Protein AF-A0A956Z3T8-F1 (afdb_monomer)

Secondary structure (DSSP, 8-state):
-HHHHHHHHHHHHHHHHTT-----SS--TT---TTS-EEEEETHHHHHHHHHHHHHHHHT-SS---EEEEES--GGG--TT-PPPSS-EEEEEEEE----SSTT-TTTTHHHHHHHHT-TT--S-EEEEEEEEEESSTTS---GGG----GGGTT---GGGSTT-TTPPPTTHHHHHHHHHHHHHHHHHTT-PPPSS--S-STTSPPPSEETTEEEEEEEE--GGGEEEEE---SGGGGTB-TTS-BEEEESSEEEEEEPTT--BGGGB--TT---EEEEEESSSEEEEEE--TTTT--TT--EEEEEEEE-TT-GGGSS-SS-SEEEEEEETT--EEEE--TT--GGGS-----TTSTTS------EEEEEEGGG-TTS-TTSEEEEEEEE-TT--EEEEEEEEEEE-SS--EEEEEEEE-S----TT-EEEEEEEE--STTSPPEEEEEEEEE-TTPPSSEEEEEE--GGG--TTS-EEEEEEEE-TT--EEEEE-S-EEESSTT--SEEEEEEEE----EEEEEEE--SS--BPPTT-EEEEEEEE-SSTTS-EEEEEEEEE-TTSBS-EEEEEEE-GGG--TT--EEEEEEEEETTEEEE-

pLDDT: mean 82.87, std 12.59, range [42.34, 98.12]

Foldseek 3Di:
DLLVVVVVVVVLLVCQCCVHDHPDPDRNPVVDDLLQAEDEAAACNLLSSQVNQLVCVVVVDDGHHQEYEYELYYLPNLDLPSQGPLHEYEQEFEPQSAHDPFAQCGSVSVLRVLSPVVDLQRQYKYKYKYFYLEFRPLLDDDDPVVVDDRPCVPDPFFPCNDPPHPLHDDSVGNVVQCVVLVCQSSCCRRVVDDDPWPSPAQLQDFQDCDGPRTGIFMDMDHGSLFKDFLAAAADFCSCQAGPQRFGWDKFDFKDKGWQHAPDAPDQRHAAHSRGTWIKIWDQAWMKIWRFHDPPRQQLVQFFKKKWWKWFDLPDPLQPDDPADQKWKWWAFPVGFIATHGDPPDHNVVHHRPDDPPDPRRDTHTGTGMGMDTPVSRVRHDSGGIGTIIMTGHNVGITIMIIRTIMTGHRDQQWQKAWEDEPPDDDDQQKKKKKFKWWLQFFLDDTHTFWIDIGRDPPDDPRDIDITGGRCVPDHQNIKIWMKMFIAHPQGHTQWIAQWTHIDDHPPHHSYGHGYIYGFPFPDKDKDKDDDPDKAQADPQKKKKKWKWFCQVRSIIGTFWIGIDTPPPSIDIDMDIITGHCVSDDPSIDMHIDMFIAHVSGTDGD

Nearest PDB structures (foldseek):
  5wec-assembly1_A  TM=9.037E-01  e=2.730E-08  Vibrio cholerae O395
  7yl6-assembly1_A  TM=1.812E-01  e=1.830E-04  Lactococcus lactis subsp. lactis
  7yl4-assembly2_B  TM=1.974E-01  e=2.232E-03  Lactococcus lactis subsp. lactis
  7nsn-assembly2_B  TM=2.650E-01  e=7.572E-02  Neobacillus novalis
  8v8h-assembly2_C  TM=3.204E-01  e=6.751E+00  Homo sapiens

Structure (mmCIF, N/CA/C/O backbone):
data_AF-A0A956Z3T8-F1
#
_entry.id   AF-A0A956Z3T8-F1
#
loop_
_atom_site.group_PDB
_atom_site.id
_atom_site.type_symbol
_atom_site.label_atom_id
_atom_site.label_alt_id
_atom_site.label_comp_id
_atom_site.label_asym_id
_atom_site.label_entity_id
_atom_site.label_seq_id
_atom_site.pdbx_PDB_ins_code
_atom_site.Cartn_x
_atom_site.Cartn_y
_atom_site.Cartn_z
_atom_site.occupancy
_atom_site.B_iso_or_equiv
_atom_site.auth_seq_id
_atom_site.auth_comp_id
_atom_site.auth_asym_id
_atom_site.auth_atom_id
_atom_site.pdbx_PDB_model_num
ATOM 1 N N . ASN A 1 1 ? -14.329 20.324 -22.216 1.00 66.06 1 ASN A N 1
ATOM 2 C CA . ASN A 1 1 ? -15.209 19.500 -23.071 1.00 66.06 1 ASN A CA 1
ATOM 3 C C . ASN A 1 1 ? -15.246 18.057 -22.575 1.00 66.06 1 ASN A C 1
ATOM 5 O O . ASN A 1 1 ? -16.313 17.605 -22.212 1.00 66.06 1 ASN A O 1
ATOM 9 N N . ALA A 1 2 ? -14.113 17.351 -22.462 1.00 65.50 2 ALA A N 1
ATOM 10 C CA . ALA A 1 2 ? -14.104 15.945 -22.031 1.00 65.50 2 ALA A CA 1
ATOM 11 C C . ALA A 1 2 ? -14.632 15.695 -20.594 1.00 65.50 2 ALA A C 1
ATOM 13 O O . ALA A 1 2 ? -15.440 14.791 -20.411 1.00 65.50 2 ALA A O 1
ATOM 14 N N . LEU A 1 3 ? -14.297 16.549 -19.614 1.00 69.94 3 LEU A N 1
ATOM 15 C CA . LEU A 1 3 ? -14.905 16.509 -18.269 1.00 69.94 3 LEU A CA 1
ATOM 16 C C . LEU A 1 3 ? -16.438 16.663 -18.308 1.00 69.94 3 LEU A C 1
ATOM 18 O O . LEU A 1 3 ? -17.161 15.837 -17.769 1.00 69.94 3 LEU A O 1
ATOM 22 N N . GLU A 1 4 ? -16.934 17.673 -19.026 1.00 78.94 4 GLU A N 1
ATOM 23 C CA . GLU A 1 4 ? -18.376 17.910 -19.196 1.00 78.94 4 GLU A CA 1
ATOM 24 C C . GLU A 1 4 ? -19.081 16.716 -19.868 1.00 78.94 4 GLU A C 1
ATOM 26 O O . GLU A 1 4 ? -20.227 16.402 -19.557 1.00 78.94 4 GLU A O 1
ATOM 31 N N . ILE A 1 5 ? -18.402 16.026 -20.789 1.00 78.38 5 ILE A N 1
ATOM 32 C CA . ILE A 1 5 ? -18.917 14.804 -21.418 1.00 78.38 5 ILE A CA 1
ATOM 33 C C . ILE A 1 5 ? -19.018 13.669 -20.392 1.00 78.38 5 ILE A C 1
ATOM 35 O O . ILE A 1 5 ? -20.044 12.990 -20.366 1.00 78.38 5 ILE A O 1
ATOM 39 N N . ALA A 1 6 ? -17.998 13.475 -19.551 1.00 75.44 6 ALA A N 1
ATOM 40 C CA . ALA A 1 6 ? -18.009 12.456 -18.501 1.00 75.44 6 ALA A CA 1
ATOM 41 C C . ALA A 1 6 ? -19.148 12.701 -17.492 1.00 75.44 6 ALA A C 1
ATOM 43 O O . ALA A 1 6 ? -19.949 11.801 -17.239 1.00 75.44 6 ALA A O 1
ATOM 44 N N . GLU A 1 7 ? -19.305 13.942 -17.024 1.00 77.62 7 GLU A N 1
ATOM 45 C CA . GLU A 1 7 ? -20.398 14.342 -16.126 1.00 77.62 7 GLU A CA 1
ATOM 46 C C . GLU A 1 7 ? -21.777 14.137 -16.766 1.00 77.62 7 GLU A C 1
ATOM 48 O O . GLU A 1 7 ? -22.682 13.575 -16.149 1.00 77.62 7 GLU A O 1
ATOM 53 N N . ARG A 1 8 ? -21.947 14.530 -18.037 1.00 83.00 8 ARG A N 1
ATOM 54 C CA . ARG A 1 8 ? -23.201 14.307 -18.777 1.00 83.00 8 ARG A CA 1
ATOM 55 C C . ARG A 1 8 ? -23.514 12.823 -18.940 1.00 83.00 8 ARG A C 1
ATOM 57 O O . ARG A 1 8 ? -24.685 12.456 -18.869 1.00 83.00 8 ARG A O 1
ATOM 64 N N . HIS A 1 9 ? -22.505 11.984 -19.174 1.00 82.12 9 HIS A N 1
ATOM 65 C CA . HIS A 1 9 ? -22.689 10.541 -19.306 1.00 82.12 9 HIS A CA 1
ATOM 66 C C . HIS A 1 9 ? -23.174 9.930 -17.990 1.00 82.12 9 HIS A C 1
ATOM 68 O O . HIS A 1 9 ? -24.134 9.159 -17.979 1.00 82.12 9 HIS A O 1
ATOM 74 N N . LEU A 1 10 ? -22.565 10.329 -16.875 1.00 81.94 10 LEU A N 1
ATOM 75 C CA . LEU A 1 10 ? -22.954 9.845 -15.561 1.00 81.94 10 LEU A CA 1
ATOM 76 C C . LEU A 1 10 ? -24.348 10.332 -15.151 1.00 81.94 10 LEU A C 1
ATOM 78 O O . LEU A 1 10 ? -25.169 9.539 -14.696 1.00 81.94 10 LEU A O 1
ATOM 82 N N . ALA A 1 11 ? -24.658 11.609 -15.389 1.00 83.62 11 ALA A N 1
ATOM 83 C CA . ALA A 1 11 ? -25.988 12.162 -15.144 1.00 83.62 11 ALA A CA 1
ATOM 84 C C . ALA A 1 11 ? -27.066 11.456 -15.985 1.00 83.62 11 ALA A C 1
ATOM 86 O O . ALA A 1 11 ? -28.166 11.190 -15.500 1.00 83.62 11 ALA A O 1
ATOM 87 N N . ALA A 1 12 ? -26.748 11.112 -17.238 1.00 86.75 12 ALA A N 1
ATOM 88 C CA . ALA A 1 12 ? -27.625 10.334 -18.106 1.00 86.75 12 ALA A CA 1
ATOM 89 C C . ALA A 1 12 ? -27.859 8.915 -17.560 1.00 86.75 12 ALA A C 1
ATOM 91 O O . ALA A 1 12 ? -29.002 8.453 -17.558 1.00 86.75 12 ALA A O 1
ATOM 92 N N . LEU A 1 13 ? -26.811 8.243 -17.072 1.00 86.38 13 LEU A N 1
ATOM 93 C CA . LEU A 1 13 ? -26.915 6.926 -16.441 1.00 86.38 13 LEU A CA 1
ATOM 94 C C . LEU A 1 13 ? -27.774 6.983 -15.168 1.00 86.38 13 LEU A C 1
ATOM 96 O O . LEU A 1 13 ? -28.700 6.186 -15.017 1.00 86.38 13 LEU A O 1
ATOM 100 N N . LEU A 1 14 ? -27.541 7.971 -14.299 1.00 85.94 14 LEU A N 1
ATOM 101 C CA . LEU A 1 14 ? -28.335 8.197 -13.089 1.00 85.94 14 LEU A CA 1
ATOM 102 C C . LEU A 1 14 ? -29.815 8.382 -13.421 1.00 85.94 14 LEU A C 1
ATOM 104 O O . LEU A 1 14 ? -30.663 7.643 -12.922 1.00 85.94 14 LEU A O 1
ATOM 108 N N . ALA A 1 15 ? -30.121 9.288 -14.346 1.00 86.44 15 ALA A N 1
ATOM 109 C CA . ALA A 1 15 ? -31.479 9.521 -14.817 1.00 86.44 15 ALA A CA 1
ATOM 110 C C . ALA A 1 15 ? -32.130 8.244 -15.386 1.00 86.44 15 ALA A C 1
ATOM 112 O O . ALA A 1 15 ? -33.277 7.937 -15.053 1.00 86.44 15 ALA A O 1
ATOM 113 N N . ALA A 1 16 ? -31.404 7.460 -16.191 1.00 88.06 16 ALA A N 1
ATOM 114 C CA . ALA A 1 16 ? -31.906 6.205 -16.751 1.00 88.06 16 ALA A CA 1
ATOM 115 C C . ALA A 1 16 ? -32.232 5.162 -15.666 1.00 88.06 16 ALA A C 1
ATOM 117 O O . ALA A 1 16 ? -33.267 4.496 -15.734 1.00 88.06 16 ALA A O 1
ATOM 118 N N . THR A 1 17 ? -31.388 5.047 -14.636 1.00 87.56 17 THR A N 1
ATOM 119 C CA . THR A 1 17 ? -31.607 4.110 -13.517 1.00 87.56 17 THR A CA 1
ATOM 120 C C . THR A 1 17 ? -32.738 4.532 -12.583 1.00 87.56 17 THR A C 1
ATOM 122 O O . THR A 1 17 ? -33.347 3.680 -11.939 1.00 87.56 17 THR A O 1
ATOM 125 N N . GLN A 1 18 ? -33.085 5.821 -12.581 1.00 87.44 18 GLN A N 1
ATOM 126 C CA . GLN A 1 18 ? -34.261 6.382 -11.911 1.00 87.44 18 GLN A CA 1
ATOM 127 C C . GLN A 1 18 ? -35.537 6.314 -12.776 1.00 87.44 18 GLN A C 1
ATOM 129 O O . GLN A 1 18 ? -36.568 6.885 -12.415 1.00 87.44 18 GLN A O 1
ATOM 134 N N . GLY A 1 19 ? -35.481 5.654 -13.938 1.00 82.75 19 GLY A N 1
ATOM 135 C CA . GLY A 1 19 ? -36.631 5.468 -14.822 1.00 82.75 19 GLY A CA 1
ATOM 136 C C . GLY A 1 19 ? -36.984 6.691 -15.671 1.00 82.75 19 GLY A C 1
ATOM 137 O O . GLY A 1 19 ? -38.072 6.742 -16.251 1.00 82.75 19 GLY A O 1
ATOM 138 N N . GLN A 1 20 ? -36.089 7.679 -15.771 1.00 85.50 20 GLN A N 1
ATOM 139 C CA . GLN A 1 20 ? -36.253 8.789 -16.705 1.00 85.50 20 GLN A CA 1
ATOM 140 C C . GLN A 1 20 ? -35.983 8.318 -18.142 1.00 85.50 20 GLN A C 1
ATOM 142 O O . GLN A 1 20 ? -35.170 7.428 -18.390 1.00 85.50 20 GLN A O 1
ATOM 147 N N . ASN A 1 21 ? -36.672 8.923 -19.114 1.00 76.00 21 ASN A N 1
ATOM 148 C CA . ASN A 1 21 ? -36.541 8.549 -20.521 1.00 76.00 21 ASN A CA 1
ATOM 149 C C . ASN A 1 21 ? -35.253 9.132 -21.125 1.00 76.00 21 ASN A C 1
ATOM 151 O O . ASN A 1 21 ? -35.250 10.234 -21.676 1.00 76.00 21 ASN A O 1
ATOM 155 N N . VAL A 1 22 ? -34.166 8.379 -20.994 1.00 78.56 22 VAL A N 1
ATOM 156 C CA . VAL A 1 22 ? -32.843 8.668 -21.555 1.00 78.56 22 VAL A CA 1
ATOM 157 C C . VAL A 1 22 ? -32.545 7.631 -22.642 1.00 78.56 22 VAL A C 1
ATOM 159 O O . VAL A 1 22 ? -32.986 6.491 -22.542 1.00 78.56 22 VAL A O 1
ATOM 162 N N . SER A 1 23 ? -31.835 8.012 -23.708 1.00 75.31 23 SER A N 1
ATOM 163 C CA . SER A 1 23 ? -31.598 7.165 -24.893 1.00 75.31 23 SER A CA 1
ATOM 164 C C . SER A 1 23 ? -30.587 6.026 -24.666 1.00 75.31 23 SER A C 1
ATOM 166 O O . SER A 1 23 ? -29.585 5.945 -25.371 1.00 75.31 23 SER A O 1
ATOM 168 N N . PHE A 1 24 ? -30.848 5.134 -23.711 1.00 80.44 24 PHE A N 1
ATOM 169 C CA . PHE A 1 24 ? -30.178 3.836 -23.631 1.00 80.44 24 PHE A CA 1
ATOM 170 C C . PHE A 1 24 ? -30.986 2.777 -24.402 1.00 80.44 24 PHE A C 1
ATOM 172 O O . PHE A 1 24 ? -32.217 2.841 -24.400 1.00 80.44 24 PHE A O 1
ATOM 179 N N . PRO A 1 25 ? -30.331 1.811 -25.077 1.00 81.12 25 PRO A N 1
ATOM 180 C CA . PRO A 1 25 ? -31.032 0.750 -25.806 1.00 81.12 25 PRO A CA 1
ATOM 181 C C . PRO A 1 25 ? -31.864 -0.164 -24.897 1.00 81.12 25 PRO A C 1
ATOM 183 O O . PRO A 1 25 ? -32.896 -0.673 -25.324 1.00 81.12 25 PRO A O 1
ATOM 186 N N . GLU A 1 26 ? -31.418 -0.341 -23.651 1.00 81.75 26 GLU A N 1
ATOM 187 C CA . GLU A 1 26 ? -32.028 -1.213 -22.647 1.00 81.75 26 GLU A CA 1
ATOM 188 C C . GLU A 1 26 ? -32.601 -0.391 -21.476 1.00 81.75 26 GLU A C 1
ATOM 190 O O . GLU A 1 26 ? -32.028 0.641 -21.110 1.00 81.75 26 GLU A O 1
ATOM 195 N N . PRO A 1 27 ? -33.717 -0.819 -20.856 1.00 82.38 27 PRO A N 1
ATOM 196 C CA . PRO A 1 27 ? -34.269 -0.156 -19.679 1.00 82.38 27 PRO A CA 1
ATOM 197 C C . PRO A 1 27 ? -33.384 -0.408 -18.450 1.00 82.38 27 PRO A C 1
ATOM 199 O O . PRO A 1 27 ? -33.219 -1.548 -18.032 1.00 82.38 27 PRO A O 1
ATOM 202 N N . LEU A 1 28 ? -32.865 0.659 -17.834 1.00 86.62 28 LEU A N 1
ATOM 203 C CA . LEU A 1 28 ? -31.922 0.571 -16.704 1.00 86.62 28 LEU A CA 1
ATOM 204 C C . LEU A 1 28 ? -32.564 0.784 -15.320 1.00 86.62 28 LEU A C 1
ATOM 206 O O . LEU A 1 28 ? -31.860 0.811 -14.312 1.00 86.62 28 LEU A O 1
ATOM 210 N N . ASN A 1 29 ? -33.889 0.952 -15.253 1.00 88.75 29 ASN A N 1
ATOM 211 C CA . ASN A 1 29 ? -34.596 1.316 -14.023 1.00 88.75 29 ASN A CA 1
ATOM 212 C C . ASN A 1 29 ? -34.362 0.300 -12.889 1.00 88.75 29 ASN A C 1
ATOM 214 O O . ASN A 1 29 ? -34.798 -0.847 -12.990 1.00 88.75 29 ASN A O 1
ATOM 218 N N . GLY A 1 30 ? -33.718 0.745 -11.807 1.00 84.06 30 GLY A N 1
ATOM 219 C CA . GLY A 1 30 ? -33.383 -0.086 -10.646 1.00 84.06 30 GLY A CA 1
ATOM 220 C C . GLY A 1 30 ? -32.339 -1.181 -10.901 1.00 84.06 30 GLY A C 1
ATOM 221 O O . GLY A 1 30 ? -32.259 -2.111 -10.105 1.00 84.06 30 GLY A O 1
ATOM 222 N N . LEU A 1 31 ? -31.578 -1.109 -12.001 1.00 85.88 31 LEU A N 1
ATOM 223 C CA . LEU A 1 31 ? -30.586 -2.130 -12.370 1.00 85.88 31 LEU A CA 1
ATOM 224 C C . LEU A 1 31 ? -29.139 -1.787 -11.977 1.00 85.88 31 LEU A C 1
ATOM 226 O O . LEU A 1 31 ? -28.265 -2.626 -12.167 1.00 85.88 31 LEU A O 1
ATOM 230 N N . ALA A 1 32 ? -28.873 -0.585 -11.461 1.00 84.12 32 ALA A N 1
ATOM 231 C CA . ALA A 1 32 ? -27.533 -0.165 -11.048 1.00 84.12 32 ALA A CA 1
ATOM 232 C C . ALA A 1 32 ? -27.368 -0.222 -9.525 1.00 84.12 32 ALA A C 1
ATOM 234 O O . ALA A 1 32 ? -28.239 0.253 -8.793 1.00 84.12 32 ALA A O 1
ATOM 235 N N . ASP A 1 33 ? -26.230 -0.752 -9.076 1.00 83.00 33 ASP A N 1
ATOM 236 C CA . ASP A 1 33 ? -25.727 -0.550 -7.718 1.00 83.00 33 ASP A CA 1
ATOM 237 C C . ASP A 1 33 ? -24.772 0.647 -7.729 1.00 83.00 33 ASP A C 1
ATOM 239 O O . ASP A 1 33 ? -23.725 0.618 -8.373 1.00 83.00 33 ASP A O 1
ATOM 243 N N . TRP A 1 34 ? -25.170 1.723 -7.055 1.00 81.50 34 TRP A N 1
ATOM 244 C CA . TRP A 1 34 ? -24.415 2.974 -7.010 1.00 81.50 34 TRP A CA 1
ATOM 245 C C . TRP A 1 34 ? -23.293 2.970 -5.964 1.00 81.50 34 TRP A C 1
ATOM 247 O O . TRP A 1 34 ? -22.542 3.932 -5.929 1.00 81.50 34 TRP A O 1
ATOM 257 N N . ASN A 1 35 ? -23.160 1.900 -5.167 1.00 79.00 35 ASN A N 1
ATOM 258 C CA . ASN A 1 35 ? -22.022 1.684 -4.260 1.00 79.00 35 ASN A CA 1
ATOM 259 C C . ASN A 1 35 ? -20.903 0.842 -4.909 1.00 79.00 35 ASN A C 1
ATOM 261 O O . ASN A 1 35 ? -20.054 0.286 -4.215 1.00 79.00 35 ASN A O 1
ATOM 265 N N . GLN A 1 36 ? -20.990 0.625 -6.226 1.00 85.75 36 GLN A N 1
ATOM 266 C CA . GLN A 1 36 ? -20.020 -0.135 -7.017 1.00 85.75 36 GLN A CA 1
ATOM 267 C C . GLN A 1 36 ? -19.749 0.569 -8.356 1.00 85.75 36 GLN A C 1
ATOM 269 O O . GLN A 1 36 ? -19.707 -0.049 -9.425 1.00 85.75 36 GLN A O 1
ATOM 274 N N . LEU A 1 37 ? -19.626 1.895 -8.324 1.00 88.44 37 LEU A N 1
ATOM 275 C CA . LEU A 1 37 ? -19.441 2.718 -9.508 1.00 88.44 37 LEU A CA 1
ATOM 276 C C . LEU A 1 37 ? -17.961 2.774 -9.907 1.00 88.44 37 LEU A C 1
ATOM 278 O O . LEU A 1 37 ? -17.166 3.500 -9.319 1.00 88.44 37 LEU A O 1
ATOM 282 N N . ALA A 1 38 ? -17.595 2.081 -10.984 1.00 91.69 38 ALA A N 1
ATOM 283 C CA . ALA A 1 38 ? -16.284 2.229 -11.611 1.00 91.69 38 ALA A CA 1
ATOM 284 C C . ALA A 1 38 ? -16.318 3.211 -12.789 1.00 91.69 38 ALA A C 1
ATOM 286 O O . ALA A 1 38 ? -17.261 3.214 -13.584 1.00 91.69 38 ALA A O 1
ATOM 287 N N . VAL A 1 39 ? -15.243 3.983 -12.966 1.00 91.75 39 VAL A N 1
ATOM 288 C CA . VAL A 1 39 ? -15.039 4.810 -14.164 1.00 91.75 39 VAL A CA 1
ATOM 289 C C . VAL A 1 39 ? -13.817 4.318 -14.928 1.00 91.75 39 VAL A C 1
ATOM 291 O O . VAL A 1 39 ? -12.725 4.185 -14.378 1.00 91.75 39 VAL A O 1
ATOM 294 N N . ILE A 1 40 ? -14.004 4.072 -16.223 1.00 92.81 40 ILE A N 1
ATOM 295 C CA . ILE A 1 40 ? -12.950 3.642 -17.141 1.00 92.81 40 ILE A CA 1
ATOM 296 C C . ILE A 1 40 ? -12.786 4.713 -18.211 1.00 92.81 40 ILE A C 1
ATOM 298 O O . ILE A 1 40 ? -13.769 5.159 -18.805 1.00 92.81 40 ILE A O 1
ATOM 302 N N . GLY A 1 41 ? -11.549 5.108 -18.485 1.00 90.38 41 GLY A N 1
ATOM 303 C CA . GLY A 1 41 ? -11.249 6.020 -19.578 1.00 90.38 41 GLY A CA 1
ATOM 304 C C . GLY A 1 41 ? -10.001 5.614 -20.345 1.00 90.38 41 GLY A C 1
ATOM 305 O O . GLY A 1 41 ? -9.147 4.882 -19.845 1.00 90.38 41 GLY A O 1
ATOM 306 N N . HIS A 1 42 ? -9.895 6.133 -21.566 1.00 89.62 42 HIS A N 1
ATOM 307 C CA . HIS A 1 42 ? -8.717 6.021 -22.422 1.00 89.62 42 HIS A CA 1
ATOM 308 C C . HIS A 1 42 ? -8.222 7.418 -22.814 1.00 89.62 42 HIS A C 1
ATOM 310 O O . HIS A 1 42 ? -9.050 8.300 -23.053 1.00 89.62 42 HIS A O 1
ATOM 316 N N . ASP A 1 43 ? -6.905 7.631 -22.837 1.00 85.69 43 ASP A N 1
ATOM 317 C CA . ASP A 1 43 ? -6.262 8.871 -23.302 1.00 85.69 43 ASP A CA 1
ATOM 318 C C . ASP A 1 43 ? -6.812 10.132 -22.597 1.00 85.69 43 ASP A C 1
ATOM 320 O O . ASP A 1 43 ? -6.865 10.164 -21.360 1.00 85.69 43 ASP A O 1
ATOM 324 N N . THR A 1 44 ? -7.275 11.160 -23.321 1.00 82.75 44 THR A N 1
ATOM 325 C CA . THR A 1 44 ? -7.925 12.338 -22.709 1.00 82.75 44 THR A CA 1
ATOM 326 C C . THR A 1 44 ? -9.165 11.968 -21.883 1.00 82.75 44 THR A C 1
ATOM 328 O O . THR A 1 44 ? -9.500 12.644 -20.905 1.00 82.75 44 THR A O 1
ATOM 331 N N . GLY A 1 45 ? -9.861 10.888 -22.248 1.00 85.06 45 GLY A N 1
ATOM 332 C CA . GLY A 1 45 ? -10.996 10.356 -21.495 1.00 85.06 45 GLY A CA 1
ATOM 333 C C . GLY A 1 45 ? -10.583 9.789 -20.136 1.00 85.06 45 GLY A C 1
ATOM 334 O O . GLY A 1 45 ? -11.279 10.018 -19.152 1.00 85.06 45 GLY A O 1
ATOM 335 N N . ALA A 1 46 ? -9.426 9.128 -20.052 1.00 88.62 46 ALA A N 1
ATOM 336 C CA . ALA A 1 46 ? -8.859 8.668 -18.782 1.00 88.62 46 ALA A CA 1
ATOM 337 C C . ALA A 1 46 ? -8.460 9.853 -17.895 1.00 88.62 46 ALA A C 1
ATOM 339 O O . ALA A 1 46 ? -8.822 9.914 -16.722 1.00 88.62 46 ALA A O 1
ATOM 340 N N . ALA A 1 47 ? -7.786 10.845 -18.475 1.00 84.94 47 ALA A N 1
ATOM 341 C CA . ALA A 1 47 ? -7.391 12.049 -17.757 1.00 84.94 47 ALA A CA 1
ATOM 342 C C . ALA A 1 47 ? -8.612 12.823 -17.213 1.00 84.94 47 ALA A C 1
ATOM 344 O O . ALA A 1 47 ? -8.610 13.317 -16.084 1.00 84.94 47 ALA A O 1
ATOM 345 N N . SER A 1 48 ? -9.696 12.857 -17.994 1.00 84.56 48 SER A N 1
ATOM 346 C CA . SER A 1 48 ? -10.976 13.449 -17.589 1.00 84.56 48 SER A CA 1
ATOM 347 C C . SER A 1 48 ? -11.686 12.636 -16.511 1.00 84.56 48 SER A C 1
ATOM 349 O O . SER A 1 48 ? -12.268 13.235 -15.612 1.00 84.56 48 SER A O 1
ATOM 351 N N . ALA A 1 49 ? -11.623 11.302 -16.569 1.00 87.44 49 ALA A N 1
ATOM 352 C CA . ALA A 1 49 ? -12.158 10.429 -15.527 1.00 87.44 49 ALA A CA 1
ATOM 353 C C . ALA A 1 49 ? -11.474 10.698 -14.182 1.00 87.44 49 ALA A C 1
ATOM 355 O O . ALA A 1 49 ? -12.155 10.932 -13.190 1.00 87.44 49 ALA A O 1
ATOM 356 N N . ALA A 1 50 ? -10.140 10.762 -14.163 1.00 86.62 50 ALA A N 1
ATOM 357 C CA . ALA A 1 50 ? -9.384 11.079 -12.953 1.00 86.62 50 ALA A CA 1
ATOM 358 C C . ALA A 1 50 ? -9.766 12.457 -12.377 1.00 86.62 50 ALA A C 1
ATOM 360 O O . ALA A 1 50 ? -10.037 12.581 -11.182 1.00 86.62 50 ALA A O 1
ATOM 361 N N . LEU A 1 51 ? -9.844 13.485 -13.232 1.00 82.38 51 LEU A N 1
ATOM 362 C CA . LEU A 1 51 ? -10.207 14.844 -12.821 1.00 82.38 51 LEU A CA 1
ATOM 363 C C . LEU A 1 51 ? -11.648 14.942 -12.297 1.00 82.38 51 LEU A C 1
ATOM 365 O O . LEU A 1 51 ? -11.890 15.608 -11.287 1.00 82.38 51 LEU A O 1
ATOM 369 N N . MET A 1 52 ? -12.595 14.288 -12.977 1.00 83.94 52 MET A N 1
ATOM 370 C CA . MET A 1 52 ? -13.997 14.212 -12.562 1.00 83.94 52 MET A CA 1
ATOM 371 C C . MET A 1 52 ? -14.097 13.586 -11.175 1.00 83.94 52 MET A C 1
ATOM 373 O O . MET A 1 52 ? -14.681 14.176 -10.273 1.00 83.94 52 MET A O 1
ATOM 377 N N . THR A 1 53 ? -13.478 12.423 -10.987 1.00 83.81 53 THR A N 1
ATOM 378 C CA . THR A 1 53 ? -13.498 11.691 -9.721 1.00 83.81 53 THR A CA 1
ATOM 379 C C . THR A 1 53 ? -12.890 12.515 -8.582 1.00 83.81 53 THR A C 1
ATOM 381 O O . THR A 1 53 ? -13.486 12.614 -7.512 1.00 83.81 53 THR A O 1
ATOM 384 N N . TRP A 1 54 ? -11.771 13.206 -8.823 1.00 80.94 54 TRP A N 1
ATOM 385 C CA . TRP A 1 54 ? -11.198 14.138 -7.846 1.00 80.94 54 TRP A CA 1
ATOM 386 C C . TRP A 1 54 ? -12.134 15.313 -7.510 1.00 80.94 54 TRP A C 1
ATOM 388 O O . TRP A 1 54 ? -12.328 15.655 -6.341 1.00 80.94 54 TRP A O 1
ATOM 398 N N . THR A 1 55 ? -12.755 15.925 -8.521 1.00 77.94 55 THR A N 1
ATOM 399 C CA . THR A 1 55 ? -13.672 17.062 -8.325 1.00 77.94 55 THR A CA 1
ATOM 400 C C . THR A 1 55 ? -14.905 16.646 -7.520 1.00 77.94 55 THR A C 1
ATOM 402 O O . THR A 1 55 ? -15.333 17.364 -6.624 1.00 77.94 55 THR A O 1
ATOM 405 N N . ARG A 1 56 ? -15.447 15.453 -7.763 1.00 76.19 56 ARG A N 1
ATOM 406 C CA . ARG A 1 56 ? -16.633 14.963 -7.047 1.00 76.19 56 ARG A CA 1
ATOM 407 C C . ARG A 1 56 ? -16.324 14.597 -5.598 1.00 76.19 56 ARG A C 1
ATOM 409 O O . ARG A 1 56 ? -17.061 15.021 -4.712 1.00 76.19 56 ARG A O 1
ATOM 416 N N . GLY A 1 57 ? -15.179 13.957 -5.344 1.00 71.00 57 GLY A N 1
ATOM 417 C CA . GLY A 1 57 ? -14.716 13.685 -3.978 1.00 71.00 57 GLY A CA 1
ATOM 418 C C . GLY A 1 57 ? -14.426 14.956 -3.165 1.00 71.00 57 GLY A C 1
ATOM 419 O O . GLY A 1 57 ? -14.605 14.972 -1.952 1.00 71.00 57 GLY A O 1
ATOM 420 N N . THR A 1 58 ? -14.027 16.055 -3.817 1.00 69.44 58 THR A N 1
ATOM 421 C CA . THR A 1 58 ? -13.818 17.348 -3.134 1.00 69.44 58 THR A CA 1
ATOM 422 C C . THR A 1 58 ? -15.107 18.141 -2.904 1.00 69.44 58 THR A C 1
ATOM 424 O O . THR A 1 58 ? -15.158 18.948 -1.974 1.00 69.44 58 THR A O 1
ATOM 427 N N . LEU A 1 59 ? -16.144 17.929 -3.720 1.00 66.19 59 LEU A N 1
ATOM 428 C CA . LEU A 1 59 ? -17.422 18.646 -3.635 1.00 66.19 59 LEU A CA 1
ATOM 429 C C . LEU A 1 59 ? -18.524 17.885 -2.874 1.00 66.19 59 LEU A C 1
ATOM 431 O O . LEU A 1 59 ? -19.525 18.508 -2.522 1.00 66.19 59 LEU A O 1
ATOM 435 N N . GLY A 1 60 ? -18.342 16.591 -2.581 1.00 58.69 60 GLY A N 1
ATOM 436 C CA . GLY A 1 60 ? -19.279 15.773 -1.797 1.00 58.69 60 GLY A CA 1
ATOM 437 C C . GLY A 1 60 ? -20.594 15.468 -2.525 1.00 58.69 60 GLY A C 1
ATOM 438 O O . GLY A 1 60 ? -21.671 15.696 -1.975 1.00 58.69 60 GLY A O 1
ATOM 439 N N . GLU A 1 61 ? -20.520 15.029 -3.785 1.00 60.47 61 GLU A N 1
ATOM 440 C CA . GLU A 1 61 ? -21.694 14.763 -4.635 1.00 60.47 61 GLU A CA 1
ATOM 441 C C . GLU A 1 61 ? -22.360 13.384 -4.403 1.00 60.47 61 GLU A C 1
ATOM 443 O O . GLU A 1 61 ? -21.732 12.449 -3.935 1.00 60.47 61 GLU A O 1
ATOM 448 N N . GLU A 1 62 ? -23.637 13.235 -4.801 1.00 44.47 62 GLU A N 1
ATOM 449 C CA . GLU A 1 62 ? -24.537 12.093 -4.490 1.00 44.47 62 GLU A CA 1
ATOM 450 C C . GLU A 1 62 ? -24.130 10.690 -5.004 1.00 44.47 62 GLU A C 1
ATOM 452 O O . GLU A 1 62 ? -24.803 9.718 -4.667 1.00 44.47 62 GLU A O 1
ATOM 457 N N . ALA A 1 63 ? -23.085 10.549 -5.826 1.00 55.03 63 ALA A N 1
ATOM 458 C CA . ALA A 1 63 ? -22.636 9.236 -6.308 1.00 55.03 63 ALA A CA 1
ATOM 459 C C . ALA A 1 63 ? -21.111 9.194 -6.350 1.00 55.03 63 ALA A C 1
ATOM 461 O O . ALA A 1 63 ? -20.522 9.717 -7.300 1.00 55.03 63 ALA A O 1
ATOM 462 N N . ASP A 1 64 ? -20.493 8.602 -5.336 1.00 76.12 64 ASP A N 1
ATOM 463 C CA . ASP A 1 64 ? -19.044 8.455 -5.265 1.00 76.12 64 ASP A CA 1
ATOM 464 C C . ASP A 1 64 ? -18.554 7.389 -6.253 1.00 76.12 64 ASP A C 1
ATOM 466 O O . ASP A 1 64 ? -19.265 6.454 -6.608 1.00 76.12 64 ASP A O 1
ATOM 470 N N . VAL A 1 65 ? -17.362 7.606 -6.804 1.00 87.00 65 VAL A N 1
ATOM 471 C CA . VAL A 1 65 ? -16.712 6.651 -7.708 1.00 87.00 65 VAL A CA 1
ATOM 472 C C . VAL A 1 65 ? -15.879 5.714 -6.849 1.00 87.00 65 VAL A C 1
ATOM 474 O O . VAL A 1 65 ? -14.965 6.179 -6.181 1.00 87.00 65 VAL A O 1
ATOM 477 N N . ASP A 1 66 ? -16.148 4.417 -6.914 1.00 88.62 66 ASP A N 1
ATOM 478 C CA . ASP A 1 66 ? -15.530 3.399 -6.061 1.00 88.62 66 ASP A CA 1
ATOM 479 C C . ASP A 1 66 ? -14.266 2.783 -6.671 1.00 88.62 66 ASP A C 1
ATOM 481 O O . ASP A 1 66 ? -13.475 2.171 -5.964 1.00 88.62 66 ASP A O 1
ATOM 485 N N . ALA A 1 67 ? -14.046 2.914 -7.984 1.00 93.56 67 ALA A N 1
ATOM 486 C CA . ALA A 1 67 ? -12.824 2.445 -8.640 1.00 93.56 67 ALA A CA 1
ATOM 487 C C . ALA A 1 67 ? -12.526 3.201 -9.940 1.00 93.56 67 ALA A C 1
ATOM 489 O O . ALA A 1 67 ? -13.426 3.676 -10.639 1.00 93.56 67 ALA A O 1
ATOM 490 N N . LEU A 1 68 ? -11.245 3.267 -10.302 1.00 94.31 68 LEU A N 1
ATOM 491 C CA . LEU A 1 68 ? -10.772 3.989 -11.479 1.00 94.31 68 LEU A CA 1
ATOM 492 C C . LEU A 1 68 ? -9.872 3.112 -12.356 1.00 94.31 68 LEU A C 1
ATOM 494 O O . LEU A 1 68 ? -8.932 2.493 -11.865 1.00 94.31 68 LEU A O 1
ATOM 498 N N . VAL A 1 69 ? -10.123 3.094 -13.667 1.00 97.00 69 VAL A N 1
ATOM 499 C CA . VAL A 1 69 ? -9.261 2.433 -14.660 1.00 97.00 69 VAL A CA 1
ATOM 500 C C . VAL A 1 69 ? -8.840 3.442 -15.727 1.00 97.00 69 VAL A C 1
ATOM 502 O O . VAL A 1 69 ? -9.662 3.977 -16.472 1.00 97.00 69 VAL A O 1
ATOM 505 N N . LEU A 1 70 ? -7.539 3.700 -15.803 1.00 94.56 70 LEU A N 1
ATOM 506 C CA . LEU A 1 70 ? -6.924 4.735 -16.622 1.00 94.56 70 LEU A CA 1
ATOM 507 C C . LEU A 1 70 ? -6.031 4.105 -17.689 1.00 94.56 70 LEU A C 1
ATOM 509 O O . LEU A 1 70 ? -4.909 3.697 -17.402 1.00 94.56 70 LEU A O 1
ATOM 513 N N . VAL A 1 71 ? -6.506 4.040 -18.931 1.00 94.00 71 VAL A N 1
ATOM 514 C CA . VAL A 1 71 ? -5.751 3.449 -20.045 1.00 94.00 71 VAL A CA 1
ATOM 515 C C . VAL A 1 71 ? -5.059 4.544 -20.848 1.00 94.00 71 VAL A C 1
ATOM 517 O O . VAL A 1 71 ? -5.723 5.403 -21.417 1.00 94.00 71 VAL A O 1
ATOM 520 N N . ASN A 1 72 ? -3.728 4.519 -20.921 1.00 89.19 72 ASN A N 1
ATOM 521 C CA . ASN A 1 72 ? -2.907 5.503 -21.636 1.00 89.19 72 ASN A CA 1
ATOM 522 C C . ASN A 1 72 ? -3.280 6.956 -21.316 1.00 89.19 72 ASN A C 1
ATOM 524 O O . ASN A 1 72 ? -3.357 7.779 -22.219 1.00 89.19 72 ASN A O 1
ATOM 528 N N . ALA A 1 73 ? -3.570 7.263 -20.050 1.00 87.69 73 ALA A N 1
ATOM 529 C CA . ALA A 1 73 ? -4.083 8.578 -19.685 1.00 87.69 73 ALA A CA 1
ATOM 530 C C . ALA A 1 73 ? -3.136 9.714 -20.083 1.00 87.69 73 ALA A C 1
ATOM 532 O O . ALA A 1 73 ? -1.937 9.637 -19.820 1.00 87.69 73 ALA A O 1
ATOM 533 N N . SER A 1 74 ? -3.708 10.765 -20.674 1.00 78.81 74 SER A N 1
ATOM 534 C CA . SER A 1 74 ? -2.948 11.891 -21.214 1.00 78.81 74 SER A CA 1
ATOM 535 C C . SER A 1 74 ? -2.391 12.827 -20.140 1.00 78.81 74 SER A C 1
ATOM 537 O O . SER A 1 74 ? -3.091 13.147 -19.176 1.00 78.81 74 SER A O 1
ATOM 539 N N . ALA A 1 75 ? -1.213 13.400 -20.382 1.00 71.31 75 ALA A N 1
ATOM 540 C CA . ALA A 1 75 ? -0.564 14.417 -19.557 1.00 71.31 75 ALA A CA 1
ATOM 541 C C . ALA A 1 75 ? -1.341 15.738 -19.488 1.00 71.31 75 ALA A C 1
ATOM 543 O O . ALA A 1 75 ? -1.130 16.515 -18.562 1.00 71.31 75 ALA A O 1
ATOM 544 N N . GLU A 1 76 ? -2.236 16.014 -20.447 1.00 65.19 76 GLU A N 1
ATOM 545 C CA . GLU A 1 76 ? -2.904 17.319 -20.594 1.00 65.19 76 GLU A CA 1
ATOM 546 C C . GLU A 1 76 ? -3.648 17.783 -19.332 1.00 65.19 76 GLU A C 1
ATOM 548 O O . GLU A 1 76 ? -3.758 18.985 -19.088 1.00 65.19 76 GLU A O 1
ATOM 553 N N . LEU A 1 77 ? -4.148 16.839 -18.527 1.00 63.62 77 LEU A N 1
ATOM 554 C CA . LEU A 1 77 ? -4.831 17.109 -17.256 1.00 63.62 77 LEU A CA 1
ATOM 555 C C . LEU A 1 77 ? -4.095 16.508 -16.049 1.00 63.62 77 LEU A C 1
ATOM 557 O O . LEU A 1 77 ? -4.542 16.679 -14.916 1.00 63.62 77 LEU A O 1
ATOM 561 N N . ALA A 1 78 ? -2.978 15.811 -16.273 1.00 61.09 78 ALA A N 1
ATOM 562 C CA . ALA A 1 78 ? -2.156 15.235 -15.221 1.00 61.09 78 ALA A CA 1
ATOM 563 C C . ALA A 1 78 ? -1.163 16.294 -14.730 1.00 61.09 78 ALA A C 1
ATOM 565 O O . ALA A 1 78 ? -0.054 16.427 -15.238 1.00 61.09 78 ALA A O 1
ATOM 566 N N . THR A 1 79 ? -1.556 17.081 -13.731 1.00 55.91 79 THR A N 1
ATOM 567 C CA . THR A 1 79 ? -0.579 17.887 -12.980 1.00 55.91 79 THR A CA 1
ATOM 568 C C . THR A 1 79 ? -0.054 17.074 -11.799 1.00 55.91 79 THR A C 1
ATOM 570 O O . THR A 1 79 ? -0.802 16.277 -11.235 1.00 55.91 79 THR A O 1
ATOM 573 N N . GLN A 1 80 ? 1.186 17.289 -11.354 1.00 51.31 80 GLN A N 1
ATOM 574 C CA . GLN A 1 80 ? 1.716 16.625 -10.149 1.00 51.31 80 GLN A CA 1
ATOM 575 C C . GLN A 1 80 ? 0.982 17.005 -8.846 1.00 51.31 80 GLN A C 1
ATOM 577 O O . GLN A 1 80 ? 1.186 16.361 -7.822 1.00 51.31 80 GLN A O 1
ATOM 582 N N . ASN A 1 81 ? 0.098 18.009 -8.896 1.00 49.38 81 ASN A N 1
ATOM 583 C CA . ASN A 1 81 ? -0.809 18.387 -7.808 1.00 49.38 81 ASN A CA 1
ATOM 584 C C . ASN A 1 81 ? -2.189 17.717 -7.911 1.00 49.38 81 ASN A C 1
ATOM 586 O O . ASN A 1 81 ? -3.075 18.016 -7.111 1.00 49.38 81 ASN A O 1
ATOM 590 N N . THR A 1 82 ? -2.405 16.852 -8.905 1.00 60.09 82 THR A N 1
ATOM 591 C CA . THR A 1 82 ? -3.660 16.110 -9.052 1.00 60.09 82 THR A CA 1
ATOM 592 C C . THR A 1 82 ? -3.667 15.009 -8.005 1.00 60.09 82 THR A C 1
ATOM 594 O O . THR A 1 82 ? -3.232 13.896 -8.273 1.00 60.09 82 THR A O 1
ATOM 597 N N . ALA A 1 83 ? -4.107 15.321 -6.788 1.00 66.56 83 ALA A N 1
ATOM 598 C CA . ALA A 1 83 ? -4.336 14.298 -5.782 1.00 66.56 83 ALA A CA 1
ATOM 599 C C . ALA A 1 83 ? -5.380 13.321 -6.333 1.00 66.56 83 ALA A C 1
ATOM 601 O O . ALA A 1 83 ? -6.485 13.731 -6.673 1.00 66.56 83 ALA A O 1
ATOM 602 N N . LEU A 1 84 ? -5.046 12.039 -6.460 1.00 77.94 84 LEU A N 1
ATOM 603 C CA . LEU A 1 84 ? -6.086 11.050 -6.703 1.00 77.94 84 LEU A CA 1
ATOM 604 C C . LEU A 1 84 ? -6.853 10.811 -5.400 1.00 77.94 84 LEU A C 1
ATOM 606 O O . LEU A 1 84 ? -6.225 10.745 -4.339 1.00 77.94 84 LEU A O 1
ATOM 610 N N . PRO A 1 85 ? -8.185 10.658 -5.459 1.00 80.62 85 PRO A N 1
ATOM 611 C CA . PRO A 1 85 ? -8.934 10.204 -4.300 1.00 80.62 85 PRO A CA 1
ATOM 612 C C . PRO A 1 85 ? -8.466 8.809 -3.865 1.00 80.62 85 PRO A C 1
ATOM 614 O O . PRO A 1 85 ? -7.857 8.051 -4.635 1.00 80.62 85 PRO A O 1
ATOM 617 N N . ASP A 1 86 ? -8.735 8.481 -2.605 1.00 87.69 86 ASP A N 1
ATOM 618 C CA . ASP A 1 86 ? -8.395 7.191 -2.010 1.00 87.69 86 ASP A CA 1
ATOM 619 C C . ASP A 1 86 ? -9.379 6.104 -2.453 1.00 87.69 86 ASP A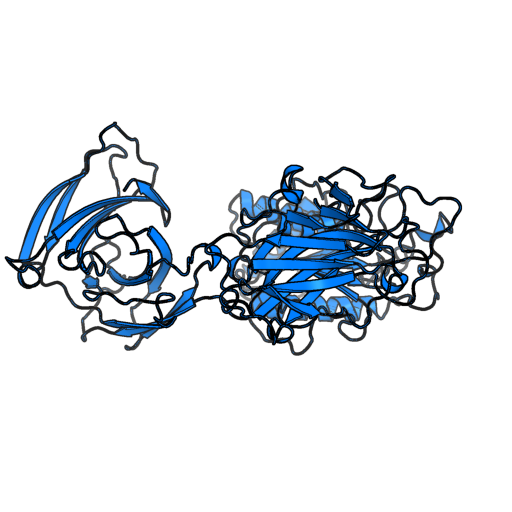 C 1
ATOM 621 O O . ASP A 1 86 ? -10.217 5.640 -1.690 1.00 87.69 86 ASP A O 1
ATOM 625 N N . ILE A 1 87 ? -9.304 5.757 -3.737 1.00 90.75 87 ILE A N 1
ATOM 626 C CA . ILE A 1 87 ? -10.113 4.717 -4.373 1.00 90.75 87 ILE A CA 1
ATOM 627 C C . ILE A 1 87 ? -9.210 3.788 -5.183 1.00 90.75 87 ILE A C 1
ATOM 629 O O . ILE A 1 87 ? -8.276 4.286 -5.827 1.00 90.75 87 ILE A O 1
ATOM 633 N N . PRO A 1 88 ? -9.473 2.471 -5.233 1.00 94.81 88 PRO A N 1
ATOM 634 C CA . PRO A 1 88 ? -8.730 1.537 -6.066 1.00 94.81 88 PRO A CA 1
ATOM 635 C C . PRO A 1 88 ? -8.500 2.076 -7.481 1.00 94.81 88 PRO A C 1
ATOM 637 O O . PRO A 1 88 ? -9.441 2.452 -8.179 1.00 94.81 88 PRO A O 1
ATOM 640 N N . THR A 1 89 ? -7.238 2.127 -7.913 1.00 96.12 89 THR A N 1
ATOM 641 C CA . THR A 1 89 ? -6.871 2.689 -9.224 1.00 96.12 89 THR A CA 1
ATOM 642 C C . THR A 1 89 ? -5.988 1.738 -10.026 1.00 96.12 89 THR A C 1
ATOM 644 O O . THR A 1 89 ? -4.926 1.329 -9.563 1.00 96.12 89 THR A O 1
ATOM 647 N N . LEU A 1 90 ? -6.390 1.441 -11.260 1.00 98.00 90 LEU A N 1
ATOM 648 C CA . LEU A 1 90 ? -5.588 0.739 -12.257 1.00 98.00 90 LEU A CA 1
ATOM 649 C C . LEU A 1 90 ? -5.111 1.730 -13.322 1.00 98.00 90 LEU A C 1
ATOM 651 O O . LEU A 1 90 ? -5.920 2.366 -13.990 1.00 98.00 90 LEU A O 1
ATOM 655 N N . VAL A 1 91 ? -3.803 1.825 -13.521 1.00 96.38 91 VAL A N 1
ATOM 656 C CA . VAL A 1 91 ? -3.160 2.565 -14.608 1.00 96.38 91 VAL A CA 1
ATOM 657 C C . VAL A 1 91 ? -2.617 1.556 -15.615 1.00 96.38 91 VAL A C 1
ATOM 659 O O . VAL A 1 91 ? -1.823 0.691 -15.264 1.00 96.38 91 VAL A O 1
ATOM 662 N N . VAL A 1 92 ? -3.031 1.656 -16.874 1.00 96.38 92 VAL A N 1
ATOM 663 C CA . VAL A 1 92 ? -2.529 0.812 -17.966 1.00 96.38 92 VAL A CA 1
ATOM 664 C C . VAL A 1 92 ? -1.754 1.688 -18.934 1.00 96.38 92 VAL A C 1
ATOM 666 O O . VAL A 1 92 ? -2.279 2.683 -19.428 1.00 96.38 92 VAL A O 1
ATOM 669 N N . LEU A 1 93 ? -0.511 1.317 -19.211 1.00 91.31 93 LEU A N 1
ATOM 670 C CA . LEU A 1 93 ? 0.413 2.045 -20.072 1.00 91.31 93 LEU A CA 1
ATOM 671 C C . LEU A 1 93 ? 0.796 1.146 -21.242 1.00 91.31 93 LEU A C 1
ATOM 673 O O . LEU A 1 93 ? 1.181 0.001 -21.037 1.00 91.31 93 LEU A O 1
ATOM 677 N N . GLY A 1 94 ? 0.716 1.645 -22.469 1.00 88.38 94 GLY A N 1
ATOM 678 C CA . GLY A 1 94 ? 1.275 0.965 -23.629 1.00 88.38 94 GLY A CA 1
ATOM 679 C C . GLY A 1 94 ? 2.707 1.414 -23.887 1.00 88.38 94 GLY A C 1
ATOM 680 O O . GLY A 1 94 ? 2.961 2.613 -23.974 1.00 88.38 94 GLY A O 1
ATOM 681 N N . GLU A 1 95 ? 3.640 0.478 -24.056 1.00 83.94 95 GLU A N 1
ATOM 682 C CA . GLU A 1 95 ? 5.052 0.794 -24.325 1.00 83.94 95 GLU A CA 1
ATOM 683 C C . GLU A 1 95 ? 5.255 1.663 -25.581 1.00 83.94 95 GLU A C 1
ATOM 685 O O . GLU A 1 95 ? 6.092 2.571 -25.604 1.00 83.94 95 GLU A O 1
ATOM 690 N N . CYS A 1 96 ? 4.426 1.454 -26.604 1.00 79.50 96 CYS A N 1
ATOM 691 C CA . CYS A 1 96 ? 4.445 2.231 -27.842 1.00 79.50 96 CYS A CA 1
ATOM 692 C C . CYS A 1 96 ? 3.482 3.429 -27.818 1.00 79.50 96 CYS A C 1
ATOM 694 O O . CYS A 1 96 ? 3.250 4.056 -28.850 1.00 79.50 96 CYS A O 1
ATOM 696 N N . ALA A 1 97 ? 2.922 3.771 -26.655 1.00 74.50 97 ALA A N 1
ATOM 697 C CA . ALA A 1 97 ? 2.009 4.891 -26.458 1.00 74.50 97 ALA A CA 1
ATOM 698 C C . ALA A 1 97 ? 2.733 6.118 -25.876 1.00 74.50 97 ALA A C 1
ATOM 700 O O . ALA A 1 97 ? 2.332 6.648 -24.845 1.00 74.50 97 ALA A O 1
ATOM 701 N N . ARG A 1 98 ? 3.817 6.592 -26.492 1.00 68.81 98 ARG A N 1
ATOM 702 C CA . ARG A 1 98 ? 4.577 7.750 -25.974 1.00 68.81 98 ARG A CA 1
ATOM 703 C C . ARG A 1 98 ? 3.928 9.081 -26.368 1.00 68.81 98 ARG A C 1
ATOM 705 O O . ARG A 1 98 ? 3.402 9.205 -27.468 1.00 68.81 98 ARG A O 1
ATOM 712 N N . GLU A 1 99 ? 3.933 10.051 -25.452 1.00 60.53 99 GLU A N 1
ATOM 713 C CA . GLU A 1 99 ? 3.099 11.265 -25.534 1.00 60.53 99 GLU A CA 1
ATOM 714 C C . GLU A 1 99 ? 3.881 12.557 -25.816 1.00 60.53 99 GLU A C 1
ATOM 716 O O . GLU A 1 99 ? 3.318 13.511 -26.351 1.00 60.53 99 GLU A O 1
ATOM 721 N N . SER A 1 100 ? 5.175 12.630 -25.476 1.00 55.19 100 SER A N 1
ATOM 722 C CA . SER A 1 100 ? 5.923 13.894 -25.540 1.00 55.19 100 SER A CA 1
ATOM 723 C C . SER A 1 100 ? 7.419 13.709 -25.829 1.00 55.19 100 SER A C 1
ATOM 725 O O . SER A 1 100 ? 7.952 12.610 -25.763 1.00 55.19 100 SER A O 1
ATOM 727 N N . ARG A 1 101 ? 8.105 14.806 -26.185 1.00 50.06 101 ARG A N 1
ATOM 728 C CA . ARG A 1 101 ? 9.558 14.848 -26.463 1.00 50.06 101 ARG A CA 1
ATOM 729 C C . ARG A 1 101 ? 10.424 15.089 -25.221 1.00 50.06 101 ARG A C 1
ATOM 731 O O . ARG A 1 101 ? 11.654 15.047 -25.335 1.00 50.06 101 ARG A O 1
ATOM 738 N N . ASP A 1 102 ? 9.794 15.400 -24.092 1.00 49.44 102 ASP A N 1
ATOM 739 C CA . ASP A 1 102 ? 10.461 15.801 -22.859 1.00 49.44 102 ASP A CA 1
ATOM 740 C C . ASP A 1 102 ? 10.655 14.583 -21.942 1.00 49.44 102 ASP A C 1
ATOM 742 O O . ASP A 1 102 ? 9.789 13.716 -21.828 1.00 49.44 102 ASP A O 1
ATOM 746 N N . ALA A 1 103 ? 11.824 14.492 -21.301 1.00 47.59 103 ALA A N 1
ATOM 747 C CA . ALA A 1 103 ? 12.152 13.371 -20.426 1.00 47.59 103 ALA A CA 1
ATOM 748 C C . ALA A 1 103 ? 11.180 13.294 -19.237 1.00 47.59 103 ALA A C 1
ATOM 750 O O . ALA A 1 103 ? 10.990 14.271 -18.514 1.00 47.59 103 ALA A O 1
ATOM 751 N N . GLY A 1 104 ? 10.607 12.114 -18.992 1.00 51.19 104 GLY A N 1
ATOM 752 C CA . GLY A 1 104 ? 9.767 11.833 -17.820 1.00 51.19 104 GLY A CA 1
ATOM 753 C C . GLY A 1 104 ? 8.263 12.091 -17.990 1.00 51.19 104 GLY A C 1
ATOM 754 O O . GLY A 1 104 ? 7.487 11.641 -17.152 1.00 51.19 104 GLY A O 1
ATOM 755 N N . THR A 1 105 ? 7.835 12.724 -19.085 1.00 55.53 105 THR A N 1
ATOM 756 C CA . THR A 1 105 ? 6.415 12.809 -19.489 1.00 55.53 105 THR A CA 1
ATOM 757 C C . THR A 1 105 ? 6.005 11.687 -20.455 1.00 55.53 105 THR A C 1
ATOM 759 O O . THR A 1 105 ? 4.850 11.608 -20.872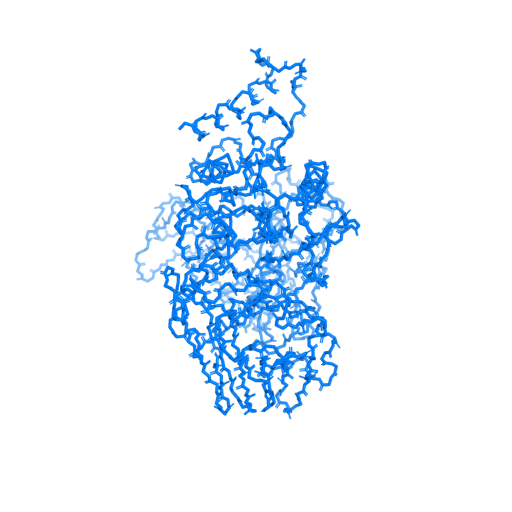 1.00 55.53 105 THR A O 1
ATOM 762 N N . ASP A 1 106 ? 6.929 10.777 -20.782 1.00 64.88 106 ASP A N 1
ATOM 763 C CA . ASP A 1 106 ? 6.618 9.486 -21.399 1.00 64.88 106 ASP A CA 1
ATOM 764 C C . ASP A 1 106 ? 5.857 8.583 -20.424 1.00 64.88 106 ASP A C 1
ATOM 766 O O . ASP A 1 106 ? 6.215 8.469 -19.248 1.00 64.88 106 ASP A O 1
ATOM 770 N N . TYR A 1 107 ? 4.812 7.930 -20.940 1.00 77.69 107 TYR A N 1
ATOM 771 C CA . TYR A 1 107 ? 3.798 7.236 -20.145 1.00 77.69 107 TYR A CA 1
ATOM 772 C C . TYR A 1 107 ? 3.138 8.162 -19.121 1.00 77.69 107 TYR A C 1
ATOM 774 O O . TYR A 1 107 ? 3.139 7.877 -17.927 1.00 77.69 107 TYR A O 1
ATOM 782 N N . ALA A 1 108 ? 2.561 9.271 -19.585 1.00 77.12 108 ALA A N 1
ATOM 783 C CA . ALA A 1 108 ? 1.909 10.266 -18.738 1.00 77.12 108 ALA A CA 1
ATOM 784 C C . ALA A 1 108 ? 0.904 9.683 -17.733 1.00 77.12 108 ALA A C 1
ATOM 786 O O . ALA A 1 108 ? 0.792 10.185 -16.617 1.00 77.12 108 ALA A O 1
ATOM 787 N N . GLY A 1 109 ? 0.254 8.565 -18.076 1.00 84.44 109 GLY A N 1
ATOM 788 C CA . GLY A 1 109 ? -0.585 7.802 -17.156 1.00 84.44 109 GLY A CA 1
ATOM 789 C C . GLY A 1 109 ? 0.101 7.454 -15.826 1.00 84.44 109 GLY A C 1
ATOM 790 O O . GLY A 1 109 ? -0.550 7.430 -14.785 1.00 84.44 109 GLY A O 1
ATOM 791 N N . GLN A 1 110 ? 1.423 7.266 -15.824 1.00 88.88 110 GLN A N 1
ATOM 792 C CA . GLN A 1 110 ? 2.208 6.983 -14.625 1.00 88.88 110 GLN A CA 1
ATOM 793 C C . GLN A 1 110 ? 2.160 8.129 -13.605 1.00 88.88 110 GLN A C 1
ATOM 795 O O . GLN A 1 110 ? 2.252 7.860 -12.410 1.00 88.88 110 GLN A O 1
ATOM 800 N N . LEU A 1 111 ? 1.936 9.382 -14.028 1.00 86.50 111 LEU A N 1
ATOM 801 C CA . LEU A 1 111 ? 1.753 10.519 -13.112 1.00 86.50 111 LEU A CA 1
ATOM 802 C C . LEU A 1 111 ? 0.586 10.287 -12.143 1.00 86.50 111 LEU A C 1
ATOM 804 O O . LEU A 1 111 ? 0.669 10.680 -10.984 1.00 86.50 111 LEU A O 1
ATOM 808 N N . TYR A 1 112 ? -0.474 9.607 -12.587 1.00 87.81 112 TYR A N 1
ATOM 809 C CA . TYR A 1 112 ? -1.618 9.270 -11.741 1.00 87.81 112 TYR A CA 1
ATOM 810 C C . TYR A 1 112 ? -1.254 8.221 -10.685 1.00 87.81 112 TYR A C 1
ATOM 812 O O . TYR A 1 112 ? -1.620 8.368 -9.521 1.00 87.81 112 TYR A O 1
ATOM 820 N N . PHE A 1 113 ? -0.469 7.204 -11.051 1.00 91.81 113 PHE A N 1
ATOM 821 C CA . PHE A 1 113 ? 0.052 6.242 -10.076 1.00 91.81 113 PHE A CA 1
ATOM 822 C C . PHE A 1 113 ? 0.954 6.935 -9.043 1.00 91.81 113 PHE A C 1
ATOM 824 O O . PHE A 1 113 ? 0.801 6.724 -7.840 1.00 91.81 113 PHE A O 1
ATOM 831 N N . GLU A 1 114 ? 1.873 7.797 -9.492 1.00 88.94 114 GLU A N 1
ATOM 832 C CA . GLU A 1 114 ? 2.766 8.511 -8.576 1.00 88.94 114 GLU A CA 1
ATOM 833 C C . GLU A 1 114 ? 2.008 9.512 -7.694 1.00 88.94 114 GLU A C 1
ATOM 835 O O . GLU A 1 114 ? 2.376 9.693 -6.535 1.00 88.94 114 GLU A O 1
ATOM 840 N N . ALA A 1 115 ? 0.910 10.099 -8.177 1.00 84.69 115 ALA A N 1
ATOM 841 C CA . ALA A 1 115 ? 0.020 10.913 -7.356 1.00 84.69 115 ALA A CA 1
ATOM 842 C C . ALA A 1 115 ? -0.679 10.097 -6.255 1.00 84.69 115 ALA A C 1
ATOM 844 O O . ALA A 1 115 ? -0.735 10.550 -5.112 1.00 84.69 115 ALA A O 1
ATOM 845 N N . ALA A 1 116 ? -1.154 8.879 -6.550 1.00 87.81 116 ALA A N 1
ATOM 846 C CA . ALA A 1 116 ? -1.685 7.979 -5.520 1.00 87.81 116 ALA A CA 1
ATOM 847 C C . ALA A 1 116 ? -0.619 7.633 -4.466 1.00 87.81 116 ALA A C 1
ATOM 849 O O . ALA A 1 116 ? -0.909 7.616 -3.268 1.00 87.81 116 ALA A O 1
ATOM 850 N N . ARG A 1 117 ? 0.631 7.420 -4.899 1.00 88.38 117 ARG A N 1
ATOM 851 C CA . ARG A 1 117 ? 1.768 7.093 -4.023 1.00 88.38 117 ARG A CA 1
ATOM 852 C C . ARG A 1 117 ? 2.129 8.201 -3.035 1.00 88.38 117 ARG A C 1
ATOM 854 O O . ARG A 1 117 ? 2.663 7.903 -1.966 1.00 88.38 117 ARG A O 1
ATOM 861 N N . GLN A 1 118 ? 1.853 9.462 -3.365 1.00 80.06 118 GLN A N 1
ATOM 862 C CA . GLN A 1 118 ? 2.154 10.593 -2.483 1.00 80.06 118 GLN A CA 1
ATOM 863 C C . GLN A 1 118 ? 1.320 10.600 -1.193 1.00 80.06 118 GLN A C 1
ATOM 865 O O . GLN A 1 118 ? 1.727 11.250 -0.233 1.00 80.06 118 GLN A O 1
ATOM 870 N N . SER A 1 119 ? 0.188 9.888 -1.139 1.00 82.00 119 SER A N 1
ATOM 871 C CA . SER A 1 119 ? -0.606 9.761 0.086 1.00 82.00 119 SER A CA 1
ATOM 872 C C . SER A 1 119 ? -0.073 8.616 0.965 1.00 82.00 119 SER A C 1
ATOM 874 O O . SER A 1 119 ? -0.243 7.444 0.614 1.00 82.00 119 SER A O 1
ATOM 876 N N . PRO A 1 120 ? 0.556 8.904 2.124 1.00 78.06 120 PRO A N 1
ATOM 877 C CA . PRO A 1 120 ? 1.072 7.858 3.010 1.00 78.06 120 PRO A CA 1
ATOM 878 C C . PRO A 1 120 ? -0.045 7.075 3.711 1.00 78.06 120 PRO A C 1
ATOM 880 O O . PRO A 1 120 ? 0.169 5.935 4.106 1.00 78.06 120 PRO A O 1
ATOM 883 N N . VAL A 1 121 ? -1.232 7.673 3.845 1.00 80.94 121 VAL A N 1
ATOM 884 C CA . VAL A 1 121 ? -2.386 7.083 4.542 1.00 80.94 121 VAL A CA 1
ATOM 885 C C . VAL A 1 121 ? -3.320 6.312 3.617 1.00 80.94 121 VAL A C 1
ATOM 887 O O . VAL A 1 121 ? -4.263 5.711 4.108 1.00 80.94 121 VAL A O 1
ATOM 890 N N . ARG A 1 122 ? -3.049 6.292 2.305 1.00 88.19 122 ARG A N 1
ATOM 891 C CA . ARG A 1 122 ? -3.925 5.687 1.297 1.00 88.19 122 ARG A CA 1
ATOM 892 C C . ARG A 1 122 ? -4.317 4.249 1.653 1.00 88.19 122 ARG A C 1
ATOM 894 O O . ARG A 1 122 ? -3.453 3.375 1.695 1.00 88.19 122 ARG A O 1
ATOM 901 N N . GLU A 1 123 ? -5.602 4.007 1.853 1.00 87.00 123 GLU A N 1
ATOM 902 C CA . GLU A 1 123 ? -6.163 2.726 2.289 1.00 87.00 123 GLU A CA 1
ATOM 903 C C . GLU A 1 123 ? -6.476 1.786 1.118 1.00 87.00 123 GLU A C 1
ATOM 905 O O . GLU A 1 123 ? -6.670 0.587 1.309 1.00 87.00 123 GLU A O 1
ATOM 910 N N . THR A 1 124 ? -6.480 2.300 -0.111 1.00 91.12 124 THR A N 1
ATOM 911 C CA . THR A 1 124 ? -6.837 1.534 -1.310 1.00 91.12 124 THR A CA 1
ATOM 912 C C . THR A 1 124 ? -5.630 1.251 -2.213 1.00 91.12 124 THR A C 1
ATOM 914 O O . THR A 1 124 ? -4.690 2.052 -2.285 1.00 91.12 124 THR A O 1
ATOM 917 N N . PRO A 1 125 ? -5.613 0.128 -2.957 1.00 94.12 125 PRO A N 1
ATOM 918 C CA . PRO A 1 125 ? -4.490 -0.189 -3.832 1.00 94.12 125 PRO A CA 1
ATOM 919 C C . PRO A 1 125 ? -4.398 0.773 -5.026 1.00 94.12 125 PRO A C 1
ATOM 921 O O . PRO A 1 125 ? -5.396 1.331 -5.498 1.00 94.12 125 PRO A O 1
ATOM 924 N N . ALA A 1 126 ? -3.192 0.935 -5.565 1.00 96.00 126 ALA A N 1
ATOM 925 C CA . ALA A 1 126 ? -2.999 1.418 -6.929 1.00 96.00 126 ALA A CA 1
ATOM 926 C C . ALA A 1 126 ? -2.053 0.479 -7.679 1.00 96.00 126 ALA A C 1
ATOM 928 O O . ALA A 1 126 ? -1.024 0.074 -7.144 1.00 96.00 126 ALA A O 1
ATOM 929 N N . LEU A 1 1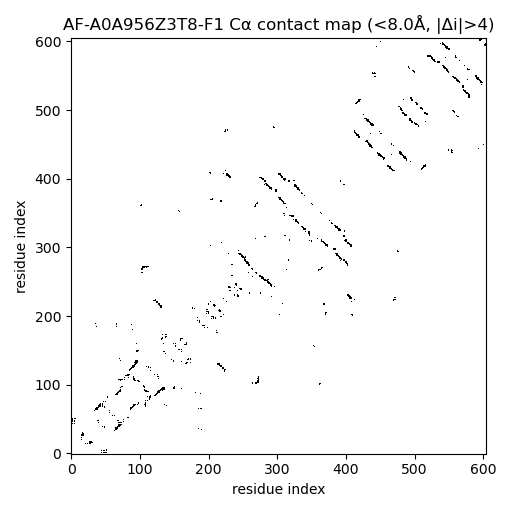27 ? -2.394 0.128 -8.915 1.00 97.56 127 LEU A N 1
ATOM 930 C CA . LEU A 1 127 ? -1.611 -0.762 -9.768 1.00 97.56 127 LEU A CA 1
ATOM 931 C C . LEU A 1 127 ? -1.303 -0.047 -11.079 1.00 97.56 127 LEU A C 1
ATOM 933 O O . LEU A 1 127 ? -2.217 0.446 -11.729 1.00 97.56 127 LEU A O 1
ATOM 937 N N . SER A 1 128 ? -0.037 -0.010 -11.479 1.00 97.12 128 SER A N 1
ATOM 938 C CA . SER A 1 128 ? 0.374 0.412 -12.817 1.00 97.12 128 SER A CA 1
ATOM 939 C C . SER A 1 128 ? 0.900 -0.783 -13.599 1.00 97.12 128 SER A C 1
ATOM 941 O O . SER A 1 128 ? 1.746 -1.526 -13.099 1.00 97.12 128 SER A O 1
ATOM 943 N N . VAL A 1 129 ? 0.393 -0.972 -14.813 1.00 97.44 129 VAL A N 1
ATOM 944 C CA . VAL A 1 129 ? 0.749 -2.064 -15.722 1.00 97.44 129 VAL A CA 1
ATOM 945 C C . VAL A 1 129 ? 1.263 -1.462 -17.021 1.00 97.44 129 VAL A C 1
ATOM 947 O O . VAL A 1 129 ? 0.489 -0.920 -17.811 1.00 97.44 129 VAL A O 1
ATOM 950 N N . LEU A 1 130 ? 2.567 -1.579 -17.256 1.00 93.62 130 LEU A N 1
ATOM 951 C CA . LEU A 1 130 ? 3.180 -1.312 -18.548 1.00 93.62 130 LEU A CA 1
ATOM 952 C C . LEU A 1 130 ? 3.073 -2.565 -19.416 1.00 93.62 130 LEU A C 1
ATOM 954 O O . LEU A 1 130 ? 3.680 -3.588 -19.110 1.00 93.62 130 LEU A O 1
ATOM 958 N N . VAL A 1 131 ? 2.302 -2.474 -20.493 1.00 93.75 131 VAL A N 1
ATOM 959 C CA . VAL A 1 131 ? 2.106 -3.534 -21.479 1.00 93.75 131 VAL A CA 1
ATOM 960 C C . VAL A 1 131 ? 3.142 -3.384 -22.588 1.00 93.75 131 VAL A C 1
ATOM 962 O O . VAL A 1 131 ? 3.145 -2.386 -23.319 1.00 93.75 131 VAL A O 1
ATOM 965 N N . GLU A 1 132 ? 4.013 -4.380 -22.713 1.00 88.25 132 GLU A N 1
ATOM 966 C CA . GLU A 1 132 ? 5.102 -4.367 -23.691 1.00 88.25 132 GLU A CA 1
ATOM 967 C C . GLU A 1 132 ? 4.556 -4.523 -25.114 1.00 88.25 132 GLU A C 1
ATOM 969 O O . GLU A 1 132 ? 3.566 -5.218 -25.355 1.00 88.25 132 GLU A O 1
ATOM 974 N N . GLY A 1 133 ? 5.141 -3.786 -26.058 1.00 84.44 133 GLY A N 1
ATOM 975 C CA . GLY A 1 133 ? 4.707 -3.747 -27.453 1.00 84.44 133 GLY A CA 1
ATOM 976 C C . GLY A 1 133 ? 3.294 -3.192 -27.695 1.00 84.44 133 GLY A C 1
ATOM 977 O O . GLY A 1 133 ? 2.801 -3.276 -28.825 1.00 84.44 133 GLY A O 1
ATOM 978 N N . ALA A 1 134 ? 2.607 -2.644 -26.687 1.00 89.25 134 ALA A N 1
ATOM 979 C CA . ALA A 1 134 ? 1.243 -2.137 -26.835 1.00 89.25 134 ALA A CA 1
ATOM 980 C C . ALA A 1 134 ? 1.183 -0.739 -27.465 1.00 89.25 134 ALA A C 1
ATOM 982 O O . ALA A 1 134 ? 1.861 0.197 -27.047 1.00 89.25 134 ALA A O 1
ATOM 983 N N . ASN A 1 135 ? 0.286 -0.592 -28.435 1.00 85.00 135 ASN A N 1
ATOM 984 C CA . ASN A 1 135 ? -0.063 0.655 -29.099 1.00 85.00 135 ASN A CA 1
ATOM 985 C C . ASN A 1 135 ? -0.939 1.557 -28.223 1.00 85.00 135 ASN A C 1
ATOM 987 O O . ASN A 1 135 ? -1.745 1.060 -27.431 1.00 85.00 135 ASN A O 1
ATOM 991 N N . ARG A 1 136 ? -0.903 2.870 -28.479 1.00 83.94 136 ARG A N 1
ATOM 992 C CA . ARG A 1 136 ? -1.819 3.834 -27.858 1.00 83.94 136 ARG A CA 1
ATOM 993 C C . ARG A 1 136 ? -3.293 3.544 -28.151 1.00 83.94 136 ARG A C 1
ATOM 995 O O . ARG A 1 136 ? -4.088 3.470 -27.214 1.00 83.94 136 ARG A O 1
ATOM 1002 N N . ASN A 1 137 ? -3.641 3.319 -29.415 1.00 82.00 137 ASN A N 1
ATOM 1003 C CA . ASN A 1 137 ? -5.015 3.244 -29.918 1.00 82.00 137 ASN A CA 1
ATOM 1004 C C . ASN A 1 137 ? -5.574 1.827 -30.054 1.00 82.00 137 ASN A C 1
ATOM 1006 O O . ASN A 1 137 ? -6.777 1.663 -30.219 1.00 82.00 137 ASN A O 1
ATOM 1010 N N . TYR A 1 138 ? -4.771 0.769 -29.966 1.00 87.25 138 TYR A N 1
ATOM 1011 C CA . TYR A 1 138 ? -5.313 -0.591 -30.138 1.00 87.25 138 TYR A CA 1
ATOM 1012 C C . TYR A 1 138 ? -6.155 -1.072 -28.943 1.00 87.25 138 TYR A C 1
ATOM 1014 O O . TYR A 1 138 ? -6.781 -2.121 -29.027 1.00 87.25 138 TYR A O 1
ATOM 1022 N N . PHE A 1 139 ? -6.238 -0.299 -27.855 1.00 87.00 139 PHE A N 1
ATOM 1023 C CA . PHE A 1 139 ? -7.165 -0.558 -26.748 1.00 87.00 139 PHE A CA 1
ATOM 1024 C C . PHE A 1 139 ? -8.631 -0.217 -27.068 1.00 87.00 139 PHE A C 1
ATOM 1026 O O . PHE A 1 139 ? -9.523 -0.653 -26.344 1.00 87.00 139 PHE A O 1
ATOM 1033 N N . MET A 1 140 ? -8.902 0.543 -28.135 1.00 78.88 140 MET A N 1
ATOM 1034 C CA . MET A 1 140 ? -10.260 0.907 -28.549 1.00 78.88 140 MET A CA 1
ATOM 1035 C C . MET A 1 140 ? -10.759 0.047 -29.719 1.00 78.88 140 MET A C 1
ATOM 1037 O O . MET A 1 140 ? -10.034 -0.252 -30.669 1.00 78.88 140 MET A O 1
ATOM 1041 N N . THR A 1 141 ? -12.042 -0.321 -29.664 1.00 72.44 141 THR A N 1
ATOM 1042 C CA . THR A 1 141 ? -12.764 -0.948 -30.780 1.00 72.44 141 THR A CA 1
ATOM 1043 C C . THR A 1 141 ? -13.459 0.163 -31.574 1.00 72.44 141 THR A C 1
ATOM 1045 O O . THR A 1 141 ? -14.175 0.974 -30.992 1.00 72.44 141 THR A O 1
ATOM 1048 N N . GLY A 1 142 ? -13.216 0.301 -32.885 1.00 65.50 142 GLY A N 1
ATOM 1049 C CA . GLY A 1 142 ? -13.778 1.452 -33.610 1.00 65.50 142 GLY A CA 1
ATOM 1050 C C . GLY A 1 142 ? -13.229 1.752 -35.004 1.00 65.50 142 GLY A C 1
ATOM 1051 O O . GLY A 1 142 ? -12.596 0.904 -35.630 1.00 65.50 142 GLY A O 1
ATOM 1052 N N . ASP A 1 143 ? -13.538 2.958 -35.484 1.00 56.81 143 ASP A N 1
ATOM 1053 C CA . ASP A 1 143 ? -13.369 3.421 -36.868 1.00 56.81 143 ASP A CA 1
ATOM 1054 C C . ASP A 1 143 ? -11.924 3.303 -37.378 1.00 56.81 143 ASP A C 1
ATOM 1056 O O . ASP A 1 143 ? -10.959 3.609 -36.672 1.00 56.81 143 ASP A O 1
ATOM 1060 N N . GLU A 1 144 ? -11.785 2.888 -38.637 1.00 54.84 144 GLU A N 1
ATOM 1061 C CA . GLU A 1 144 ? -10.492 2.651 -39.269 1.00 54.84 144 GLU A CA 1
ATOM 1062 C C . GLU A 1 144 ? -9.659 3.944 -39.438 1.00 54.84 144 GLU A C 1
ATOM 1064 O O . GLU A 1 144 ? -8.439 3.931 -39.593 1.00 54.84 144 GLU A O 1
ATOM 1069 N N . LEU A 1 145 ? -10.313 5.101 -39.350 1.00 51.97 145 LEU A N 1
ATOM 1070 C CA . LEU A 1 145 ? -9.687 6.415 -39.499 1.00 51.97 145 LEU A CA 1
ATOM 1071 C C . LEU A 1 145 ? -8.872 6.873 -38.273 1.00 51.97 145 LEU A C 1
ATOM 1073 O O . LEU A 1 145 ? -8.140 7.854 -38.378 1.00 51.97 145 LEU A O 1
ATOM 1077 N N . LEU A 1 146 ? -8.966 6.165 -37.139 1.00 55.28 146 LEU A N 1
ATOM 1078 C CA . LEU A 1 146 ? -8.170 6.395 -35.921 1.00 55.28 146 LEU A CA 1
ATOM 1079 C C . LEU A 1 146 ? -7.059 5.331 -35.730 1.00 55.28 146 LEU A C 1
ATOM 1081 O O . LEU A 1 146 ? -6.411 5.299 -34.685 1.00 55.28 146 LEU A O 1
ATOM 1085 N N . ILE A 1 147 ? -6.838 4.447 -36.723 1.00 55.38 147 ILE A N 1
ATOM 1086 C CA . ILE A 1 147 ? -5.937 3.275 -36.609 1.00 55.38 147 ILE A CA 1
ATOM 1087 C C . ILE A 1 147 ? -4.455 3.654 -36.523 1.00 55.38 147 ILE A C 1
ATOM 1089 O O . ILE A 1 147 ? -3.656 2.878 -36.000 1.00 55.38 147 ILE A O 1
ATOM 1093 N N . THR A 1 148 ? -4.049 4.817 -37.026 1.00 59.00 148 THR A N 1
ATOM 1094 C CA . THR A 1 148 ? -2.651 5.234 -36.910 1.00 59.00 148 THR A CA 1
ATOM 1095 C C . THR A 1 148 ? -2.439 5.949 -35.592 1.00 59.00 148 THR A C 1
ATOM 1097 O O . THR A 1 148 ? -2.741 7.135 -35.486 1.00 59.00 148 THR A O 1
ATOM 1100 N N . ASP A 1 149 ? -1.868 5.250 -34.622 1.00 57.94 149 ASP A N 1
ATOM 1101 C CA . ASP A 1 149 ? -1.101 5.926 -33.581 1.00 57.94 149 ASP A CA 1
ATOM 1102 C C . ASP A 1 149 ? 0.140 5.136 -33.219 1.00 57.94 149 ASP A C 1
ATOM 1104 O O . ASP A 1 149 ? 0.327 4.644 -32.110 1.00 57.94 149 ASP A O 1
ATOM 1108 N N . ASP A 1 150 ? 0.990 4.998 -34.227 1.00 55.56 150 ASP A N 1
ATOM 1109 C CA . ASP A 1 150 ? 2.410 4.978 -33.971 1.00 55.56 150 ASP A CA 1
ATOM 1110 C C . ASP A 1 150 ? 2.857 6.443 -34.048 1.00 55.56 150 ASP A C 1
ATOM 1112 O O . ASP A 1 150 ? 3.031 6.999 -35.139 1.00 55.56 150 ASP A O 1
ATOM 1116 N N . TYR A 1 151 ? 3.144 7.058 -32.900 1.00 51.28 151 TYR A N 1
ATOM 1117 C CA . TYR A 1 151 ? 4.027 8.231 -32.816 1.00 51.28 151 TYR A CA 1
ATOM 1118 C C . TYR A 1 151 ? 5.309 8.053 -33.689 1.00 51.28 151 TYR A C 1
ATOM 1120 O O . TYR A 1 151 ? 5.953 9.022 -34.101 1.00 51.28 151 TYR A O 1
ATOM 1128 N N . GLY A 1 152 ? 5.632 6.805 -34.070 1.00 47.38 152 GLY A N 1
ATOM 1129 C CA . GLY A 1 152 ? 6.663 6.381 -35.017 1.00 47.38 152 GLY A CA 1
ATOM 1130 C C . GLY A 1 152 ? 6.519 6.778 -36.498 1.00 47.38 152 GLY A C 1
ATOM 1131 O O . GLY A 1 152 ? 7.537 6.749 -37.189 1.00 47.38 152 GLY A O 1
ATOM 1132 N N . ALA A 1 153 ? 5.371 7.225 -37.027 1.00 42.81 153 ALA A N 1
ATOM 1133 C CA . ALA A 1 153 ? 5.322 7.630 -38.448 1.00 42.81 153 ALA A CA 1
ATOM 1134 C C . ALA A 1 153 ? 6.072 8.951 -38.746 1.00 42.81 153 ALA A C 1
ATOM 1136 O O . ALA A 1 153 ? 6.357 9.258 -39.905 1.00 42.81 153 ALA A O 1
ATOM 1137 N N . GLY A 1 154 ? 6.409 9.739 -37.715 1.00 46.50 154 GLY A N 1
ATOM 1138 C CA . GLY A 1 154 ? 7.095 11.025 -37.871 1.00 46.50 154 GLY A CA 1
ATOM 1139 C C . GLY A 1 154 ? 8.610 11.015 -37.647 1.00 46.50 154 GLY A C 1
ATOM 1140 O O . GLY A 1 154 ? 9.270 11.936 -38.130 1.00 46.50 154 GLY A O 1
ATOM 1141 N N . PHE A 1 155 ? 9.169 10.045 -36.906 1.00 51.03 155 PHE A N 1
ATOM 1142 C CA . PHE A 1 155 ? 10.500 10.240 -36.297 1.00 51.03 155 PHE A CA 1
ATOM 1143 C C . PHE A 1 155 ? 11.456 9.035 -36.255 1.00 51.03 155 PHE A C 1
ATOM 1145 O O . PHE A 1 155 ? 12.563 9.229 -35.789 1.00 51.03 155 PHE A O 1
ATOM 1152 N N . GLY A 1 156 ? 11.115 7.850 -36.780 1.00 47.47 156 GLY A N 1
ATOM 1153 C CA . GLY A 1 156 ? 12.108 6.836 -37.202 1.00 47.47 156 GLY A CA 1
ATOM 1154 C C . GLY A 1 156 ? 13.011 6.148 -36.154 1.00 47.47 156 GLY A C 1
ATOM 1155 O O . GLY A 1 156 ? 13.830 5.334 -36.570 1.00 47.47 156 GLY A O 1
ATOM 1156 N N . ASP A 1 157 ? 12.867 6.418 -34.850 1.00 52.03 157 ASP A N 1
ATOM 1157 C CA . ASP A 1 157 ? 13.911 6.092 -33.854 1.00 52.03 157 ASP A CA 1
ATOM 1158 C C . ASP A 1 157 ? 13.622 4.873 -32.930 1.00 52.03 157 ASP A C 1
ATOM 1160 O O . ASP A 1 157 ? 14.531 4.434 -32.233 1.00 52.03 157 ASP A O 1
ATOM 1164 N N . ASP A 1 158 ? 12.410 4.289 -32.909 1.00 62.03 158 ASP A N 1
ATOM 1165 C CA . ASP A 1 158 ? 12.094 3.084 -32.102 1.00 62.03 158 ASP A CA 1
ATOM 1166 C C . ASP A 1 158 ? 11.560 1.952 -32.991 1.00 62.03 158 ASP A C 1
ATOM 1168 O O . ASP A 1 158 ? 10.362 1.847 -33.275 1.00 62.03 158 ASP A O 1
ATOM 1172 N N . THR A 1 159 ? 12.480 1.127 -33.495 1.00 63.75 159 THR A N 1
ATOM 1173 C CA . THR A 1 159 ? 12.141 0.052 -34.439 1.00 63.75 159 THR A CA 1
ATOM 1174 C C . THR A 1 159 ? 11.271 -1.038 -33.814 1.00 63.75 159 THR A C 1
ATOM 1176 O O . THR A 1 159 ? 10.505 -1.670 -34.540 1.00 63.75 159 THR A O 1
ATOM 1179 N N . ALA A 1 160 ? 11.302 -1.213 -32.487 1.00 69.38 160 ALA A N 1
ATOM 1180 C CA . ALA A 1 160 ? 10.476 -2.192 -31.778 1.00 69.38 160 ALA A CA 1
ATOM 1181 C C . ALA A 1 160 ? 8.983 -1.818 -31.794 1.00 69.38 160 ALA A C 1
ATOM 1183 O O . ALA A 1 160 ? 8.118 -2.691 -31.761 1.00 69.38 160 ALA A O 1
ATOM 1184 N N . CYS A 1 161 ? 8.670 -0.527 -31.927 1.00 74.38 161 CYS A N 1
ATOM 1185 C CA . CYS A 1 161 ? 7.296 -0.033 -31.978 1.00 74.38 161 CYS A CA 1
ATOM 1186 C C . CYS A 1 161 ? 6.713 0.102 -33.391 1.00 74.38 161 CYS A C 1
ATOM 1188 O O . CYS A 1 161 ? 5.547 0.487 -33.525 1.00 74.38 161 CYS A O 1
ATOM 1190 N N . LEU A 1 162 ? 7.478 -0.231 -34.437 1.00 73.75 162 LEU A N 1
ATOM 1191 C CA . LEU A 1 162 ? 6.961 -0.256 -35.804 1.00 73.75 162 LEU A CA 1
ATOM 1192 C C . LEU A 1 162 ? 5.885 -1.346 -35.970 1.00 73.75 162 LEU A C 1
ATOM 1194 O O . LEU A 1 162 ? 5.940 -2.390 -35.310 1.00 73.75 162 LEU A O 1
ATOM 1198 N N . PRO A 1 163 ? 4.908 -1.138 -36.872 1.00 71.81 163 PRO A N 1
ATOM 1199 C CA . PRO A 1 163 ? 4.000 -2.201 -37.280 1.00 71.81 163 PRO A CA 1
ATOM 1200 C C . PRO A 1 163 ? 4.778 -3.444 -37.728 1.00 71.81 163 PRO A C 1
ATOM 1202 O O . PRO A 1 163 ? 5.758 -3.324 -38.459 1.00 71.81 163 PRO A O 1
ATOM 1205 N N . GLU A 1 164 ? 4.314 -4.626 -37.316 1.00 75.00 164 GLU A N 1
ATOM 1206 C CA . GLU A 1 164 ? 4.903 -5.939 -37.648 1.00 75.00 164 GLU A CA 1
ATOM 1207 C C . GLU A 1 164 ? 6.268 -6.257 -37.003 1.00 75.00 164 GLU A C 1
ATOM 1209 O O . GLU A 1 164 ? 6.825 -7.324 -37.269 1.00 75.00 164 GLU A O 1
ATOM 1214 N N . SER A 1 165 ? 6.788 -5.396 -36.122 1.00 78.69 165 SER A N 1
ATOM 1215 C CA . SER A 1 165 ? 7.978 -5.713 -35.324 1.00 78.69 165 SER A CA 1
ATOM 1216 C C . SER A 1 165 ? 7.741 -6.874 -34.355 1.00 78.69 165 SER A C 1
ATOM 1218 O O . SER A 1 165 ? 6.637 -7.080 -33.844 1.00 78.69 165 SER A O 1
ATOM 1220 N N . GLU A 1 166 ? 8.796 -7.646 -34.088 1.00 79.88 166 GLU A N 1
ATOM 1221 C CA . GLU A 1 166 ? 8.759 -8.728 -33.101 1.00 79.88 166 GLU A CA 1
ATOM 1222 C C . GLU A 1 166 ? 8.399 -8.170 -31.713 1.00 79.88 166 GLU A C 1
ATOM 1224 O O . GLU A 1 166 ? 8.929 -7.145 -31.295 1.00 79.88 166 GLU A O 1
ATOM 1229 N N . GLY A 1 167 ? 7.457 -8.814 -31.016 1.00 79.81 167 GLY A N 1
ATOM 1230 C CA . GLY A 1 167 ? 6.952 -8.354 -29.714 1.00 79.81 167 GLY A CA 1
ATOM 1231 C C . GLY A 1 167 ? 5.839 -7.297 -29.773 1.00 79.81 167 GLY A C 1
ATOM 1232 O O . GLY A 1 167 ? 5.196 -7.042 -28.759 1.00 79.81 167 GLY A O 1
ATOM 1233 N N . ARG A 1 168 ? 5.531 -6.725 -30.946 1.00 85.69 168 ARG A N 1
ATOM 1234 C CA . ARG A 1 168 ? 4.451 -5.740 -31.108 1.00 85.69 168 ARG A CA 1
ATOM 1235 C C . ARG A 1 168 ? 3.069 -6.388 -30.951 1.00 85.69 168 ARG A C 1
ATOM 1237 O O . ARG A 1 168 ? 2.724 -7.316 -31.682 1.00 85.69 168 ARG A O 1
ATOM 1244 N N . LEU A 1 169 ? 2.235 -5.860 -30.050 1.00 88.62 169 LEU A N 1
ATOM 1245 C CA . LEU A 1 169 ? 0.862 -6.342 -29.879 1.00 88.62 169 LEU A CA 1
ATOM 1246 C C . LEU A 1 169 ? -0.062 -5.883 -31.009 1.00 88.62 169 LEU A C 1
ATOM 1248 O O . LEU A 1 169 ? -0.027 -4.738 -31.470 1.00 88.62 169 LEU A O 1
ATOM 1252 N N . THR A 1 170 ? -0.935 -6.796 -31.421 1.00 87.75 170 THR A N 1
ATOM 1253 C CA . THR A 1 170 ? -1.915 -6.585 -32.487 1.00 87.75 170 THR A CA 1
ATOM 1254 C C . THR A 1 170 ? -3.191 -5.913 -31.980 1.00 87.75 170 THR A C 1
ATOM 1256 O O . THR A 1 170 ? -3.514 -5.912 -30.788 1.00 87.75 170 THR A O 1
ATOM 1259 N N . ARG A 1 171 ? -3.971 -5.389 -32.929 1.00 84.94 171 ARG A N 1
ATOM 1260 C CA . ARG A 1 171 ? -5.283 -4.786 -32.680 1.00 84.94 171 ARG A CA 1
ATOM 1261 C C . ARG A 1 171 ? -6.313 -5.762 -32.111 1.00 84.94 171 ARG A C 1
ATOM 1263 O O . ARG A 1 171 ? -7.224 -5.332 -31.418 1.00 84.94 171 ARG A O 1
ATOM 1270 N N . ASP A 1 172 ? -6.155 -7.053 -32.370 1.00 87.06 172 ASP A N 1
ATOM 1271 C CA . ASP A 1 172 ? -7.061 -8.072 -31.838 1.00 87.06 172 ASP A CA 1
ATOM 1272 C C . ASP A 1 172 ? -6.663 -8.495 -30.416 1.00 87.06 172 ASP A C 1
ATOM 1274 O O . ASP A 1 172 ? -7.499 -8.952 -29.641 1.00 87.06 172 ASP A O 1
ATOM 1278 N N . GLN A 1 173 ? -5.393 -8.311 -30.044 1.00 91.62 173 GLN A N 1
ATOM 1279 C CA . GLN A 1 173 ? -4.858 -8.703 -28.741 1.00 91.62 173 GLN A CA 1
ATOM 1280 C C . GLN A 1 173 ? -5.156 -7.685 -27.635 1.00 91.62 173 GLN A C 1
ATOM 1282 O O . GLN A 1 173 ? -5.581 -8.068 -26.546 1.00 91.62 173 GLN A O 1
ATOM 1287 N N . GLN A 1 174 ? -4.954 -6.390 -27.890 1.00 92.31 174 GLN A N 1
ATOM 1288 C CA . GLN A 1 174 ? -5.091 -5.361 -26.851 1.00 92.31 174 GLN A CA 1
ATOM 1289 C C . GLN A 1 174 ? -6.510 -5.210 -26.271 1.00 92.31 174 GLN A C 1
ATOM 1291 O O . GLN A 1 174 ? -6.609 -5.056 -25.051 1.00 92.31 174 GLN A O 1
ATOM 1296 N N . PRO A 1 175 ? -7.603 -5.301 -27.059 1.00 91.25 175 PRO A N 1
ATOM 1297 C CA . PRO A 1 175 ? -8.961 -5.299 -26.518 1.00 91.25 175 PRO A CA 1
ATOM 1298 C C . PRO A 1 175 ? -9.234 -6.499 -25.604 1.00 91.25 175 PRO A C 1
ATOM 1300 O O . PRO A 1 175 ? -9.883 -6.345 -24.572 1.00 91.25 175 PRO A O 1
ATOM 1303 N N . VAL A 1 176 ? -8.703 -7.679 -25.948 1.00 92.56 176 VAL A N 1
ATOM 1304 C CA . VAL A 1 176 ? -8.827 -8.890 -25.118 1.00 92.56 176 VAL A CA 1
ATOM 1305 C C . VAL A 1 176 ? -8.107 -8.695 -23.787 1.00 92.56 176 VAL A C 1
ATOM 1307 O O . VAL A 1 176 ? -8.698 -8.934 -22.734 1.00 92.56 176 VAL A O 1
ATOM 1310 N N . LEU A 1 177 ? -6.867 -8.199 -23.829 1.00 94.69 177 LEU A N 1
ATOM 1311 C CA . LEU A 1 177 ? -6.081 -7.912 -22.631 1.00 94.69 177 LEU A CA 1
ATOM 1312 C C . LEU A 1 177 ? -6.795 -6.918 -21.710 1.00 94.69 177 LEU A C 1
ATOM 1314 O O . LEU A 1 177 ? -6.974 -7.213 -20.531 1.00 94.69 177 LEU A O 1
ATOM 1318 N N . ILE A 1 178 ? -7.211 -5.751 -22.220 1.00 95.19 178 ILE A N 1
ATOM 1319 C CA . ILE A 1 178 ? -7.808 -4.720 -21.358 1.00 95.19 178 ILE A CA 1
ATOM 1320 C C . ILE A 1 178 ? -9.155 -5.158 -20.788 1.00 95.19 178 ILE A C 1
ATOM 1322 O O . ILE A 1 178 ? -9.449 -4.843 -19.639 1.00 95.19 178 ILE A O 1
ATOM 1326 N N . GLN A 1 179 ? -9.946 -5.932 -21.539 1.00 94.31 179 GLN A N 1
ATOM 1327 C CA . GLN A 1 179 ? -11.197 -6.488 -21.034 1.00 94.31 179 GLN A CA 1
ATOM 1328 C C . GLN A 1 179 ? -10.950 -7.441 -19.857 1.00 94.31 179 GLN A C 1
ATOM 1330 O O . GLN A 1 179 ? -11.623 -7.330 -18.836 1.00 94.31 179 GLN A O 1
ATOM 1335 N N . GLN A 1 180 ? -9.984 -8.356 -19.982 1.00 95.44 180 GLN A N 1
ATOM 1336 C CA . GLN A 1 180 ? -9.660 -9.319 -18.925 1.00 95.44 180 GLN A CA 1
ATOM 1337 C C . GLN A 1 180 ? -9.012 -8.647 -17.711 1.00 95.44 180 GLN A C 1
ATOM 1339 O O . GLN A 1 180 ? -9.387 -8.939 -16.579 1.00 95.44 180 GLN A O 1
ATOM 1344 N N . LEU A 1 181 ? -8.081 -7.718 -17.938 1.00 97.12 181 LEU A N 1
ATOM 1345 C CA . LEU A 1 181 ? -7.385 -6.996 -16.876 1.00 97.12 181 LEU A CA 1
ATOM 1346 C C . LEU A 1 181 ? -8.317 -6.070 -16.094 1.00 97.12 181 LEU A C 1
ATOM 1348 O O . LEU A 1 181 ? -8.295 -6.100 -14.867 1.00 97.12 181 LEU A O 1
ATOM 1352 N N . ALA A 1 182 ? -9.155 -5.284 -16.776 1.00 96.38 182 ALA A N 1
ATOM 1353 C CA . ALA A 1 182 ? -10.114 -4.417 -16.099 1.00 96.38 182 ALA A CA 1
ATOM 1354 C C . ALA A 1 182 ? -11.147 -5.235 -15.311 1.00 96.38 182 ALA A C 1
ATOM 1356 O O . ALA A 1 182 ? -11.430 -4.890 -14.170 1.00 96.38 182 ALA A O 1
ATOM 1357 N N . ALA A 1 183 ? -11.660 -6.337 -15.875 1.00 95.31 183 ALA A N 1
ATOM 1358 C CA . ALA A 1 183 ? -12.588 -7.221 -15.168 1.00 95.31 183 ALA A CA 1
ATOM 1359 C C . ALA A 1 183 ? -11.944 -7.829 -13.915 1.00 95.31 183 ALA A C 1
ATOM 1361 O O . ALA A 1 183 ? -12.479 -7.672 -12.827 1.00 95.31 183 ALA A O 1
ATOM 1362 N N 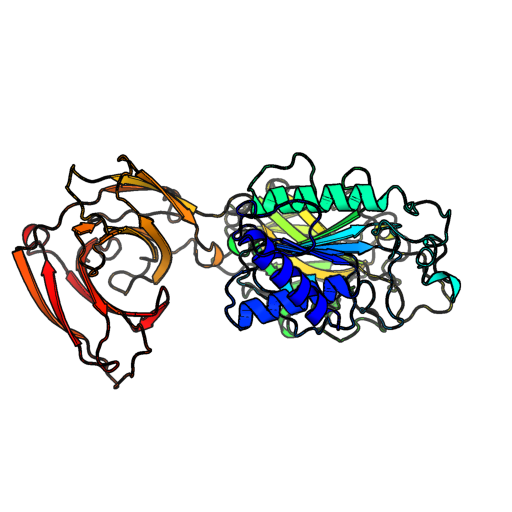. ALA A 1 184 ? -10.753 -8.422 -14.041 1.00 95.75 184 ALA A N 1
ATOM 1363 C CA . ALA A 1 184 ? -10.024 -8.988 -12.908 1.00 95.75 184 ALA A CA 1
ATOM 1364 C C . ALA A 1 184 ? -9.753 -7.952 -11.805 1.00 95.75 184 ALA A C 1
ATOM 1366 O O . ALA A 1 184 ? -9.941 -8.227 -10.620 1.00 95.75 184 ALA A O 1
ATOM 1367 N N . PHE A 1 185 ? -9.329 -6.747 -12.187 1.00 96.69 185 PHE A N 1
ATOM 1368 C CA . PHE A 1 185 ? -9.107 -5.663 -11.238 1.00 96.69 185 PHE A CA 1
ATOM 1369 C C . PHE A 1 185 ? -10.402 -5.286 -10.503 1.00 96.69 185 PHE A C 1
ATOM 1371 O O . PHE A 1 185 ? -10.416 -5.280 -9.274 1.00 96.69 185 PHE A O 1
ATOM 1378 N N . LEU A 1 186 ? -11.491 -5.023 -11.234 1.00 95.38 186 LEU A N 1
ATOM 1379 C CA . LEU A 1 186 ? -12.772 -4.597 -10.660 1.00 95.38 186 LEU A CA 1
ATOM 1380 C C . LEU A 1 186 ? -13.430 -5.694 -9.813 1.00 95.38 186 LEU A C 1
ATOM 1382 O O . LEU A 1 186 ? -13.909 -5.402 -8.720 1.00 95.38 186 LEU A O 1
ATOM 1386 N N . ASP A 1 187 ? -13.380 -6.951 -10.254 1.00 92.62 187 ASP A N 1
ATOM 1387 C CA . ASP A 1 187 ? -13.868 -8.103 -9.488 1.00 92.62 187 ASP A CA 1
ATOM 1388 C C . ASP A 1 187 ? -13.126 -8.235 -8.149 1.00 92.62 187 ASP A C 1
ATOM 1390 O O . ASP A 1 187 ? -13.730 -8.533 -7.116 1.00 92.62 187 ASP A O 1
ATOM 1394 N N . THR A 1 188 ? -11.821 -7.954 -8.141 1.00 90.12 188 THR A N 1
ATOM 1395 C CA . THR A 1 188 ? -11.024 -7.985 -6.911 1.00 90.12 188 THR A CA 1
ATOM 1396 C C . THR A 1 188 ? -11.411 -6.841 -5.974 1.00 90.12 188 THR A C 1
ATOM 1398 O O . THR A 1 188 ? -11.675 -7.076 -4.797 1.00 90.12 188 THR A O 1
ATOM 1401 N N . VAL A 1 189 ? -11.435 -5.600 -6.472 1.00 90.06 189 VAL A N 1
ATOM 1402 C CA . VAL A 1 189 ? -11.502 -4.410 -5.604 1.00 90.06 189 VAL A CA 1
ATOM 1403 C C . VAL A 1 189 ? -12.922 -3.971 -5.246 1.00 90.06 189 VAL A C 1
ATOM 1405 O O . VAL A 1 189 ? -13.101 -3.374 -4.192 1.00 90.06 189 VAL A O 1
ATOM 1408 N N . LEU A 1 190 ? -13.921 -4.276 -6.081 1.00 88.56 190 LEU A N 1
ATOM 1409 C CA . LEU A 1 190 ? -15.328 -3.952 -5.808 1.00 88.56 190 LEU A CA 1
ATOM 1410 C C . LEU A 1 190 ? -16.112 -5.147 -5.266 1.00 88.56 190 LEU A C 1
ATOM 1412 O O . LEU A 1 190 ? -16.974 -4.977 -4.409 1.00 88.56 190 LEU A O 1
ATOM 1416 N N . LEU A 1 191 ? -15.825 -6.362 -5.748 1.00 83.75 191 LEU A N 1
ATOM 1417 C CA . LEU A 1 191 ? -16.609 -7.556 -5.399 1.00 83.75 191 LEU A CA 1
ATOM 1418 C C . LEU A 1 191 ? -15.922 -8.468 -4.376 1.00 83.75 191 LEU A C 1
ATOM 1420 O O . LEU A 1 191 ? -16.533 -9.444 -3.929 1.00 83.75 191 LEU A O 1
ATOM 1424 N N . GLY A 1 192 ? -14.655 -8.197 -4.036 1.00 79.81 192 GLY A N 1
ATOM 1425 C CA . GLY A 1 192 ? -13.845 -9.057 -3.172 1.00 79.81 192 GLY A CA 1
ATOM 1426 C C . GLY A 1 192 ? -13.692 -10.481 -3.716 1.00 79.81 192 GLY A C 1
ATOM 1427 O O . GLY A 1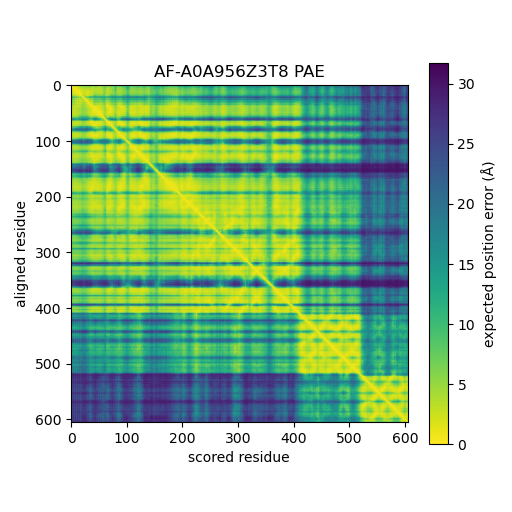 192 ? -13.487 -11.417 -2.940 1.00 79.81 192 GLY A O 1
ATOM 1428 N N . GLN A 1 193 ? -13.863 -10.675 -5.027 1.00 78.81 193 GLN A N 1
ATOM 1429 C CA . GLN A 1 193 ? -13.791 -11.993 -5.643 1.00 78.81 193 GLN A CA 1
ATOM 1430 C C . GLN A 1 193 ? -12.326 -12.368 -5.873 1.00 78.81 193 GLN A C 1
ATOM 1432 O O . GLN A 1 193 ? -11.566 -11.566 -6.420 1.00 78.81 193 GLN A O 1
ATOM 1437 N N . PRO A 1 194 ? -11.903 -13.584 -5.486 1.00 71.25 194 PRO A N 1
ATOM 1438 C CA . PRO A 1 194 ? -10.562 -14.043 -5.792 1.00 71.25 194 PRO A CA 1
ATOM 1439 C C . PRO A 1 194 ? -10.419 -14.218 -7.304 1.00 71.25 194 PRO A C 1
ATOM 1441 O O . PRO A 1 194 ? -11.220 -14.901 -7.944 1.00 71.25 194 PRO A O 1
ATOM 1444 N N . VAL A 1 195 ? -9.364 -13.637 -7.865 1.00 75.31 195 VAL A N 1
ATOM 1445 C CA . VAL A 1 195 ? -8.979 -13.856 -9.258 1.00 75.31 195 VAL A CA 1
ATOM 1446 C C . VAL A 1 195 ? -7.841 -14.870 -9.288 1.00 75.31 195 VAL A C 1
ATOM 1448 O O . VAL A 1 195 ? -6.820 -14.678 -8.637 1.00 75.31 195 VAL A O 1
ATOM 1451 N N . GLU A 1 196 ? -8.006 -15.956 -10.049 1.00 80.06 196 GLU A N 1
ATOM 1452 C CA . GLU A 1 196 ? -6.973 -17.002 -10.165 1.00 80.06 196 GLU A CA 1
ATOM 1453 C C . GLU A 1 196 ? -5.683 -16.490 -10.831 1.00 80.06 196 GLU A C 1
ATOM 1455 O O . GLU A 1 196 ? -4.593 -16.984 -10.548 1.00 80.06 196 GLU A O 1
ATOM 1460 N N . ALA A 1 197 ? -5.799 -15.511 -11.732 1.00 86.06 197 ALA A N 1
ATOM 1461 C CA . ALA A 1 197 ? -4.665 -14.921 -12.429 1.00 86.06 197 ALA A CA 1
ATOM 1462 C C . ALA A 1 197 ? -3.929 -13.896 -11.552 1.00 86.06 197 ALA A C 1
ATOM 1464 O O . ALA A 1 197 ? -4.531 -12.950 -11.043 1.00 86.06 197 ALA A O 1
ATOM 1465 N N . ASN A 1 198 ? -2.601 -14.024 -11.463 1.00 92.56 198 ASN A N 1
ATOM 1466 C CA . ASN A 1 198 ? -1.754 -13.002 -10.853 1.00 92.56 198 ASN A CA 1
ATOM 1467 C C . ASN A 1 198 ? -1.688 -11.761 -11.758 1.00 92.56 198 ASN A C 1
ATOM 1469 O O . ASN A 1 198 ? -0.848 -11.674 -12.650 1.00 92.56 198 ASN A O 1
ATOM 1473 N N . ILE A 1 199 ? -2.568 -10.791 -11.509 1.00 94.94 199 ILE A N 1
ATOM 1474 C CA . ILE A 1 199 ? -2.548 -9.485 -12.185 1.00 94.94 199 ILE A CA 1
ATOM 1475 C C . ILE A 1 199 ? -1.622 -8.465 -11.502 1.00 94.94 199 ILE A C 1
ATOM 1477 O O . ILE A 1 199 ? -1.594 -7.302 -11.889 1.00 94.94 199 ILE A O 1
ATOM 1481 N N . GLY A 1 200 ? -0.877 -8.874 -10.470 1.00 93.31 200 GLY A N 1
ATOM 1482 C CA . GLY A 1 200 ? 0.050 -8.010 -9.739 1.00 93.31 200 GLY A CA 1
ATOM 1483 C C . GLY A 1 200 ? -0.572 -7.208 -8.593 1.00 93.31 200 GLY A C 1
ATOM 1484 O O . GLY A 1 200 ? 0.144 -6.411 -7.985 1.00 93.31 200 GLY A O 1
ATOM 1485 N N . LEU A 1 201 ? -1.854 -7.422 -8.262 1.00 92.06 201 LEU A N 1
ATOM 1486 C CA . LEU A 1 201 ? -2.524 -6.784 -7.116 1.00 92.06 201 LEU A CA 1
ATOM 1487 C C . LEU A 1 201 ? -2.147 -7.386 -5.761 1.00 92.06 201 LEU A C 1
ATOM 1489 O O . LEU A 1 201 ? -2.094 -6.654 -4.778 1.00 92.06 201 LEU A O 1
ATOM 1493 N N . ASP A 1 202 ? -1.898 -8.693 -5.703 1.00 89.69 202 ASP A N 1
ATOM 1494 C CA . ASP A 1 202 ? -1.526 -9.365 -4.459 1.00 89.69 202 ASP A CA 1
ATOM 1495 C C . ASP A 1 202 ? -0.065 -9.025 -4.112 1.00 89.69 202 ASP A C 1
ATOM 1497 O O . ASP A 1 202 ? 0.827 -9.425 -4.868 1.00 89.69 202 ASP A O 1
ATOM 1501 N N . PRO A 1 203 ? 0.214 -8.296 -3.013 1.00 89.38 203 PRO A N 1
ATOM 1502 C CA . PRO A 1 203 ? 1.571 -7.901 -2.647 1.00 89.38 203 PRO A CA 1
ATOM 1503 C C . PRO A 1 203 ? 2.480 -9.079 -2.266 1.00 89.38 203 PRO A C 1
ATOM 1505 O O . PRO A 1 203 ? 3.689 -8.873 -2.168 1.00 89.38 203 PRO A O 1
ATOM 1508 N N . LEU A 1 204 ? 1.942 -10.285 -2.060 1.00 83.69 204 LEU A N 1
ATOM 1509 C CA . LEU A 1 204 ? 2.730 -11.478 -1.739 1.00 83.69 204 LEU A CA 1
ATOM 1510 C C . LEU A 1 204 ? 3.126 -12.298 -2.957 1.00 83.69 204 LEU A C 1
ATOM 1512 O O . LEU A 1 204 ? 4.109 -13.036 -2.919 1.00 83.69 204 LEU A O 1
ATOM 1516 N N . GLN A 1 205 ? 2.385 -12.171 -4.052 1.00 89.00 205 GLN A N 1
ATOM 1517 C CA . GLN A 1 205 ? 2.803 -12.789 -5.297 1.00 89.00 205 GLN A CA 1
ATOM 1518 C C . GLN A 1 205 ? 3.977 -12.000 -5.884 1.00 89.00 205 GLN A C 1
ATOM 1520 O O . GLN A 1 205 ? 3.958 -10.759 -5.850 1.00 89.00 205 GLN A O 1
ATOM 1525 N N . PRO A 1 206 ? 4.973 -12.680 -6.483 1.00 90.56 206 PRO A N 1
ATOM 1526 C CA . PRO A 1 206 ? 5.968 -12.017 -7.310 1.00 90.56 206 PRO A CA 1
ATOM 1527 C C . PRO A 1 206 ? 5.287 -11.099 -8.326 1.00 90.56 206 PRO A C 1
ATOM 1529 O O . PRO A 1 206 ? 4.226 -11.431 -8.867 1.00 90.56 206 PRO A O 1
ATOM 1532 N N . ALA A 1 207 ? 5.896 -9.942 -8.585 1.00 93.00 207 ALA A N 1
ATOM 1533 C CA . ALA A 1 207 ? 5.412 -9.050 -9.630 1.00 93.00 207 ALA A CA 1
ATOM 1534 C C . ALA A 1 207 ? 5.372 -9.823 -10.965 1.00 93.00 207 ALA A C 1
ATOM 1536 O O . ALA A 1 207 ? 6.395 -10.399 -11.351 1.00 93.00 207 ALA A O 1
ATOM 1537 N N . PRO A 1 208 ? 4.211 -9.905 -11.640 1.00 93.88 208 PRO A N 1
ATOM 1538 C CA . PRO A 1 208 ? 4.090 -10.708 -12.844 1.00 93.88 208 PRO A CA 1
ATOM 1539 C C . PRO A 1 208 ? 4.908 -10.095 -13.982 1.00 93.88 208 PRO A C 1
ATOM 1541 O O . PRO A 1 208 ? 4.891 -8.885 -14.197 1.00 93.88 208 PRO A O 1
ATOM 1544 N N . THR A 1 209 ? 5.593 -10.954 -14.736 1.00 91.81 209 THR A N 1
ATOM 1545 C CA . THR A 1 209 ? 6.226 -10.594 -16.016 1.00 91.81 209 THR A CA 1
ATOM 1546 C C . THR A 1 209 ? 5.284 -10.811 -17.201 1.00 91.81 209 THR A C 1
ATOM 1548 O O . THR A 1 209 ? 5.571 -10.387 -18.316 1.00 91.81 209 THR A O 1
ATOM 1551 N N . GLU A 1 210 ? 4.160 -11.496 -16.973 1.00 94.19 210 GLU A N 1
ATOM 1552 C CA . GLU A 1 210 ? 3.090 -11.695 -17.943 1.00 94.19 210 GLU A CA 1
ATOM 1553 C C . GLU A 1 210 ? 1.717 -11.637 -17.263 1.00 94.19 210 GLU A C 1
ATOM 1555 O O . GLU A 1 210 ? 1.543 -12.128 -16.149 1.00 94.19 210 GLU A O 1
ATOM 1560 N N . ILE A 1 211 ? 0.726 -11.065 -17.944 1.00 96.25 211 ILE A N 1
ATOM 1561 C CA . ILE A 1 211 ? -0.676 -11.057 -17.516 1.00 96.25 211 ILE A CA 1
ATOM 1562 C C . ILE A 1 211 ? -1.526 -11.553 -18.684 1.00 96.25 211 ILE A C 1
ATOM 1564 O O . ILE A 1 211 ? -1.450 -11.017 -19.786 1.00 96.25 211 ILE A O 1
ATOM 1568 N N . PHE A 1 212 ? -2.313 -12.609 -18.458 1.00 95.94 212 PHE A N 1
ATOM 1569 C CA . PHE A 1 212 ? -3.112 -13.287 -19.493 1.00 95.94 212 PHE A CA 1
ATOM 1570 C C . PHE A 1 212 ? -2.310 -13.680 -20.753 1.00 95.94 212 PHE A C 1
ATOM 1572 O O . PHE A 1 212 ? -2.838 -13.686 -21.863 1.00 95.94 212 PHE A O 1
ATOM 1579 N N . GLY A 1 213 ? -1.026 -14.017 -20.577 1.00 93.69 213 GLY A N 1
ATOM 1580 C CA . GLY A 1 213 ? -0.108 -14.381 -21.662 1.00 93.69 213 GLY A CA 1
ATOM 1581 C C . GLY A 1 213 ? 0.491 -13.195 -22.426 1.00 93.69 213 GLY A C 1
ATOM 1582 O O . GLY A 1 213 ? 1.135 -13.405 -23.453 1.00 93.69 213 GLY A O 1
ATOM 1583 N N . PHE A 1 214 ? 0.286 -11.962 -21.955 1.00 94.12 214 PHE A N 1
ATOM 1584 C CA . PHE A 1 214 ? 0.888 -10.757 -22.523 1.00 94.12 214 PHE A CA 1
ATOM 1585 C C . PHE A 1 214 ? 2.047 -10.269 -21.649 1.00 94.12 214 PHE A C 1
ATOM 1587 O O . PHE A 1 214 ? 1.860 -10.180 -20.434 1.00 94.12 214 PHE A O 1
ATOM 1594 N N . PRO A 1 215 ? 3.214 -9.936 -22.230 1.00 92.50 215 PRO A N 1
ATOM 1595 C CA . PRO A 1 215 ? 4.362 -9.443 -21.476 1.00 92.50 215 PRO A CA 1
ATOM 1596 C C . PRO A 1 215 ? 4.062 -8.085 -20.836 1.00 92.50 215 PRO A C 1
ATOM 1598 O O . PRO A 1 215 ? 3.537 -7.173 -21.485 1.00 92.50 215 PRO A O 1
ATOM 1601 N N . VAL A 1 216 ? 4.380 -7.958 -19.548 1.00 93.50 216 VAL A N 1
ATOM 1602 C CA . VAL A 1 216 ? 4.140 -6.739 -18.774 1.00 93.50 216 VAL A CA 1
ATOM 1603 C C . VAL A 1 216 ? 5.260 -6.453 -17.779 1.00 93.50 216 VAL A C 1
ATOM 1605 O O . VAL A 1 216 ? 5.964 -7.350 -17.316 1.00 93.50 216 VAL A O 1
ATOM 1608 N N . ARG A 1 217 ? 5.337 -5.190 -17.363 1.00 92.88 217 ARG A N 1
ATOM 1609 C CA . ARG A 1 217 ? 6.014 -4.752 -16.139 1.00 92.88 217 ARG A CA 1
ATOM 1610 C C . ARG A 1 217 ? 4.999 -4.073 -15.232 1.00 92.88 217 ARG A C 1
ATOM 1612 O O . ARG A 1 217 ? 4.189 -3.275 -15.698 1.00 92.88 217 ARG A O 1
ATOM 1619 N N . THR A 1 218 ? 5.038 -4.366 -13.935 1.00 95.94 218 THR A N 1
ATOM 1620 C CA . THR A 1 218 ? 4.046 -3.840 -12.983 1.00 95.94 218 THR A CA 1
ATOM 1621 C C . THR A 1 218 ? 4.676 -3.032 -11.861 1.00 95.94 218 THR A C 1
ATOM 1623 O O . THR A 1 218 ? 5.759 -3.375 -11.389 1.00 95.94 218 THR A O 1
ATOM 1626 N N . ALA A 1 219 ? 3.960 -2.021 -11.380 1.00 96.38 219 ALA A N 1
ATOM 1627 C CA . ALA A 1 219 ? 4.231 -1.324 -10.131 1.00 96.38 219 ALA A CA 1
ATOM 1628 C C . ALA A 1 219 ? 2.981 -1.374 -9.243 1.00 96.38 219 ALA A C 1
ATOM 1630 O O . ALA A 1 219 ? 1.894 -1.033 -9.700 1.00 96.38 219 ALA A O 1
ATOM 1631 N N . LEU A 1 220 ? 3.129 -1.779 -7.982 1.00 96.38 220 LEU A N 1
ATOM 1632 C CA . LEU A 1 220 ? 2.041 -1.807 -7.002 1.00 96.38 220 LEU A CA 1
ATOM 1633 C C . LEU A 1 220 ? 2.309 -0.821 -5.874 1.00 96.38 220 LEU A C 1
ATOM 1635 O O . LEU A 1 220 ? 3.404 -0.774 -5.320 1.00 96.38 220 LEU A O 1
ATOM 1639 N N . LEU A 1 221 ? 1.261 -0.099 -5.510 1.00 94.94 221 LEU A N 1
ATOM 1640 C CA . LEU A 1 221 ? 1.112 0.579 -4.240 1.00 94.94 221 LEU A CA 1
ATOM 1641 C C . LEU A 1 221 ? 0.084 -0.205 -3.425 1.00 94.94 221 LEU A C 1
ATOM 1643 O O . LEU A 1 221 ? -1.112 -0.158 -3.724 1.00 94.94 221 LEU A O 1
ATOM 1647 N N . ALA A 1 222 ? 0.551 -0.950 -2.426 1.00 93.75 222 ALA A N 1
ATOM 1648 C CA . ALA A 1 222 ? -0.345 -1.646 -1.511 1.00 93.75 222 ALA A CA 1
ATOM 1649 C C . ALA A 1 222 ? -1.050 -0.637 -0.576 1.00 93.75 222 ALA A C 1
ATOM 1651 O O . ALA A 1 222 ? -0.476 0.420 -0.279 1.00 93.75 222 ALA A O 1
ATOM 1652 N N . PRO A 1 223 ? -2.263 -0.954 -0.087 1.00 91.44 223 PRO A N 1
ATOM 1653 C CA . PRO A 1 223 ? -2.893 -0.262 1.034 1.00 91.44 223 PRO A CA 1
ATOM 1654 C C . PRO A 1 223 ? -1.914 0.039 2.169 1.00 91.44 223 PRO A C 1
ATOM 1656 O O . PRO A 1 223 ? -1.089 -0.808 2.516 1.00 91.44 223 PRO A O 1
ATOM 1659 N N . SER A 1 224 ? -2.021 1.221 2.776 1.00 88.56 224 SER A N 1
ATOM 1660 C CA . SER A 1 224 ? -1.190 1.672 3.903 1.00 88.56 224 SER A CA 1
ATOM 1661 C C . SER A 1 224 ? -1.148 0.640 5.034 1.00 88.56 224 SER A C 1
ATOM 1663 O O . SER A 1 224 ? -0.080 0.305 5.534 1.00 88.56 224 SER A O 1
ATOM 1665 N N . ILE A 1 225 ? -2.286 0.022 5.349 1.00 85.06 225 ILE A N 1
ATOM 1666 C CA . ILE A 1 225 ? -2.403 -1.015 6.381 1.00 85.06 225 ILE A CA 1
ATOM 1667 C C . ILE A 1 225 ? -1.650 -2.322 6.052 1.00 85.06 225 ILE A C 1
ATOM 1669 O O . ILE A 1 225 ? -1.362 -3.127 6.940 1.00 85.06 225 ILE A O 1
ATOM 1673 N N . GLN A 1 226 ? -1.312 -2.545 4.779 1.00 89.94 226 GLN A N 1
ATOM 1674 C CA . GLN A 1 226 ? -0.569 -3.708 4.287 1.00 89.94 226 GLN A CA 1
ATOM 1675 C C . GLN A 1 226 ? 0.910 -3.413 4.016 1.00 89.94 226 GLN A C 1
ATOM 1677 O O . GLN A 1 226 ? 1.622 -4.324 3.589 1.00 89.94 226 GLN A O 1
ATOM 1682 N N . ARG A 1 227 ? 1.404 -2.190 4.254 1.00 91.06 227 ARG A N 1
ATOM 1683 C CA . ARG A 1 227 ? 2.809 -1.855 3.993 1.00 91.06 227 ARG A CA 1
ATOM 1684 C C . ARG A 1 227 ? 3.451 -0.969 5.055 1.00 91.06 227 ARG A C 1
ATOM 1686 O O . ARG A 1 227 ? 2.796 -0.182 5.721 1.00 91.06 227 ARG A O 1
ATOM 1693 N N . LEU A 1 228 ? 4.769 -1.071 5.179 1.00 91.12 228 LEU A N 1
ATOM 1694 C CA . LEU A 1 228 ? 5.594 -0.181 5.991 1.00 91.12 228 LEU A CA 1
ATOM 1695 C C . LEU A 1 228 ? 6.763 0.324 5.146 1.00 91.12 228 LEU A C 1
ATOM 1697 O O . LEU A 1 228 ? 7.656 -0.447 4.796 1.00 91.12 228 LEU A O 1
ATOM 1701 N N . ALA A 1 229 ? 6.769 1.618 4.830 1.00 92.62 229 ALA A N 1
ATOM 1702 C CA . ALA A 1 229 ? 7.832 2.226 4.039 1.00 92.62 229 ALA A CA 1
ATOM 1703 C C . ALA A 1 229 ? 9.124 2.360 4.862 1.00 92.62 229 ALA A C 1
ATOM 1705 O O . ALA A 1 229 ? 9.171 3.106 5.837 1.00 92.62 229 ALA A O 1
ATOM 1706 N N . ILE A 1 230 ? 10.181 1.659 4.445 1.00 95.12 230 ILE A N 1
ATOM 1707 C CA . ILE A 1 230 ? 11.544 1.817 4.970 1.00 95.12 230 ILE A CA 1
ATOM 1708 C C . ILE A 1 230 ? 12.190 3.030 4.305 1.00 95.12 230 ILE A C 1
ATOM 1710 O O . ILE A 1 230 ? 12.706 3.914 4.985 1.00 95.12 230 ILE A O 1
ATOM 1714 N N . MET A 1 231 ? 12.136 3.101 2.975 1.00 92.12 231 MET A N 1
ATOM 1715 C CA . MET A 1 231 ? 12.670 4.208 2.191 1.00 92.12 231 MET A CA 1
ATOM 1716 C C . MET A 1 231 ? 11.638 4.678 1.177 1.00 92.12 231 MET A C 1
ATOM 1718 O O . MET A 1 231 ? 11.158 3.898 0.364 1.00 92.12 231 MET A O 1
ATOM 1722 N N . GLN A 1 232 ? 11.353 5.976 1.199 1.00 89.38 232 GLN A N 1
ATOM 1723 C CA . GLN A 1 232 ? 10.532 6.645 0.201 1.00 89.38 232 GLN A CA 1
ATOM 1724 C C . GLN A 1 232 ? 11.112 8.051 0.001 1.00 89.38 232 GLN A C 1
ATOM 1726 O O . GLN A 1 232 ? 10.857 8.940 0.817 1.00 89.38 232 GLN A O 1
ATOM 1731 N N . PRO A 1 233 ? 11.987 8.268 -0.996 1.00 88.06 233 PRO A N 1
ATOM 1732 C CA . PRO A 1 233 ? 12.643 9.554 -1.178 1.00 88.06 233 PRO A CA 1
ATOM 1733 C C . PRO A 1 233 ? 11.622 10.643 -1.498 1.00 88.06 233 PRO A C 1
ATOM 1735 O O . PRO A 1 233 ? 10.831 10.498 -2.421 1.00 88.06 233 PRO A O 1
ATOM 1738 N N . GLN A 1 234 ? 11.642 11.725 -0.721 1.00 81.81 234 GLN A N 1
ATOM 1739 C CA . GLN A 1 234 ? 10.745 12.880 -0.895 1.00 81.81 234 GLN A CA 1
ATOM 1740 C C . GLN A 1 234 ? 11.509 14.207 -0.838 1.00 81.81 234 GLN A C 1
ATOM 1742 O O . GLN A 1 234 ? 11.093 15.214 -1.400 1.00 81.81 234 GLN A O 1
ATOM 1747 N N . THR A 1 235 ? 12.643 14.227 -0.134 1.00 83.25 235 THR A N 1
ATOM 1748 C CA . THR A 1 235 ? 13.451 15.426 0.109 1.00 83.25 235 THR A CA 1
ATOM 1749 C C . THR A 1 235 ? 14.932 15.067 0.086 1.00 83.25 235 THR A C 1
ATOM 1751 O O . THR A 1 235 ? 15.278 13.901 0.237 1.00 83.25 235 THR A O 1
ATOM 1754 N N . GLY A 1 236 ? 15.825 16.054 -0.043 1.00 81.56 236 GLY A N 1
ATOM 1755 C CA . GLY A 1 236 ? 17.278 15.825 0.021 1.00 81.56 236 GLY A CA 1
ATOM 1756 C C . GLY A 1 236 ? 17.740 14.978 1.225 1.00 81.56 236 GLY A C 1
ATOM 1757 O O . GLY A 1 236 ? 18.508 14.042 1.025 1.00 81.56 236 GLY A O 1
ATOM 1758 N N . PRO A 1 237 ? 17.254 15.229 2.457 1.00 85.69 237 PRO A N 1
ATOM 1759 C CA . PRO A 1 237 ? 17.565 14.397 3.624 1.00 85.69 237 PRO A CA 1
ATOM 1760 C C . PRO A 1 237 ? 17.134 12.926 3.543 1.00 85.69 237 PRO A C 1
ATOM 1762 O O . PRO A 1 237 ? 17.663 12.122 4.304 1.00 85.69 237 PRO A O 1
ATOM 1765 N N . SER A 1 238 ? 16.228 12.545 2.635 1.00 84.88 238 SER A N 1
ATOM 1766 C CA . SER A 1 238 ? 15.698 11.175 2.545 1.00 84.88 238 SER A CA 1
ATOM 1767 C C . SER A 1 238 ? 16.740 10.107 2.170 1.00 84.88 238 SER A C 1
ATOM 1769 O O . SER A 1 238 ? 16.458 8.919 2.289 1.00 84.88 238 SER A O 1
ATOM 1771 N N . VAL A 1 239 ? 17.933 10.499 1.704 1.00 88.12 239 VAL A N 1
ATOM 1772 C CA . VAL A 1 239 ? 19.075 9.585 1.455 1.00 88.12 239 VAL A CA 1
ATOM 1773 C C . VAL A 1 239 ? 20.110 9.592 2.579 1.00 88.12 239 VAL A C 1
ATOM 1775 O O . VAL A 1 239 ? 21.168 8.992 2.440 1.00 88.12 239 VAL A O 1
ATOM 1778 N N . ILE A 1 240 ? 19.815 10.295 3.672 1.00 92.25 240 ILE A N 1
ATOM 1779 C CA . ILE A 1 240 ? 20.615 10.326 4.901 1.00 92.25 240 ILE A CA 1
ATOM 1780 C C . ILE A 1 240 ? 19.820 9.667 6.026 1.00 92.25 240 ILE A C 1
ATOM 1782 O O . ILE A 1 240 ? 20.366 8.856 6.763 1.00 92.25 240 ILE A O 1
ATOM 1786 N N . VAL A 1 241 ? 18.529 9.992 6.129 1.00 93.50 241 VAL A N 1
ATOM 1787 C CA . VAL A 1 241 ? 17.589 9.407 7.087 1.00 93.50 241 VAL A CA 1
ATOM 1788 C C . VAL A 1 241 ? 16.396 8.856 6.315 1.00 93.50 241 VAL A C 1
ATOM 1790 O O . VAL A 1 241 ? 15.797 9.557 5.498 1.00 93.50 241 VAL A O 1
ATOM 1793 N N . ASN A 1 242 ? 16.074 7.592 6.552 1.00 93.81 242 ASN A N 1
ATOM 1794 C CA . ASN A 1 242 ? 15.017 6.869 5.863 1.00 93.81 242 ASN A CA 1
ATOM 1795 C C . ASN A 1 242 ? 13.621 7.206 6.430 1.00 93.81 242 ASN A C 1
ATOM 1797 O O . ASN A 1 242 ? 13.487 7.971 7.388 1.00 93.81 242 ASN A O 1
ATOM 1801 N N . ALA A 1 243 ? 12.562 6.651 5.836 1.00 90.94 243 ALA A N 1
ATOM 1802 C CA . ALA A 1 243 ? 11.178 6.989 6.184 1.00 90.94 243 ALA A CA 1
ATOM 1803 C C . ALA A 1 243 ? 10.778 6.556 7.610 1.00 90.94 243 ALA A C 1
ATOM 1805 O O . ALA A 1 243 ? 9.840 7.111 8.178 1.00 90.94 243 ALA A O 1
ATOM 1806 N N . LEU A 1 244 ? 11.516 5.619 8.212 1.00 91.62 244 LEU A N 1
ATOM 1807 C CA . LEU A 1 244 ? 11.315 5.172 9.593 1.00 91.62 244 LEU A CA 1
ATOM 1808 C C . LEU A 1 244 ? 12.114 5.990 10.613 1.00 91.62 244 LEU A C 1
ATOM 1810 O O . LEU A 1 244 ? 11.933 5.790 11.812 1.00 91.62 244 LEU A O 1
ATOM 1814 N N . GLY A 1 245 ? 12.979 6.902 10.159 1.00 92.56 245 GLY A N 1
ATOM 1815 C CA . GLY A 1 245 ? 13.871 7.685 11.014 1.00 92.56 245 GLY A CA 1
ATOM 1816 C C . GLY A 1 245 ? 15.222 7.021 11.298 1.00 92.56 245 GLY A C 1
ATOM 1817 O O . GLY A 1 245 ? 15.942 7.497 12.171 1.00 92.56 245 GLY A O 1
ATOM 1818 N N . GLY A 1 246 ? 15.567 5.934 10.599 1.00 95.31 246 GLY A N 1
ATOM 1819 C CA . GLY A 1 246 ? 16.889 5.309 10.676 1.00 95.31 246 GLY A CA 1
ATOM 1820 C C . GLY A 1 246 ? 17.883 5.915 9.687 1.00 95.31 246 GLY A C 1
ATOM 1821 O O . GLY A 1 246 ? 17.496 6.490 8.672 1.00 95.31 246 GLY A O 1
ATOM 1822 N N . ASP A 1 247 ? 19.174 5.768 9.964 1.00 96.62 247 ASP A N 1
ATOM 1823 C CA . ASP A 1 247 ? 20.253 6.202 9.081 1.00 96.62 247 ASP A CA 1
ATOM 1824 C C . ASP A 1 247 ? 20.303 5.381 7.781 1.00 96.62 247 ASP A C 1
ATOM 1826 O O . ASP A 1 247 ? 20.068 4.166 7.769 1.00 96.62 247 ASP A O 1
ATOM 1830 N N . VAL A 1 248 ? 20.667 6.053 6.691 1.00 96.88 248 VAL A N 1
ATOM 1831 C CA . VAL A 1 248 ? 21.089 5.452 5.424 1.00 96.88 248 VAL A CA 1
ATOM 1832 C C . VAL A 1 248 ? 22.614 5.423 5.413 1.00 96.88 248 VAL A C 1
ATOM 1834 O O . VAL A 1 248 ? 23.275 6.448 5.245 1.00 96.88 248 VAL A O 1
ATOM 1837 N N . VAL A 1 249 ? 23.181 4.241 5.630 1.00 96.81 249 VAL A N 1
ATOM 1838 C CA . VAL A 1 249 ? 24.622 4.038 5.791 1.00 96.81 249 VAL A CA 1
ATOM 1839 C C . VAL A 1 249 ? 25.203 3.483 4.500 1.00 96.81 249 VAL A C 1
ATOM 1841 O O . VAL A 1 249 ? 24.688 2.516 3.949 1.00 96.81 249 VAL A O 1
ATOM 1844 N N . THR A 1 250 ? 26.292 4.074 4.018 1.00 96.00 250 THR A N 1
ATOM 1845 C CA . THR A 1 250 ? 27.026 3.590 2.842 1.00 96.00 250 THR A CA 1
ATOM 1846 C C . THR A 1 250 ? 28.431 3.158 3.233 1.00 96.00 250 THR A C 1
ATOM 1848 O O . THR A 1 250 ? 29.139 3.919 3.898 1.00 96.00 250 THR A O 1
ATOM 1851 N N . GLU A 1 251 ? 28.877 2.002 2.752 1.00 95.06 251 GLU A N 1
ATOM 1852 C CA . GLU A 1 251 ? 30.262 1.547 2.888 1.00 95.06 251 GLU A CA 1
ATOM 1853 C C . GLU A 1 251 ? 30.911 1.389 1.511 1.00 95.06 251 GLU A C 1
ATOM 1855 O O . GLU A 1 251 ? 30.353 0.763 0.612 1.00 95.06 251 GLU A O 1
ATOM 1860 N N . GLY A 1 252 ? 32.118 1.933 1.336 1.00 91.19 252 GLY A N 1
ATOM 1861 C CA . GLY A 1 252 ? 32.821 1.914 0.050 1.00 91.19 252 GLY A CA 1
ATOM 1862 C C . GLY A 1 252 ? 32.383 3.030 -0.909 1.00 91.19 252 GLY A C 1
ATOM 1863 O O . GLY A 1 252 ? 31.957 4.101 -0.481 1.00 91.19 252 GLY A O 1
ATOM 1864 N N . ASP A 1 253 ? 32.552 2.801 -2.214 1.00 88.00 253 ASP A N 1
ATOM 1865 C CA . ASP A 1 253 ? 32.273 3.784 -3.276 1.00 88.00 253 ASP A CA 1
ATOM 1866 C C . ASP A 1 253 ? 30.812 3.704 -3.749 1.00 88.00 253 ASP A C 1
ATOM 1868 O O . ASP A 1 253 ? 30.523 3.193 -4.834 1.00 88.00 253 ASP A O 1
ATOM 1872 N N . VAL A 1 254 ? 29.890 4.188 -2.911 1.00 92.25 254 VAL A N 1
ATOM 1873 C CA . VAL A 1 254 ? 28.469 4.342 -3.262 1.00 92.25 254 VAL A CA 1
ATOM 1874 C C . VAL A 1 254 ? 28.153 5.814 -3.491 1.00 92.25 254 VAL A C 1
ATOM 1876 O O . VAL A 1 254 ? 28.283 6.644 -2.593 1.00 92.25 254 VAL A O 1
ATOM 1879 N N . GLY A 1 255 ? 27.689 6.140 -4.694 1.00 90.50 255 GLY A N 1
ATOM 1880 C CA . GLY A 1 255 ? 27.051 7.418 -4.978 1.00 90.50 255 GLY A CA 1
ATOM 1881 C C . GLY A 1 255 ? 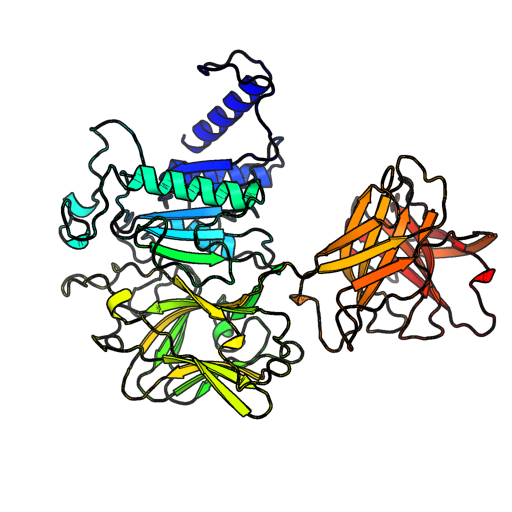25.549 7.310 -4.753 1.00 90.50 255 GLY A C 1
ATOM 1882 O O . GLY A 1 255 ? 24.905 6.488 -5.400 1.00 90.50 255 GLY A O 1
ATOM 1883 N N . ILE A 1 256 ? 24.991 8.158 -3.888 1.00 91.31 256 ILE A N 1
ATOM 1884 C CA . ILE A 1 256 ? 23.546 8.291 -3.695 1.00 91.31 256 ILE A CA 1
ATOM 1885 C C . ILE A 1 256 ? 23.123 9.759 -3.769 1.00 91.31 256 ILE A C 1
ATOM 1887 O O . ILE A 1 256 ? 23.758 10.635 -3.181 1.00 91.31 256 ILE A O 1
ATOM 1891 N N . ALA A 1 257 ? 22.054 10.036 -4.511 1.00 88.38 257 ALA A N 1
ATOM 1892 C CA . ALA A 1 257 ? 21.464 11.364 -4.621 1.00 88.38 257 ALA A CA 1
ATOM 1893 C C . ALA A 1 257 ? 19.940 11.275 -4.704 1.00 88.38 257 ALA A C 1
ATOM 1895 O O . ALA A 1 257 ? 19.402 10.313 -5.245 1.00 88.38 257 ALA A O 1
ATOM 1896 N N . VAL A 1 258 ? 19.245 12.294 -4.200 1.00 86.69 258 VAL A N 1
ATOM 1897 C CA . VAL A 1 258 ? 17.791 12.405 -4.364 1.00 86.69 258 VAL A CA 1
ATOM 1898 C C . VAL A 1 258 ? 17.485 13.105 -5.674 1.00 86.69 258 VAL A C 1
ATOM 1900 O O . VAL A 1 258 ? 17.949 14.215 -5.931 1.00 86.69 258 VAL A O 1
ATOM 1903 N N . CYS A 1 259 ? 16.650 12.451 -6.458 1.00 81.12 259 CYS A N 1
ATOM 1904 C CA . CYS A 1 259 ? 15.883 13.028 -7.536 1.00 81.12 259 CYS A CA 1
ATOM 1905 C C . CYS A 1 259 ? 14.578 13.546 -6.951 1.00 81.12 259 CYS A C 1
ATOM 1907 O O . CYS A 1 259 ? 13.805 12.762 -6.406 1.00 81.12 259 CYS A O 1
ATOM 1909 N N . LEU A 1 260 ? 14.358 14.855 -7.007 1.00 77.12 260 LEU A N 1
ATOM 1910 C CA . LEU A 1 260 ? 13.071 15.431 -6.632 1.00 77.12 260 LEU A CA 1
ATOM 1911 C C . LEU A 1 260 ? 12.144 15.428 -7.845 1.00 77.12 260 LEU A C 1
ATOM 1913 O O . LEU A 1 260 ? 12.615 15.424 -8.984 1.00 77.12 260 LEU A O 1
ATOM 1917 N N . ASN A 1 261 ? 10.841 15.474 -7.576 1.00 67.88 261 ASN A N 1
ATOM 1918 C CA . ASN A 1 261 ? 9.818 15.676 -8.596 1.00 67.88 261 ASN A CA 1
ATOM 1919 C C . ASN A 1 261 ? 10.209 16.835 -9.536 1.00 67.88 261 ASN A C 1
ATOM 1921 O O . ASN A 1 261 ? 10.791 17.821 -9.080 1.00 67.88 261 ASN A O 1
ATOM 1925 N N . ASP A 1 262 ? 9.909 16.708 -10.830 1.00 61.38 262 ASP A N 1
ATOM 1926 C CA . ASP A 1 262 ? 10.226 17.684 -11.893 1.00 61.38 262 ASP A CA 1
ATOM 1927 C C . ASP A 1 262 ? 11.715 17.901 -12.224 1.00 61.38 262 ASP A C 1
ATOM 1929 O O . ASP A 1 262 ? 12.038 18.666 -13.139 1.00 61.38 262 ASP A O 1
ATOM 1933 N N . PHE A 1 263 ? 12.650 17.235 -11.537 1.00 62.38 263 PHE A N 1
ATOM 1934 C CA . PHE A 1 263 ? 14.077 17.369 -11.826 1.00 62.38 263 PHE A CA 1
ATOM 1935 C C . PHE A 1 263 ? 14.648 16.096 -12.436 1.00 62.38 263 PHE A C 1
ATOM 1937 O O . PHE A 1 263 ? 14.685 15.034 -11.817 1.00 62.38 263 PHE A O 1
ATOM 1944 N N . ALA A 1 264 ? 15.169 16.230 -13.656 1.00 62.00 264 ALA A N 1
ATOM 1945 C CA . ALA A 1 264 ? 15.927 15.167 -14.285 1.00 62.00 264 ALA A CA 1
ATOM 1946 C C . ALA A 1 264 ? 17.159 14.802 -13.448 1.00 62.00 264 ALA A C 1
ATOM 1948 O O . ALA A 1 264 ? 17.935 15.665 -13.023 1.00 62.00 264 ALA A O 1
ATOM 1949 N N . CYS A 1 265 ? 17.362 13.506 -13.263 1.00 63.16 265 CYS A N 1
ATOM 1950 C CA . CYS A 1 265 ? 18.565 12.975 -12.653 1.00 63.16 265 CYS A CA 1
ATOM 1951 C C . CYS A 1 265 ? 19.641 12.799 -13.722 1.00 63.16 265 CYS A C 1
ATOM 1953 O O . CYS A 1 265 ? 19.359 12.836 -14.919 1.00 63.16 265 CYS A O 1
ATOM 1955 N N . ASN A 1 266 ? 20.885 12.638 -13.267 1.00 63.34 266 ASN A N 1
ATOM 1956 C CA . ASN A 1 266 ? 22.050 12.252 -14.066 1.00 63.34 266 ASN A CA 1
ATOM 1957 C C . ASN A 1 266 ? 21.956 12.572 -15.578 1.00 63.34 266 ASN A C 1
ATOM 1959 O O . ASN A 1 266 ? 21.648 11.712 -16.398 1.00 63.34 266 ASN A O 1
ATOM 1963 N N . GLY A 1 267 ? 22.228 13.821 -15.963 1.00 59.84 267 GLY A N 1
ATOM 1964 C CA . GLY A 1 267 ? 22.374 14.173 -17.380 1.00 59.84 267 GLY A CA 1
ATOM 1965 C C . GLY A 1 267 ? 21.078 14.293 -18.190 1.00 59.84 267 GLY A C 1
ATOM 1966 O O . GLY A 1 267 ? 21.176 14.374 -19.411 1.00 59.84 267 GLY A O 1
ATOM 1967 N N . GLY A 1 268 ? 19.905 14.359 -17.548 1.00 62.44 268 GLY A N 1
ATOM 1968 C CA . GLY A 1 268 ? 18.636 14.659 -18.228 1.00 62.44 268 GLY A CA 1
ATOM 1969 C C . GLY A 1 268 ? 17.605 13.527 -18.219 1.00 62.44 268 GLY A C 1
ATOM 1970 O O . GLY A 1 268 ? 16.515 13.721 -18.752 1.00 62.44 268 GLY A O 1
ATOM 1971 N N . LEU A 1 269 ? 17.903 12.383 -17.592 1.00 73.25 269 LEU A N 1
ATOM 1972 C CA . LEU A 1 269 ? 16.974 11.259 -17.486 1.00 73.25 269 LEU A CA 1
ATOM 1973 C C . LEU A 1 269 ? 16.130 11.348 -16.210 1.00 73.25 269 LEU A C 1
ATOM 1975 O O . LEU A 1 269 ? 16.657 11.390 -15.098 1.00 73.25 269 LEU A O 1
ATOM 1979 N N . ALA A 1 270 ? 14.813 11.315 -16.372 1.00 72.25 270 ALA A N 1
ATOM 1980 C CA . ALA A 1 270 ? 13.865 11.151 -15.279 1.00 72.25 270 ALA A CA 1
ATOM 1981 C C . ALA A 1 270 ? 13.088 9.844 -15.480 1.00 72.25 270 ALA A C 1
ATOM 1983 O O . ALA A 1 270 ? 12.754 9.523 -16.627 1.00 72.25 270 ALA A O 1
ATOM 1984 N N . PRO A 1 271 ? 12.780 9.095 -14.410 1.00 80.00 271 PRO A N 1
ATOM 1985 C CA . PRO A 1 271 ? 11.888 7.959 -14.544 1.00 80.00 271 PRO A CA 1
ATOM 1986 C C . PRO A 1 271 ? 10.484 8.358 -14.999 1.00 80.00 271 PRO A C 1
ATOM 1988 O O . PRO A 1 271 ? 10.067 9.503 -14.815 1.00 80.00 271 PRO A O 1
ATOM 1991 N N . SER A 1 272 ? 9.752 7.413 -15.590 1.00 81.00 272 SER A N 1
ATOM 1992 C CA . SER A 1 272 ? 8.373 7.640 -16.038 1.00 81.00 272 SER A CA 1
ATOM 1993 C C . SER A 1 272 ? 7.488 8.070 -14.867 1.00 81.00 272 SER A C 1
ATOM 1995 O O . SER A 1 272 ? 7.556 7.483 -13.788 1.00 81.00 272 SER A O 1
ATOM 1997 N N . GLY A 1 273 ? 6.683 9.117 -15.069 1.00 80.44 273 GLY A N 1
ATOM 1998 C CA . GLY A 1 273 ? 5.901 9.751 -14.000 1.00 80.44 273 GLY A CA 1
ATOM 1999 C C . GLY A 1 273 ? 6.716 10.654 -13.064 1.00 80.44 273 GLY A C 1
ATOM 2000 O O . GLY A 1 273 ? 6.151 11.199 -12.123 1.00 80.44 273 GLY A O 1
ATOM 2001 N N . GLN A 1 274 ? 8.021 10.816 -13.315 1.00 80.50 274 GLN A N 1
ATOM 2002 C CA . GLN A 1 274 ? 8.951 11.678 -12.575 1.00 80.50 274 GLN A CA 1
ATOM 2003 C C . GLN A 1 274 ? 8.832 11.575 -11.040 1.00 80.50 274 GLN A C 1
ATOM 2005 O O . GLN A 1 274 ? 8.759 12.603 -10.362 1.00 80.50 274 GLN A O 1
ATOM 2010 N N . PRO A 1 275 ? 8.816 10.358 -10.459 1.00 84.31 275 PRO A N 1
ATOM 2011 C CA . PRO A 1 275 ? 8.727 10.217 -9.018 1.00 84.31 275 PRO A CA 1
ATOM 2012 C C . PRO A 1 275 ? 9.972 10.768 -8.330 1.00 84.31 275 PRO A C 1
ATOM 2014 O O . PRO A 1 275 ? 11.097 10.561 -8.796 1.00 84.31 275 PRO A O 1
ATOM 2017 N N . ALA A 1 276 ? 9.784 11.346 -7.145 1.00 85.75 276 ALA A N 1
ATOM 2018 C CA . ALA A 1 276 ? 10.879 11.486 -6.205 1.00 85.75 276 ALA A CA 1
ATOM 2019 C C . ALA A 1 276 ? 11.468 10.097 -5.903 1.00 85.75 276 ALA A C 1
ATOM 2021 O O . ALA A 1 276 ? 10.747 9.161 -5.535 1.00 85.75 276 ALA A O 1
ATOM 2022 N N . ALA A 1 277 ? 12.775 9.964 -6.120 1.00 89.44 277 ALA A N 1
ATOM 2023 C CA . ALA A 1 277 ? 13.502 8.699 -6.089 1.00 89.44 277 ALA A CA 1
ATOM 2024 C C . ALA A 1 277 ? 14.964 8.920 -5.678 1.00 89.44 277 ALA A C 1
ATOM 2026 O O . ALA A 1 277 ? 15.491 10.030 -5.741 1.00 89.44 277 ALA A O 1
ATOM 2027 N N . ALA A 1 278 ? 15.646 7.858 -5.270 1.00 91.69 278 ALA A N 1
ATOM 2028 C CA . ALA A 1 278 ? 17.084 7.852 -5.065 1.00 91.69 278 ALA A CA 1
ATOM 2029 C C . ALA A 1 278 ? 17.768 7.351 -6.338 1.00 91.69 278 ALA A C 1
ATOM 2031 O O . ALA A 1 278 ? 17.424 6.295 -6.861 1.00 91.69 278 ALA A O 1
ATOM 2032 N N . TYR A 1 279 ? 18.754 8.095 -6.825 1.00 91.69 279 TYR A N 1
ATOM 2033 C CA . TYR A 1 279 ? 19.693 7.623 -7.831 1.00 91.69 279 TYR A CA 1
ATOM 2034 C C . TYR A 1 279 ? 20.903 7.023 -7.117 1.00 91.69 279 TYR A C 1
ATOM 2036 O O . TYR A 1 279 ? 21.626 7.738 -6.417 1.00 91.69 279 TYR A O 1
ATOM 2044 N N . ILE A 1 280 ? 21.101 5.716 -7.276 1.00 92.12 280 ILE A N 1
ATOM 2045 C CA . ILE A 1 280 ? 22.163 4.945 -6.630 1.00 92.12 280 ILE A CA 1
ATOM 2046 C C . ILE A 1 280 ? 23.123 4.449 -7.701 1.00 92.12 280 ILE A C 1
ATOM 2048 O O . ILE A 1 280 ? 22.709 3.925 -8.734 1.00 92.12 280 ILE A O 1
ATOM 2052 N N . SER A 1 281 ? 24.420 4.597 -7.454 1.00 90.50 281 SER A N 1
ATOM 2053 C CA . SER A 1 281 ? 25.458 4.081 -8.339 1.00 90.50 281 SER A CA 1
ATOM 2054 C C . SER A 1 281 ? 26.648 3.542 -7.565 1.00 90.50 281 SER A C 1
ATOM 2056 O O . SER A 1 281 ? 27.007 4.067 -6.513 1.00 90.50 281 SER A O 1
ATOM 2058 N N . SER A 1 282 ? 27.277 2.509 -8.112 1.00 90.50 282 SER A N 1
ATOM 2059 C CA . SER A 1 282 ? 28.492 1.927 -7.559 1.00 90.50 282 SER A CA 1
ATOM 2060 C C . SER A 1 282 ? 29.396 1.383 -8.663 1.00 90.50 282 SER A C 1
ATOM 2062 O O . SER A 1 282 ? 28.933 0.910 -9.705 1.00 90.50 282 SER A O 1
ATOM 2064 N N . ARG A 1 283 ? 30.711 1.484 -8.447 1.00 86.12 283 ARG A N 1
ATOM 2065 C CA . ARG A 1 283 ? 31.754 0.970 -9.354 1.00 86.12 283 ARG A CA 1
ATOM 2066 C C . ARG A 1 283 ? 32.521 -0.215 -8.781 1.00 86.12 283 ARG A C 1
ATOM 2068 O O . ARG A 1 283 ? 33.199 -0.906 -9.537 1.00 86.12 283 ARG A O 1
ATOM 2075 N N . TYR A 1 284 ? 32.461 -0.407 -7.469 1.00 83.75 284 TYR A N 1
ATOM 2076 C CA . TYR A 1 284 ? 33.309 -1.336 -6.733 1.00 83.75 284 TYR A CA 1
ATOM 2077 C C . TYR A 1 284 ? 32.500 -2.072 -5.668 1.00 83.75 284 TYR A C 1
ATOM 2079 O O . TYR A 1 284 ? 31.340 -1.750 -5.411 1.00 83.75 284 TYR A O 1
ATOM 2087 N N . GLU A 1 285 ? 33.132 -3.046 -5.012 1.00 88.88 285 GLU A N 1
ATOM 2088 C CA . GLU A 1 285 ? 32.526 -3.677 -3.844 1.00 88.88 285 GLU A CA 1
ATOM 2089 C C . GLU A 1 285 ? 32.172 -2.623 -2.797 1.00 88.88 285 GLU A C 1
ATOM 2091 O O . GLU A 1 285 ? 33.016 -1.824 -2.385 1.00 88.88 285 GLU A O 1
ATOM 2096 N N . SER A 1 286 ? 30.899 -2.585 -2.436 1.00 92.75 286 SER A N 1
ATOM 2097 C CA . SER A 1 286 ? 30.335 -1.576 -1.550 1.00 92.75 286 SER A CA 1
ATOM 2098 C C . SER A 1 286 ? 28.956 -2.018 -1.078 1.00 92.75 286 SER A C 1
ATOM 2100 O O . SER A 1 286 ? 28.407 -3.006 -1.572 1.00 92.75 286 SER A O 1
ATOM 2102 N N . SER A 1 287 ? 28.388 -1.303 -0.120 1.00 94.88 287 SER A N 1
ATOM 2103 C CA . SER A 1 287 ? 27.055 -1.590 0.394 1.00 94.88 287 SER A CA 1
ATOM 2104 C C . SER A 1 287 ? 26.318 -0.308 0.747 1.00 94.88 287 SER A C 1
ATOM 2106 O O . SER A 1 287 ? 26.914 0.732 1.037 1.00 94.88 287 SER A O 1
ATOM 2108 N N . ILE A 1 288 ? 24.997 -0.398 0.716 1.00 96.50 288 ILE A N 1
ATOM 2109 C CA . ILE A 1 288 ? 24.102 0.584 1.308 1.00 96.50 288 ILE A CA 1
ATOM 2110 C C . ILE A 1 288 ? 23.140 -0.142 2.240 1.00 96.50 288 ILE A C 1
ATOM 2112 O O . ILE A 1 288 ? 22.575 -1.167 1.866 1.00 96.50 288 ILE A O 1
ATOM 2116 N N . ALA A 1 289 ? 22.956 0.387 3.442 1.00 97.69 289 ALA A N 1
ATOM 2117 C CA . ALA A 1 289 ? 22.084 -0.157 4.467 1.00 97.69 289 ALA A CA 1
ATOM 2118 C C . ALA A 1 289 ? 21.090 0.913 4.927 1.00 97.69 289 ALA A C 1
ATOM 2120 O O . ALA A 1 289 ? 21.469 2.017 5.315 1.00 97.69 289 ALA A O 1
ATOM 2121 N N . PHE A 1 290 ? 19.808 0.571 4.905 1.00 97.75 290 PHE A N 1
ATOM 2122 C CA . PHE A 1 290 ? 18.722 1.338 5.495 1.00 97.75 290 PHE A CA 1
ATOM 2123 C C . PHE A 1 290 ? 18.465 0.766 6.886 1.00 97.75 290 PHE A C 1
ATOM 2125 O O . PHE A 1 290 ? 17.901 -0.320 7.033 1.00 97.75 290 PHE A O 1
ATOM 2132 N N . THR A 1 291 ? 18.933 1.471 7.912 1.00 97.88 291 THR A N 1
ATOM 2133 C CA . THR A 1 291 ? 18.827 0.987 9.291 1.00 97.88 291 THR A CA 1
ATOM 2134 C C . THR A 1 291 ? 17.398 1.110 9.810 1.00 97.88 291 THR A C 1
ATOM 2136 O O . THR A 1 291 ? 16.674 2.056 9.499 1.00 97.88 291 THR A O 1
ATOM 2139 N N . LEU A 1 292 ? 16.969 0.141 10.605 1.00 96.56 292 LEU A N 1
ATOM 2140 C CA . LEU A 1 292 ? 15.665 0.144 11.249 1.00 96.56 292 LEU A CA 1
ATOM 2141 C C . LEU A 1 292 ? 15.849 0.642 12.687 1.00 96.56 292 LEU A C 1
ATOM 2143 O O . LEU A 1 292 ? 16.515 -0.035 13.477 1.00 96.56 292 LEU A O 1
ATOM 2147 N N . PRO A 1 293 ? 15.303 1.813 13.061 1.00 93.56 293 PRO A N 1
ATOM 2148 C CA . PRO A 1 293 ? 15.421 2.296 14.429 1.00 93.56 293 PRO A CA 1
ATOM 2149 C C . PRO A 1 293 ? 14.600 1.415 15.370 1.00 93.56 293 PRO A C 1
ATOM 2151 O O . PRO A 1 293 ? 13.564 0.868 14.987 1.00 93.56 293 PRO A O 1
ATOM 2154 N N . GLU A 1 294 ? 15.011 1.306 16.633 1.00 85.62 294 GLU A N 1
ATOM 2155 C CA . GLU A 1 294 ? 14.112 0.754 17.647 1.00 85.62 294 GLU A CA 1
ATOM 2156 C C . GLU A 1 294 ? 12.853 1.642 17.745 1.00 85.62 294 GLU A C 1
ATOM 2158 O O . GLU A 1 294 ? 12.985 2.867 17.808 1.00 85.62 294 GLU A O 1
ATOM 2163 N N . PRO A 1 295 ? 11.631 1.074 17.747 1.00 84.94 295 PRO A N 1
ATOM 2164 C CA . PRO A 1 295 ? 11.303 -0.343 17.924 1.00 84.94 295 PRO A CA 1
ATOM 2165 C C . PRO A 1 295 ? 10.847 -1.059 16.626 1.00 84.94 295 PRO A C 1
ATOM 2167 O O . PRO A 1 295 ? 10.134 -2.053 16.692 1.00 84.94 295 PRO A O 1
ATOM 2170 N N . ARG A 1 296 ? 11.239 -0.584 15.437 1.00 90.19 296 ARG A N 1
ATOM 2171 C CA . ARG A 1 296 ? 10.806 -1.080 14.107 1.00 90.19 296 ARG A CA 1
ATOM 2172 C C . ARG A 1 296 ? 11.553 -2.315 13.589 1.00 90.19 296 ARG A C 1
ATOM 2174 O O . ARG A 1 296 ? 11.509 -2.607 12.402 1.00 90.19 296 ARG A O 1
ATOM 2181 N N . GLN A 1 297 ? 12.268 -3.008 14.462 1.00 93.00 297 GLN A N 1
ATOM 2182 C CA . GLN A 1 297 ? 13.208 -4.066 14.080 1.00 93.00 297 GLN A CA 1
ATOM 2183 C C . GLN A 1 297 ? 12.577 -5.464 14.048 1.00 93.00 297 GLN A C 1
ATOM 2185 O O . GLN A 1 297 ? 13.178 -6.394 13.522 1.00 93.00 297 GLN A O 1
ATOM 2190 N N . ASP A 1 298 ? 11.372 -5.623 14.599 1.00 91.06 298 ASP A N 1
ATOM 2191 C CA . ASP A 1 298 ? 10.623 -6.878 14.510 1.00 91.06 298 ASP A CA 1
ATOM 2192 C C . ASP A 1 298 ? 9.821 -6.908 13.205 1.00 91.06 298 ASP A C 1
ATOM 2194 O O . ASP A 1 298 ? 8.798 -6.234 13.071 1.00 91.06 298 ASP A O 1
ATOM 2198 N N . LEU A 1 299 ? 10.302 -7.682 12.235 1.00 92.31 299 LEU A N 1
ATOM 2199 C CA . LEU A 1 299 ? 9.704 -7.802 10.909 1.00 92.31 299 LEU A CA 1
ATOM 2200 C C . LEU A 1 299 ? 8.757 -8.996 10.779 1.00 92.31 299 LEU A C 1
ATOM 2202 O O . LEU A 1 299 ? 8.153 -9.170 9.727 1.00 92.31 299 LEU A O 1
ATOM 2206 N N . ARG A 1 300 ? 8.563 -9.801 11.833 1.00 88.75 300 ARG A N 1
ATOM 2207 C CA . ARG A 1 300 ? 7.740 -11.032 11.785 1.00 88.75 300 ARG A CA 1
ATOM 2208 C C . ARG A 1 300 ? 6.255 -10.788 11.517 1.00 88.75 300 ARG A C 1
ATOM 2210 O O . ARG A 1 300 ? 5.500 -11.733 11.321 1.00 88.75 300 ARG A O 1
ATOM 2217 N N . MET A 1 301 ? 5.820 -9.533 11.581 1.00 83.75 301 MET A N 1
ATOM 2218 C CA . MET A 1 301 ? 4.463 -9.120 11.231 1.00 83.75 301 MET A CA 1
ATOM 2219 C C . MET A 1 301 ? 4.282 -8.814 9.736 1.00 83.75 301 MET A C 1
ATOM 2221 O O . MET A 1 301 ? 3.173 -8.464 9.334 1.00 83.75 301 MET A O 1
ATOM 2225 N N . PHE A 1 302 ? 5.355 -8.898 8.951 1.00 91.12 302 PHE A N 1
ATOM 2226 C CA . PHE A 1 302 ? 5.363 -8.737 7.505 1.00 91.12 302 PHE A CA 1
ATOM 2227 C C . PHE A 1 302 ? 5.723 -10.061 6.840 1.00 91.12 302 PHE A C 1
ATOM 2229 O O . PHE A 1 302 ? 6.365 -10.916 7.449 1.00 91.12 302 PHE A O 1
ATOM 2236 N N . ASP A 1 303 ? 5.316 -10.203 5.586 1.00 91.75 303 ASP A N 1
ATOM 2237 C CA . ASP A 1 303 ? 5.490 -11.434 4.817 1.00 91.75 303 ASP A CA 1
ATOM 2238 C C . ASP A 1 303 ? 6.487 -11.237 3.665 1.00 91.75 303 ASP A C 1
ATOM 2240 O O . ASP A 1 303 ? 7.160 -12.179 3.260 1.00 91.75 303 ASP A O 1
ATOM 2244 N N . GLY A 1 304 ? 6.630 -10.009 3.151 1.00 94.31 304 GLY A N 1
ATOM 2245 C CA . GLY A 1 304 ? 7.491 -9.721 2.007 1.00 94.31 304 GLY A CA 1
ATOM 2246 C C . GLY A 1 304 ? 8.247 -8.399 2.101 1.00 94.31 304 GLY A C 1
ATOM 2247 O O . GLY A 1 304 ? 7.845 -7.464 2.792 1.00 94.31 304 GLY A O 1
ATOM 2248 N N . LEU A 1 305 ? 9.345 -8.317 1.357 1.00 96.38 305 LEU A N 1
ATOM 2249 C CA . LEU A 1 305 ? 10.086 -7.102 1.049 1.00 96.38 305 LEU A CA 1
ATOM 2250 C C . LEU A 1 305 ? 9.756 -6.673 -0.386 1.00 96.38 305 LEU A C 1
ATOM 2252 O O . LEU A 1 305 ? 9.984 -7.421 -1.337 1.00 96.38 305 LEU A O 1
ATOM 2256 N N . HIS A 1 306 ? 9.241 -5.459 -0.539 1.00 96.88 306 HIS A N 1
ATOM 2257 C CA . HIS A 1 306 ? 8.899 -4.828 -1.807 1.00 96.88 306 HIS A CA 1
ATOM 2258 C C . HIS A 1 306 ? 9.842 -3.655 -2.086 1.00 96.88 306 HIS A C 1
ATOM 2260 O O . HIS A 1 306 ? 10.107 -2.838 -1.208 1.00 96.88 306 HIS A O 1
ATOM 2266 N N . PHE A 1 307 ? 10.332 -3.524 -3.314 1.00 96.19 307 PHE A N 1
ATOM 2267 C CA . PHE A 1 307 ? 10.992 -2.295 -3.749 1.00 96.19 307 PHE A CA 1
ATOM 2268 C C . PHE A 1 307 ? 10.712 -2.000 -5.218 1.00 96.19 307 PHE A C 1
ATOM 2270 O O . PHE A 1 307 ? 10.486 -2.914 -6.012 1.00 96.19 307 PHE A O 1
ATOM 2277 N N . ARG A 1 308 ? 10.739 -0.716 -5.589 1.00 94.50 308 ARG A N 1
ATOM 2278 C CA . ARG A 1 308 ? 10.555 -0.279 -6.979 1.00 94.50 308 ARG A CA 1
ATOM 2279 C C . ARG A 1 308 ? 11.821 0.326 -7.541 1.00 94.50 308 ARG A C 1
ATOM 2281 O O . ARG A 1 308 ? 12.320 1.318 -7.004 1.00 94.50 308 ARG A O 1
ATOM 2288 N N . PHE A 1 309 ? 12.310 -0.241 -8.639 1.00 91.75 309 PHE A N 1
ATOM 2289 C CA . PHE A 1 309 ? 13.553 0.213 -9.248 1.00 91.75 309 PHE A CA 1
ATOM 2290 C C . PHE A 1 309 ? 13.563 0.091 -10.772 1.00 91.75 309 PHE A C 1
ATOM 2292 O O . PHE A 1 309 ? 12.789 -0.665 -11.360 1.00 91.75 309 PHE A O 1
ATOM 2299 N N . ALA A 1 310 ? 14.473 0.833 -11.398 1.00 87.06 310 ALA A N 1
ATOM 2300 C CA . ALA A 1 310 ? 14.844 0.644 -12.793 1.00 87.06 310 ALA A CA 1
ATOM 2301 C C . ALA A 1 310 ? 16.290 1.086 -13.028 1.00 87.06 310 ALA A C 1
ATOM 2303 O O . ALA A 1 310 ? 16.763 2.037 -12.400 1.00 87.06 310 ALA A O 1
ATOM 2304 N N . PHE A 1 311 ? 17.010 0.407 -13.921 1.00 85.12 311 PHE A N 1
ATOM 2305 C CA . PHE A 1 311 ? 18.379 0.799 -14.262 1.00 85.12 311 PHE A CA 1
ATOM 2306 C C . PHE A 1 311 ? 18.430 2.170 -14.935 1.00 85.12 311 PHE A C 1
ATOM 2308 O O . PHE A 1 311 ? 17.455 2.638 -15.507 1.00 85.12 311 PHE A O 1
ATOM 2315 N N . ASP A 1 312 ? 19.585 2.825 -14.874 1.00 82.31 312 ASP A N 1
ATOM 2316 C CA . ASP A 1 312 ? 19.877 3.972 -15.731 1.00 82.31 312 ASP A CA 1
ATOM 2317 C C . ASP A 1 312 ? 20.386 3.486 -17.103 1.00 82.31 312 ASP A C 1
ATOM 2319 O O . ASP A 1 312 ? 21.561 3.115 -17.211 1.00 82.31 312 ASP A O 1
ATOM 2323 N N . PRO A 1 313 ? 19.556 3.484 -18.162 1.00 76.44 313 PRO A N 1
ATOM 2324 C CA . PRO A 1 313 ? 19.972 3.051 -19.494 1.00 76.44 313 PRO A CA 1
ATOM 2325 C C . PRO A 1 313 ? 21.062 3.938 -20.116 1.00 76.44 313 PRO A C 1
ATOM 2327 O O . PRO A 1 313 ? 21.760 3.492 -21.024 1.00 76.44 313 PRO A O 1
ATOM 2330 N N . LEU A 1 314 ? 21.248 5.177 -19.642 1.00 75.25 314 LEU A N 1
ATOM 2331 C CA . LEU A 1 314 ? 22.295 6.083 -20.129 1.00 75.25 314 LEU A CA 1
ATOM 2332 C C . LEU A 1 314 ? 23.628 5.888 -19.400 1.00 75.25 314 LEU A C 1
ATOM 2334 O O . LEU A 1 314 ? 24.677 6.369 -19.850 1.00 75.25 314 LEU A O 1
ATOM 2338 N N . SER A 1 315 ? 23.620 5.185 -18.269 1.00 79.06 315 SER A N 1
ATOM 2339 C CA . SER A 1 315 ? 24.826 4.969 -17.490 1.00 79.06 315 SER A CA 1
ATOM 2340 C C . SER A 1 315 ? 25.713 3.908 -18.126 1.00 79.06 315 SER A C 1
ATOM 2342 O O . SER A 1 315 ? 25.365 2.733 -18.230 1.00 79.06 315 SER A O 1
ATOM 2344 N N . ARG A 1 316 ? 26.957 4.295 -18.429 1.00 76.25 316 ARG A N 1
ATOM 2345 C CA . ARG A 1 316 ? 28.014 3.356 -18.847 1.00 76.25 316 ARG A CA 1
ATOM 2346 C C . ARG A 1 316 ? 28.325 2.291 -17.796 1.00 76.25 316 ARG A C 1
ATOM 2348 O O . ARG A 1 316 ? 29.002 1.325 -18.124 1.00 76.25 316 ARG A O 1
ATOM 2355 N N . LEU A 1 317 ? 27.876 2.479 -16.552 1.00 76.69 317 LEU A N 1
ATOM 2356 C CA . LEU A 1 317 ? 28.014 1.463 -15.514 1.00 76.69 317 LEU A CA 1
ATOM 2357 C C . LEU A 1 317 ? 27.181 0.219 -15.838 1.00 76.69 317 LEU A C 1
ATOM 2359 O O . LEU A 1 317 ? 27.607 -0.879 -15.514 1.00 76.69 317 LEU A O 1
ATOM 2363 N N . ASN A 1 318 ? 26.060 0.383 -16.541 1.00 77.88 318 ASN A N 1
ATOM 2364 C CA . ASN A 1 318 ? 25.148 -0.703 -16.894 1.00 77.88 318 ASN A CA 1
ATOM 2365 C C . ASN A 1 318 ? 25.448 -1.321 -18.272 1.00 77.88 318 ASN A C 1
ATOM 2367 O O . ASN A 1 318 ? 24.659 -2.122 -18.774 1.00 77.88 318 ASN A O 1
ATOM 2371 N N . ALA A 1 319 ? 26.562 -0.947 -18.916 1.00 61.91 319 ALA A N 1
ATOM 2372 C CA . ALA A 1 319 ? 26.892 -1.400 -20.263 1.00 61.91 319 ALA A CA 1
ATOM 2373 C C . ALA A 1 319 ? 27.175 -2.918 -20.300 1.00 61.91 319 ALA A C 1
ATOM 2375 O O . ALA A 1 319 ? 28.259 -3.362 -19.934 1.00 61.91 319 ALA A O 1
ATOM 2376 N N . MET A 1 320 ? 26.181 -3.683 -20.772 1.00 55.50 320 MET A N 1
ATOM 2377 C CA . MET A 1 320 ? 26.219 -5.103 -21.168 1.00 55.50 320 MET A CA 1
ATOM 2378 C C . MET A 1 320 ? 26.957 -6.054 -20.207 1.00 55.50 320 MET A C 1
ATOM 2380 O O . MET A 1 320 ? 27.874 -6.773 -20.603 1.00 55.50 320 MET A O 1
ATOM 2384 N N . GLY A 1 321 ? 26.527 -6.096 -18.944 1.00 54.34 321 GLY A N 1
ATOM 2385 C CA . GLY A 1 321 ? 26.806 -7.230 -18.057 1.00 54.34 321 GLY A CA 1
ATOM 2386 C C . GLY A 1 321 ? 25.749 -8.332 -18.212 1.00 54.34 321 GLY A C 1
ATOM 2387 O O . GLY A 1 321 ? 24.563 -8.033 -18.313 1.00 54.34 321 GLY A O 1
ATOM 2388 N N . GLU A 1 322 ? 26.151 -9.609 -18.183 1.00 56.81 322 GLU A N 1
ATOM 2389 C CA . GLU A 1 322 ? 25.227 -10.767 -18.177 1.00 56.81 322 GLU A CA 1
ATOM 2390 C C . GLU A 1 322 ? 24.522 -10.974 -16.817 1.00 56.81 322 GLU A C 1
ATOM 2392 O O . GLU A 1 322 ? 23.663 -11.843 -16.682 1.00 56.81 322 GLU A O 1
ATOM 2397 N N . LYS A 1 323 ? 24.908 -10.213 -15.782 1.00 65.12 323 LYS A N 1
ATOM 2398 C CA . LYS A 1 323 ? 24.417 -10.341 -14.403 1.00 65.12 323 LYS A CA 1
ATOM 2399 C C . LYS A 1 323 ? 24.201 -8.972 -13.770 1.00 65.12 323 LYS A C 1
ATOM 2401 O O . LYS A 1 323 ? 24.877 -8.007 -14.118 1.00 65.12 323 LYS A O 1
ATOM 2406 N N . LEU A 1 324 ? 23.291 -8.913 -12.803 1.00 72.06 324 LEU A N 1
ATOM 2407 C CA . LEU A 1 324 ? 23.056 -7.720 -11.991 1.00 72.06 324 LEU A CA 1
ATOM 2408 C C . LEU A 1 324 ? 24.294 -7.377 -11.166 1.00 72.06 324 LEU A C 1
ATOM 2410 O O . LEU A 1 324 ? 25.041 -8.254 -10.726 1.00 72.06 324 LEU A O 1
ATOM 2414 N N . GLY A 1 325 ? 24.491 -6.081 -10.941 1.00 77.69 325 GLY A N 1
ATOM 2415 C CA . GLY A 1 325 ? 25.583 -5.582 -10.111 1.00 77.69 325 GLY A CA 1
ATOM 2416 C C . GLY A 1 325 ? 25.287 -5.490 -8.625 1.00 77.69 325 GLY A C 1
ATOM 2417 O O . GLY A 1 325 ? 26.146 -5.014 -7.885 1.00 77.69 325 GLY A O 1
ATOM 2418 N N . PHE A 1 326 ? 24.109 -5.936 -8.188 1.00 87.81 326 PHE A N 1
ATOM 2419 C CA . PHE A 1 326 ? 23.713 -5.866 -6.792 1.00 87.81 326 PHE A CA 1
ATOM 2420 C C . PHE A 1 326 ? 22.814 -7.024 -6.361 1.00 87.81 326 PHE A C 1
ATOM 2422 O O . PHE A 1 326 ? 22.144 -7.650 -7.183 1.00 87.81 326 PHE A O 1
ATOM 2429 N N . GLU A 1 327 ? 22.803 -7.263 -5.055 1.00 91.81 327 GLU A N 1
ATOM 2430 C CA . GLU A 1 327 ? 21.946 -8.222 -4.361 1.00 91.81 327 GLU A CA 1
ATOM 2431 C C . GLU A 1 327 ? 21.291 -7.532 -3.160 1.00 91.81 327 GLU A C 1
ATOM 2433 O O . GLU A 1 327 ? 21.801 -6.522 -2.662 1.00 91.81 327 GLU A O 1
ATOM 2438 N N . VAL A 1 328 ? 20.157 -8.059 -2.702 1.00 95.50 328 VAL A N 1
ATOM 2439 C CA . VAL A 1 328 ? 19.436 -7.523 -1.542 1.00 95.50 328 VAL A CA 1
ATOM 2440 C C . VAL A 1 328 ? 19.999 -8.143 -0.272 1.00 95.50 328 VAL A C 1
ATOM 2442 O O . VAL A 1 328 ? 20.248 -9.344 -0.230 1.00 95.50 328 VAL A O 1
ATOM 2445 N N . THR A 1 329 ? 20.193 -7.342 0.770 1.00 96.38 329 THR A N 1
ATOM 2446 C CA . THR A 1 329 ? 20.728 -7.804 2.054 1.00 96.38 329 THR A CA 1
ATOM 2447 C C . THR A 1 329 ? 19.780 -7.493 3.197 1.00 96.38 329 THR A C 1
ATOM 2449 O O . THR A 1 329 ? 19.237 -6.392 3.261 1.00 96.38 329 THR A O 1
ATOM 2452 N N . VAL A 1 330 ? 19.652 -8.421 4.141 1.00 98.12 330 VAL A N 1
ATOM 2453 C CA . VAL A 1 330 ? 18.991 -8.191 5.431 1.00 98.12 330 VAL A CA 1
ATOM 2454 C C . VAL A 1 330 ? 19.965 -8.593 6.528 1.00 98.12 330 VAL A C 1
ATOM 2456 O O . VAL A 1 330 ? 20.544 -9.676 6.454 1.00 98.12 330 VAL A O 1
ATOM 2459 N N . THR A 1 331 ? 20.162 -7.726 7.519 1.00 97.88 331 THR A N 1
ATOM 2460 C CA . THR A 1 331 ? 21.105 -7.945 8.624 1.00 97.88 331 THR A CA 1
ATOM 2461 C C . THR A 1 331 ? 20.390 -7.828 9.961 1.00 97.88 331 THR A C 1
ATOM 2463 O O . THR A 1 331 ? 19.688 -6.841 10.188 1.00 97.88 331 THR A O 1
ATOM 2466 N N . ASP A 1 332 ? 20.564 -8.807 10.851 1.00 97.25 332 ASP A N 1
ATOM 2467 C CA . ASP A 1 332 ? 20.073 -8.738 12.233 1.00 97.25 332 ASP A CA 1
ATOM 2468 C C . ASP A 1 332 ? 21.067 -8.058 13.185 1.00 97.25 332 ASP A C 1
ATOM 2470 O O . ASP A 1 332 ? 22.242 -7.871 12.879 1.00 97.25 332 ASP A O 1
ATOM 2474 N N . LYS A 1 333 ? 20.597 -7.726 14.389 1.00 95.94 333 LYS A N 1
ATOM 2475 C CA . LYS A 1 333 ? 21.407 -7.145 15.471 1.00 95.94 333 LYS A CA 1
ATOM 2476 C C . LYS A 1 333 ? 22.563 -8.023 15.952 1.00 95.94 333 LYS A C 1
ATOM 2478 O O . LYS A 1 333 ? 23.451 -7.524 16.645 1.00 95.94 333 LYS A O 1
ATOM 2483 N N . ALA A 1 334 ? 22.539 -9.324 15.665 1.00 95.88 334 ALA A N 1
ATOM 2484 C CA . ALA A 1 334 ? 23.652 -10.217 15.970 1.00 95.88 334 ALA A CA 1
ATOM 2485 C C . ALA A 1 334 ? 24.755 -10.146 14.896 1.00 95.88 334 ALA A C 1
ATOM 2487 O O . ALA A 1 334 ? 25.835 -10.707 15.098 1.00 95.88 334 ALA A O 1
ATOM 2488 N N . GLY A 1 335 ? 24.509 -9.426 13.795 1.00 94.69 335 GLY A N 1
ATOM 2489 C CA . GLY A 1 335 ? 25.408 -9.274 12.660 1.00 94.69 335 GLY A CA 1
ATOM 2490 C C . GLY A 1 335 ? 25.304 -10.411 11.643 1.00 94.69 335 GLY A C 1
ATOM 2491 O O . GLY A 1 335 ? 26.192 -10.533 10.797 1.00 94.69 335 GLY A O 1
ATOM 2492 N N . ASN A 1 336 ? 24.270 -11.258 11.711 1.00 96.50 336 ASN A N 1
ATOM 2493 C CA . ASN A 1 336 ? 24.017 -12.229 10.651 1.00 96.50 336 ASN A CA 1
ATOM 2494 C C . ASN A 1 336 ? 23.410 -11.492 9.459 1.00 96.50 336 ASN A C 1
ATOM 2496 O O . ASN A 1 336 ? 22.445 -10.746 9.619 1.00 96.50 336 ASN A O 1
ATOM 2500 N N . THR A 1 337 ? 23.955 -11.721 8.265 1.00 95.88 337 THR A N 1
ATOM 2501 C CA . THR A 1 337 ? 23.464 -11.113 7.026 1.00 95.88 337 THR A CA 1
ATOM 2502 C C . THR A 1 337 ? 23.036 -12.197 6.050 1.00 95.88 337 THR A C 1
ATOM 2504 O O . THR A 1 337 ? 23.870 -12.983 5.596 1.00 95.88 337 THR A O 1
ATOM 2507 N N . ALA A 1 338 ? 21.759 -12.198 5.679 1.00 96.00 338 ALA A N 1
ATOM 2508 C CA . ALA A 1 338 ? 21.267 -12.962 4.542 1.00 96.00 338 ALA A CA 1
ATOM 2509 C C . ALA A 1 338 ? 21.356 -12.116 3.270 1.00 96.00 338 ALA A C 1
ATOM 2511 O O . ALA A 1 338 ? 21.157 -10.897 3.292 1.00 96.00 338 ALA A O 1
ATOM 2512 N N . VAL A 1 339 ? 21.658 -12.779 2.157 1.00 92.69 339 VAL A N 1
ATOM 2513 C CA . VAL A 1 339 ? 21.806 -12.154 0.844 1.00 92.69 339 VAL A CA 1
ATOM 2514 C C . VAL A 1 339 ? 20.883 -12.861 -0.132 1.00 92.69 339 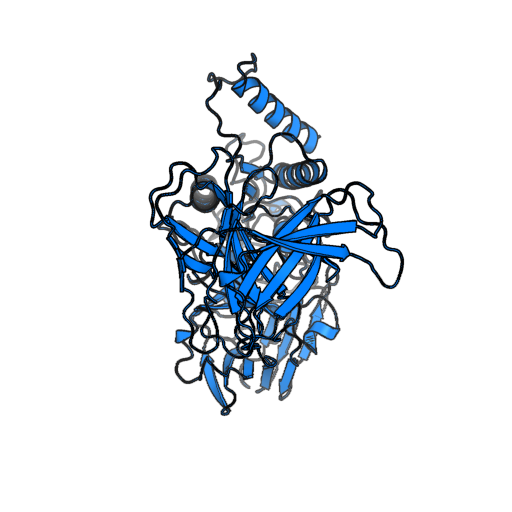VAL A C 1
ATOM 2516 O O . VAL A 1 339 ? 20.952 -14.080 -0.275 1.00 92.69 339 VAL A O 1
ATOM 2519 N N . TYR A 1 340 ? 20.039 -12.090 -0.808 1.00 92.62 340 TYR A N 1
ATOM 2520 C CA . TYR A 1 340 ? 19.115 -12.594 -1.807 1.00 92.62 340 TYR A CA 1
ATOM 2521 C C . TYR A 1 340 ? 19.528 -12.100 -3.201 1.00 92.62 340 TYR A C 1
ATOM 2523 O O . TYR A 1 340 ? 19.457 -10.890 -3.473 1.00 92.62 340 TYR A O 1
ATOM 2531 N N . PRO A 1 341 ? 19.973 -13.001 -4.098 1.00 87.69 341 PRO A N 1
ATOM 2532 C CA . PRO A 1 341 ? 20.189 -12.647 -5.492 1.00 87.69 341 PRO A CA 1
ATOM 2533 C C . PRO A 1 341 ? 18.839 -12.372 -6.156 1.00 87.69 341 PRO A C 1
ATOM 2535 O O . PRO A 1 341 ? 17.838 -12.978 -5.800 1.00 87.69 341 PRO A O 1
ATOM 2538 N N . LEU A 1 342 ? 18.798 -11.491 -7.152 1.00 85.44 342 LEU A N 1
ATOM 2539 C CA . LEU A 1 342 ? 17.581 -11.208 -7.920 1.00 85.44 342 LEU A CA 1
ATOM 2540 C C . LEU A 1 342 ? 17.578 -12.048 -9.214 1.00 85.44 342 LEU A C 1
ATOM 2542 O O . LEU A 1 342 ? 18.073 -11.584 -10.244 1.00 85.44 342 LEU A O 1
ATOM 2546 N N . PRO A 1 343 ? 17.107 -13.310 -9.199 1.00 77.31 343 PRO A N 1
ATOM 2547 C CA . PRO A 1 343 ? 17.195 -14.183 -10.363 1.00 77.31 343 PRO A CA 1
ATOM 2548 C C . PRO A 1 343 ? 16.374 -13.639 -11.538 1.00 77.31 343 PRO A C 1
ATOM 2550 O O . PRO A 1 343 ? 15.286 -13.101 -11.364 1.00 77.31 343 PRO A O 1
ATOM 2553 N N . GLY A 1 344 ? 16.889 -13.819 -12.756 1.00 70.69 344 GLY A N 1
ATOM 2554 C CA . GLY A 1 344 ? 16.154 -13.517 -13.989 1.00 70.69 344 GLY A CA 1
ATOM 2555 C C . GLY A 1 344 ? 16.120 -12.044 -14.404 1.00 70.69 344 GLY A C 1
ATOM 2556 O O . GLY A 1 344 ? 15.681 -11.758 -15.514 1.00 70.69 344 GLY A O 1
ATOM 2557 N N . LEU A 1 345 ? 16.627 -11.119 -13.583 1.00 74.62 345 LEU A N 1
ATOM 2558 C CA . LEU A 1 345 ? 16.815 -9.731 -14.001 1.00 74.62 345 LEU A CA 1
ATOM 2559 C C . LEU A 1 345 ? 18.220 -9.549 -14.583 1.00 74.62 345 LEU A C 1
ATOM 2561 O O . LEU A 1 345 ? 19.214 -10.018 -14.035 1.00 74.62 345 LEU A O 1
ATOM 2565 N N . THR A 1 346 ? 18.314 -8.821 -15.686 1.00 69.00 346 THR A N 1
ATOM 2566 C CA . THR A 1 346 ? 19.569 -8.342 -16.274 1.00 69.00 346 THR A CA 1
ATOM 2567 C C . THR A 1 346 ? 19.380 -6.890 -16.697 1.00 69.00 346 THR A C 1
ATOM 2569 O O . THR A 1 346 ? 18.241 -6.493 -16.939 1.00 69.00 346 THR A O 1
ATOM 2572 N N . PRO A 1 347 ? 20.443 -6.080 -16.852 1.00 65.81 347 PRO A N 1
ATOM 2573 C CA . PRO A 1 347 ? 20.304 -4.736 -17.413 1.00 65.81 347 PRO A CA 1
ATOM 2574 C C . PRO A 1 347 ? 19.577 -4.715 -18.769 1.00 65.81 347 PRO A C 1
ATOM 2576 O O . PRO A 1 347 ? 18.846 -3.772 -19.049 1.00 65.81 347 PRO A O 1
ATOM 2579 N N . ALA A 1 348 ? 19.701 -5.776 -19.577 1.00 61.53 348 ALA A N 1
ATOM 2580 C CA . ALA A 1 348 ? 19.014 -5.897 -20.864 1.00 61.53 348 ALA A CA 1
ATOM 2581 C C . ALA A 1 348 ? 17.480 -5.963 -20.740 1.00 61.53 348 ALA A C 1
ATOM 2583 O O . ALA A 1 348 ? 16.792 -5.552 -21.665 1.00 61.53 348 ALA A O 1
ATOM 2584 N N . ASN A 1 349 ? 16.931 -6.381 -19.593 1.00 60.41 349 ASN A N 1
ATOM 2585 C CA . ASN A 1 349 ? 15.486 -6.319 -19.329 1.00 60.41 349 ASN A CA 1
ATOM 2586 C C . ASN A 1 349 ? 14.958 -4.875 -19.176 1.00 60.41 349 ASN A C 1
ATOM 2588 O O . ASN A 1 349 ? 13.753 -4.676 -19.056 1.00 60.41 349 ASN A O 1
ATOM 2592 N N . PHE A 1 350 ? 15.840 -3.869 -19.135 1.00 58.25 350 PHE A N 1
ATOM 2593 C CA . PHE A 1 350 ? 15.492 -2.480 -18.812 1.00 58.25 350 PHE A CA 1
ATOM 2594 C C . PHE A 1 350 ? 15.988 -1.462 -19.846 1.00 58.25 350 PHE A C 1
ATOM 2596 O O . PHE A 1 350 ? 15.716 -0.272 -19.703 1.00 58.25 350 PHE A O 1
ATOM 2603 N N . VAL A 1 351 ? 16.717 -1.898 -20.878 1.00 52.78 351 VAL A N 1
ATOM 2604 C CA . VAL A 1 351 ? 17.261 -1.016 -21.917 1.00 52.78 351 VAL A CA 1
ATOM 2605 C C . VAL A 1 351 ? 16.446 -1.203 -23.194 1.00 52.78 351 VAL A C 1
ATOM 2607 O O . VAL A 1 351 ? 16.590 -2.214 -23.873 1.00 52.78 351 VAL A O 1
ATOM 2610 N N . ALA A 1 352 ? 15.626 -0.210 -23.548 1.00 48.84 352 ALA A N 1
ATOM 2611 C CA . ALA A 1 352 ? 15.220 -0.032 -24.941 1.00 48.84 352 ALA A CA 1
ATOM 2612 C C . ALA A 1 352 ? 16.485 0.296 -25.752 1.00 48.84 352 ALA A C 1
ATOM 2614 O O . ALA A 1 352 ? 17.293 1.109 -25.292 1.00 48.84 352 ALA A O 1
ATOM 2615 N N . GLU A 1 353 ? 16.699 -0.356 -26.899 1.00 46.66 353 GLU A N 1
ATOM 2616 C CA . GLU A 1 353 ? 17.883 -0.149 -27.744 1.00 46.66 353 GLU A CA 1
ATOM 2617 C C . GLU A 1 353 ? 18.119 1.352 -27.981 1.00 46.66 353 GLU A C 1
ATOM 2619 O O . GLU A 1 353 ? 17.370 2.021 -28.688 1.00 46.66 353 GLU A O 1
ATOM 2624 N N . ALA A 1 354 ? 19.143 1.915 -27.340 1.00 43.16 354 ALA A N 1
ATOM 2625 C CA . ALA A 1 354 ? 19.429 3.336 -27.449 1.00 43.16 354 ALA A CA 1
ATOM 2626 C C . ALA A 1 354 ? 20.052 3.646 -28.820 1.00 43.16 354 ALA A C 1
ATOM 2628 O O . ALA A 1 354 ? 21.109 3.102 -29.149 1.00 43.16 354 ALA A O 1
ATOM 2629 N N . ASP A 1 355 ? 19.467 4.578 -29.582 1.00 42.34 355 ASP A N 1
ATOM 2630 C CA . ASP A 1 355 ? 20.158 5.217 -30.708 1.00 42.34 355 ASP A CA 1
ATOM 2631 C C . ASP A 1 355 ? 21.304 6.102 -30.158 1.00 42.34 355 ASP A C 1
ATOM 2633 O O . ASP A 1 355 ? 21.044 7.068 -29.425 1.00 42.34 355 ASP A O 1
ATOM 2637 N N . PRO A 1 356 ? 22.578 5.834 -30.512 1.00 42.38 356 PRO A N 1
ATOM 2638 C CA . PRO A 1 356 ? 23.732 6.603 -30.046 1.00 42.38 356 PRO A CA 1
ATOM 2639 C C . PRO A 1 356 ? 23.724 8.091 -30.436 1.00 42.38 356 PRO A C 1
ATOM 2641 O O . PRO A 1 356 ? 24.554 8.849 -29.929 1.00 42.38 356 PRO A O 1
ATOM 2644 N N . VAL A 1 357 ? 22.859 8.521 -31.362 1.00 44.94 357 VAL A N 1
ATOM 2645 C CA . VAL A 1 357 ? 22.957 9.837 -32.012 1.00 44.94 357 VAL A CA 1
ATOM 2646 C C . VAL A 1 357 ? 22.004 10.892 -31.416 1.00 44.94 357 VAL A C 1
ATOM 2648 O O . VAL A 1 357 ? 22.241 12.083 -31.626 1.00 44.94 357 VAL A O 1
ATOM 2651 N N . GLN A 1 358 ? 20.995 10.533 -30.599 1.00 48.69 358 GLN A N 1
ATOM 2652 C CA . GLN A 1 358 ? 20.025 11.507 -30.031 1.00 48.69 358 GLN A CA 1
ATOM 2653 C C . GLN A 1 358 ? 19.651 11.324 -28.534 1.00 48.69 358 GLN A C 1
ATOM 2655 O O . GLN A 1 358 ? 18.608 11.801 -28.077 1.00 48.69 358 GLN A O 1
ATOM 2660 N N . ALA A 1 359 ? 20.514 10.687 -27.738 1.00 48.56 359 ALA A N 1
ATOM 2661 C CA . ALA A 1 359 ? 20.186 10.116 -26.424 1.00 48.56 359 ALA A CA 1
ATOM 2662 C C . ALA A 1 359 ? 20.466 10.991 -25.176 1.00 48.56 359 ALA A C 1
ATOM 2664 O O . ALA A 1 359 ? 21.275 10.609 -24.335 1.00 48.56 359 ALA A O 1
ATOM 2665 N N . TYR A 1 360 ? 19.783 12.128 -24.992 1.00 47.44 360 TYR A N 1
ATOM 2666 C CA . TYR A 1 360 ? 19.877 12.858 -23.705 1.00 47.44 360 TYR A CA 1
ATOM 2667 C C . TYR A 1 360 ? 18.551 13.111 -22.968 1.00 47.44 360 TYR A C 1
ATOM 2669 O O . TYR A 1 360 ? 18.591 13.526 -21.817 1.00 47.44 360 TYR A O 1
ATOM 2677 N N . THR A 1 361 ? 17.383 12.809 -23.553 1.00 47.50 361 THR A N 1
ATOM 2678 C CA . THR A 1 361 ? 16.076 13.034 -22.885 1.00 47.50 361 THR A CA 1
ATOM 2679 C C . THR A 1 361 ? 14.997 11.986 -23.208 1.00 47.50 361 THR A C 1
ATOM 2681 O O . THR A 1 361 ? 13.822 12.253 -23.001 1.00 47.50 361 THR A O 1
ATOM 2684 N N . ARG A 1 362 ? 15.349 10.827 -23.790 1.00 53.72 362 ARG A N 1
ATOM 2685 C CA . ARG A 1 362 ? 14.411 10.069 -24.655 1.00 53.72 362 ARG A CA 1
ATOM 2686 C C . ARG A 1 362 ? 14.249 8.571 -24.365 1.00 53.72 362 ARG A C 1
ATOM 2688 O O . ARG A 1 362 ? 13.763 7.853 -25.233 1.00 53.72 362 ARG A O 1
ATOM 2695 N N . ILE A 1 363 ? 14.694 8.081 -23.206 1.00 60.69 363 ILE A N 1
ATOM 2696 C CA . ILE A 1 363 ? 14.612 6.648 -22.876 1.00 60.69 363 ILE A CA 1
ATOM 2697 C C . ILE A 1 363 ? 13.583 6.447 -21.759 1.00 60.69 363 ILE A C 1
ATOM 2699 O O . ILE A 1 363 ? 13.803 6.966 -20.663 1.00 60.69 363 ILE A O 1
ATOM 2703 N N . PRO A 1 364 ? 12.477 5.718 -21.997 1.00 67.00 364 PRO A N 1
ATOM 2704 C CA . PRO A 1 364 ? 11.517 5.423 -20.945 1.00 67.00 364 PRO A CA 1
ATOM 2705 C C . PRO A 1 364 ? 12.168 4.585 -19.858 1.00 67.00 364 PRO A C 1
ATOM 2707 O O . PRO A 1 364 ? 12.929 3.661 -20.146 1.00 67.00 364 PRO A O 1
ATOM 2710 N N . ASN A 1 365 ? 11.837 4.889 -18.608 1.00 78.25 365 ASN A N 1
ATOM 2711 C CA . ASN A 1 365 ? 12.415 4.201 -17.469 1.00 78.25 365 ASN A CA 1
ATOM 2712 C C . ASN A 1 365 ? 11.340 3.957 -16.408 1.00 78.25 365 ASN A C 1
ATOM 2714 O O . ASN A 1 365 ? 11.113 4.781 -15.521 1.00 78.25 365 ASN A O 1
ATOM 2718 N N . PHE A 1 366 ? 10.622 2.847 -16.568 1.00 86.06 366 PHE A N 1
ATOM 2719 C CA . PHE A 1 366 ? 9.527 2.444 -15.692 1.00 86.06 366 PHE A CA 1
ATOM 2720 C C . PHE A 1 366 ? 10.072 1.699 -14.469 1.00 86.06 366 PHE A C 1
ATOM 2722 O O . PHE A 1 366 ? 10.687 0.643 -14.615 1.00 86.06 366 PHE A O 1
ATOM 2729 N N . LEU A 1 367 ? 9.837 2.237 -13.268 1.00 90.00 367 LEU A N 1
ATOM 2730 C CA . LEU A 1 367 ? 10.231 1.586 -12.016 1.00 90.00 367 LEU A CA 1
ATOM 2731 C C . LEU A 1 367 ? 9.263 0.454 -11.692 1.00 90.00 367 LEU A C 1
ATOM 2733 O O . LEU A 1 367 ? 8.144 0.692 -11.238 1.00 90.00 367 LEU A O 1
ATOM 2737 N N . GLN A 1 368 ? 9.721 -0.775 -11.899 1.00 91.69 368 GLN A N 1
ATOM 2738 C CA . GLN A 1 368 ? 8.927 -1.969 -11.646 1.00 91.69 368 GLN A CA 1
ATOM 2739 C C . GLN A 1 368 ? 9.054 -2.435 -10.195 1.00 91.69 368 GLN A C 1
ATOM 2741 O O . GLN A 1 368 ? 10.107 -2.288 -9.569 1.00 91.69 368 GLN A O 1
ATOM 2746 N N . SER A 1 369 ? 7.986 -3.042 -9.689 1.00 95.38 369 SER A N 1
ATOM 2747 C CA . SER A 1 369 ? 7.960 -3.743 -8.411 1.00 95.38 369 SER A CA 1
ATOM 2748 C C . SER A 1 369 ? 8.813 -5.004 -8.458 1.00 95.38 369 SER A C 1
ATOM 2750 O O . SER A 1 369 ? 8.663 -5.833 -9.350 1.00 95.38 369 SER A O 1
ATOM 2752 N N . ILE A 1 370 ? 9.637 -5.184 -7.433 1.00 94.25 370 ILE A N 1
ATOM 2753 C CA . ILE A 1 370 ? 10.252 -6.451 -7.051 1.00 94.25 370 ILE A CA 1
ATOM 2754 C C . ILE A 1 370 ? 9.723 -6.826 -5.678 1.00 94.25 370 ILE A C 1
ATOM 2756 O O . ILE A 1 370 ? 9.636 -5.970 -4.800 1.00 94.25 370 ILE A O 1
ATOM 2760 N N . ARG A 1 371 ? 9.360 -8.095 -5.502 1.00 94.31 371 ARG A N 1
ATOM 2761 C CA . ARG A 1 371 ? 8.816 -8.630 -4.252 1.00 94.31 371 ARG A CA 1
ATOM 2762 C C . ARG A 1 371 ? 9.560 -9.902 -3.895 1.00 94.31 371 ARG A C 1
ATOM 2764 O O . ARG A 1 371 ? 9.733 -10.768 -4.751 1.00 94.31 371 ARG A O 1
ATOM 2771 N N . ILE A 1 372 ? 10.022 -9.968 -2.657 1.00 94.12 372 ILE A N 1
ATOM 2772 C CA . ILE A 1 372 ? 10.794 -11.078 -2.106 1.00 94.12 372 ILE A CA 1
ATOM 2773 C C . ILE A 1 372 ? 10.072 -11.534 -0.845 1.00 94.12 372 ILE A C 1
ATOM 2775 O O . ILE A 1 372 ? 9.793 -10.708 0.020 1.00 94.12 372 ILE A O 1
ATOM 2779 N N . ASP A 1 373 ? 9.771 -12.822 -0.736 1.00 93.50 373 ASP A N 1
ATOM 2780 C CA . ASP A 1 373 ? 9.224 -13.401 0.492 1.00 93.50 373 ASP A CA 1
ATOM 2781 C C . ASP A 1 373 ? 10.281 -13.315 1.607 1.00 93.50 373 ASP A C 1
ATOM 2783 O O . ASP A 1 373 ? 11.448 -13.653 1.397 1.00 93.50 373 ASP A O 1
ATOM 2787 N N . LEU A 1 374 ? 9.907 -12.832 2.795 1.00 93.19 374 LEU A N 1
ATOM 2788 C CA . LEU A 1 374 ? 10.859 -12.667 3.896 1.00 93.19 374 LEU A CA 1
ATOM 2789 C C . LEU A 1 374 ? 11.430 -14.003 4.395 1.00 93.19 374 LEU A C 1
ATOM 2791 O O . LEU A 1 374 ? 12.509 -14.016 4.989 1.00 93.19 374 LEU A O 1
ATOM 2795 N N . SER A 1 375 ? 10.756 -15.125 4.132 1.00 91.31 375 SER A N 1
ATOM 2796 C CA . SER A 1 375 ? 11.261 -16.463 4.452 1.00 91.31 375 SER A CA 1
ATOM 2797 C C . SER A 1 375 ? 12.505 -16.861 3.647 1.00 91.31 375 SER A C 1
ATOM 2799 O O . SER A 1 375 ? 13.248 -17.741 4.084 1.00 91.31 375 SER A O 1
ATOM 2801 N N . GLU A 1 376 ? 12.802 -16.167 2.542 1.00 93.19 376 GLU A N 1
ATOM 2802 C CA . GLU A 1 376 ? 14.044 -16.341 1.777 1.00 93.19 376 GLU A CA 1
ATOM 2803 C C . GLU A 1 376 ? 15.291 -15.884 2.565 1.00 93.19 376 GLU A C 1
ATOM 2805 O O . GLU A 1 376 ? 16.413 -16.282 2.253 1.00 93.19 376 GLU A O 1
ATOM 2810 N N . PHE A 1 377 ? 15.121 -15.097 3.637 1.00 93.88 377 PHE A N 1
ATOM 2811 C CA . PHE A 1 377 ? 16.200 -14.634 4.520 1.00 93.88 377 PHE A CA 1
ATOM 2812 C C . PHE A 1 377 ? 16.355 -15.526 5.770 1.00 93.88 377 PHE A C 1
ATOM 2814 O O . PHE A 1 377 ? 16.452 -15.034 6.893 1.00 93.88 377 PHE A O 1
ATOM 2821 N N . ALA A 1 378 ? 16.382 -16.851 5.586 1.00 86.00 378 ALA A N 1
ATOM 2822 C CA . ALA A 1 378 ? 16.309 -17.846 6.668 1.00 86.00 378 ALA A CA 1
ATOM 2823 C C . ALA A 1 378 ? 17.424 -17.770 7.739 1.00 86.00 378 ALA A C 1
ATOM 2825 O O . ALA A 1 378 ? 17.226 -18.249 8.857 1.00 86.00 378 ALA A O 1
ATOM 2826 N N . ASP A 1 379 ? 18.578 -17.180 7.414 1.00 89.00 379 ASP A N 1
ATOM 2827 C CA . ASP A 1 379 ? 19.745 -17.074 8.306 1.00 89.00 379 ASP A CA 1
ATOM 2828 C C . ASP A 1 379 ? 19.747 -15.800 9.185 1.00 89.00 379 ASP A C 1
ATOM 2830 O O . ASP A 1 379 ? 20.730 -15.524 9.874 1.00 89.00 379 ASP A O 1
ATOM 2834 N N . VAL A 1 380 ? 18.662 -15.017 9.167 1.00 95.81 380 VAL A N 1
ATOM 2835 C CA . VAL A 1 380 ? 18.508 -13.750 9.905 1.00 95.81 380 VAL A CA 1
ATOM 2836 C C . VAL A 1 380 ? 17.405 -13.879 10.953 1.00 95.81 380 VAL A C 1
ATOM 2838 O O . VAL A 1 380 ? 16.311 -14.368 10.667 1.00 95.81 380 VAL A O 1
ATOM 2841 N N . ASP A 1 381 ? 17.647 -13.382 12.169 1.00 95.38 381 ASP A N 1
ATOM 2842 C CA . ASP A 1 381 ? 16.585 -13.239 13.168 1.00 95.38 381 ASP A CA 1
ATOM 2843 C C . ASP A 1 381 ? 15.652 -12.069 12.813 1.00 95.38 381 ASP A C 1
ATOM 2845 O O . ASP A 1 381 ? 15.904 -10.907 13.149 1.00 95.38 381 ASP A O 1
ATOM 2849 N N . LEU A 1 382 ? 14.525 -12.389 12.168 1.00 94.25 382 LEU A N 1
ATOM 2850 C CA . LEU A 1 382 ? 13.506 -11.407 11.786 1.00 94.25 382 LEU A CA 1
ATOM 2851 C C . LEU A 1 382 ? 12.874 -10.665 12.975 1.00 94.25 382 LEU A C 1
ATOM 2853 O O . LEU A 1 382 ? 12.187 -9.673 12.756 1.00 94.25 382 LEU A O 1
ATOM 2857 N N . SER A 1 383 ? 13.071 -11.104 14.224 1.00 92.31 383 SER A N 1
ATOM 2858 C CA . SER A 1 383 ? 12.578 -10.369 15.396 1.00 92.31 383 SER A CA 1
ATOM 2859 C C . SER A 1 383 ? 13.450 -9.169 15.782 1.00 92.31 383 SER A C 1
ATOM 2861 O O . SER A 1 383 ? 13.020 -8.339 16.587 1.00 92.31 383 SER A O 1
ATOM 2863 N N . GLN A 1 384 ? 14.669 -9.078 15.237 1.00 94.06 384 GLN A N 1
ATOM 2864 C CA . GLN A 1 384 ? 15.670 -8.070 15.594 1.00 94.06 384 GLN A CA 1
ATOM 2865 C C . GLN A 1 384 ? 16.503 -7.627 14.382 1.00 94.06 384 GLN A C 1
ATOM 2867 O O . GLN A 1 384 ? 17.733 -7.581 14.446 1.00 94.06 384 GLN A O 1
ATOM 2872 N N . VAL A 1 385 ? 15.845 -7.278 13.278 1.00 97.38 385 VAL A N 1
ATOM 2873 C CA . VAL A 1 385 ? 16.510 -6.795 12.062 1.00 97.38 385 VAL A CA 1
ATOM 2874 C C . VAL A 1 385 ? 17.100 -5.406 12.293 1.00 97.38 385 VAL A C 1
ATOM 2876 O O . VAL A 1 385 ? 16.396 -4.467 12.650 1.00 97.38 385 VAL A O 1
ATOM 2879 N N . GLU A 1 386 ? 18.403 -5.264 12.072 1.00 97.62 386 GLU A N 1
ATOM 2880 C CA . GLU A 1 386 ? 19.118 -3.993 12.166 1.00 97.62 386 GLU A CA 1
ATOM 2881 C C . GLU A 1 386 ? 18.990 -3.180 10.875 1.00 97.62 386 GLU A C 1
ATOM 2883 O O . GLU A 1 386 ? 18.813 -1.963 10.931 1.00 97.62 386 GLU A O 1
ATOM 2888 N N . SER A 1 387 ? 19.075 -3.824 9.708 1.00 98.12 387 SER A N 1
ATOM 2889 C CA . SER A 1 387 ? 18.983 -3.123 8.425 1.00 98.12 387 SER A CA 1
ATOM 2890 C C . SER A 1 387 ? 18.510 -4.000 7.269 1.00 98.12 387 SER A C 1
ATOM 2892 O O . SER A 1 387 ? 18.719 -5.213 7.243 1.00 98.12 387 SER A O 1
ATOM 2894 N N . VAL A 1 388 ? 17.906 -3.338 6.282 1.00 98.12 388 VAL A N 1
ATOM 2895 C CA . VAL A 1 388 ? 17.672 -3.856 4.927 1.00 98.12 388 VAL A CA 1
ATOM 2896 C C . VAL A 1 388 ? 18.532 -3.031 3.976 1.00 98.12 388 VAL A C 1
ATOM 2898 O O . VAL A 1 388 ? 18.691 -1.833 4.187 1.00 98.12 388 VAL A O 1
ATOM 2901 N N . GLY A 1 389 ? 19.107 -3.618 2.934 1.00 96.81 389 GLY A N 1
ATOM 2902 C CA . GLY A 1 389 ? 20.063 -2.908 2.093 1.00 96.81 389 GLY A CA 1
ATOM 2903 C C . GLY A 1 389 ? 20.369 -3.582 0.767 1.00 96.81 389 GLY A C 1
ATOM 2904 O O . GLY A 1 389 ? 19.717 -4.548 0.368 1.00 96.81 389 GLY A O 1
ATOM 2905 N N . PHE A 1 390 ? 21.392 -3.060 0.097 1.00 95.62 390 PHE A N 1
ATOM 2906 C CA . PHE A 1 390 ? 21.938 -3.625 -1.128 1.00 95.62 390 PHE A CA 1
ATOM 2907 C C . PHE A 1 390 ? 23.450 -3.781 -1.015 1.00 95.62 390 PHE A C 1
ATOM 2909 O O . PHE A 1 390 ? 24.149 -2.883 -0.534 1.00 95.62 390 PHE A O 1
ATOM 2916 N N . ARG A 1 391 ? 23.963 -4.902 -1.520 1.00 93.06 391 ARG A N 1
ATOM 2917 C CA . ARG A 1 391 ? 25.397 -5.154 -1.674 1.00 93.06 391 ARG A CA 1
ATOM 2918 C C . ARG A 1 391 ? 25.777 -5.119 -3.145 1.00 93.06 391 ARG A C 1
ATOM 2920 O O . ARG A 1 391 ? 25.117 -5.747 -3.965 1.00 93.06 391 ARG A O 1
ATOM 2927 N N . PHE A 1 392 ? 26.866 -4.424 -3.454 1.00 90.44 392 PHE A N 1
ATOM 2928 C CA . PHE A 1 392 ? 27.421 -4.258 -4.795 1.00 90.44 392 PHE A CA 1
ATOM 2929 C C . PHE A 1 392 ? 28.729 -5.033 -4.937 1.00 90.44 392 PHE A C 1
ATOM 2931 O O . PHE A 1 392 ? 29.505 -5.116 -3.983 1.00 90.44 392 PHE A O 1
ATOM 2938 N N . TYR A 1 393 ? 29.004 -5.571 -6.129 1.00 79.00 393 TYR A N 1
ATOM 2939 C CA . TYR A 1 393 ? 30.180 -6.412 -6.382 1.00 79.00 393 TYR A CA 1
ATOM 2940 C C . TYR A 1 393 ? 31.185 -5.772 -7.354 1.00 79.00 393 TYR A C 1
ATOM 2942 O O . TYR A 1 393 ? 30.797 -5.120 -8.323 1.00 79.00 393 TYR A O 1
ATOM 2950 N N . PRO A 1 394 ? 32.496 -6.025 -7.175 1.00 58.00 394 PRO A N 1
ATOM 2951 C CA . PRO A 1 394 ? 33.569 -5.301 -7.864 1.00 58.00 394 PRO A CA 1
ATOM 2952 C C . PRO A 1 394 ? 33.720 -5.615 -9.364 1.00 58.00 394 PRO A C 1
ATOM 2954 O O . PRO A 1 394 ? 34.551 -4.998 -10.026 1.00 58.00 394 PRO A O 1
ATOM 2957 N N . LEU A 1 395 ? 32.948 -6.561 -9.911 1.00 60.56 395 LEU A N 1
ATOM 2958 C CA . LEU A 1 395 ? 32.949 -6.900 -11.343 1.00 60.56 395 LEU A CA 1
ATOM 2959 C C . LEU A 1 395 ? 31.765 -6.311 -12.117 1.00 60.56 395 LEU A C 1
ATOM 2961 O O . LEU A 1 395 ? 31.777 -6.353 -13.343 1.00 60.56 395 LEU A O 1
ATOM 2965 N N . ASN A 1 396 ? 30.780 -5.740 -11.422 1.00 65.06 396 ASN A N 1
ATOM 2966 C CA . ASN A 1 396 ? 29.543 -5.270 -12.024 1.00 65.06 396 ASN A CA 1
ATOM 2967 C C . ASN A 1 396 ? 29.248 -3.865 -11.500 1.00 65.06 396 ASN A C 1
ATOM 2969 O O . ASN A 1 396 ? 28.604 -3.692 -10.466 1.00 65.06 396 ASN A O 1
ATOM 2973 N N . SER A 1 397 ? 29.730 -2.853 -12.217 1.00 76.50 397 SER A N 1
ATOM 2974 C CA . SER A 1 397 ? 29.265 -1.497 -11.965 1.00 76.50 397 SER A CA 1
ATOM 2975 C C . SER A 1 397 ? 27.757 -1.409 -12.183 1.00 76.50 397 SER A C 1
ATOM 2977 O O . SER A 1 397 ? 27.206 -2.115 -13.025 1.00 76.50 397 SER A O 1
ATOM 2979 N N . VAL A 1 398 ? 27.083 -0.550 -11.426 1.00 85.75 398 VAL A N 1
ATOM 2980 C CA . VAL A 1 398 ? 25.633 -0.405 -11.524 1.00 85.75 398 VAL A CA 1
ATOM 2981 C C . VAL A 1 398 ? 25.207 1.036 -11.300 1.00 85.75 398 VAL A C 1
ATOM 2983 O O . VAL A 1 398 ? 25.830 1.767 -10.531 1.00 85.75 398 VAL A O 1
ATOM 2986 N N . ALA A 1 399 ? 24.144 1.448 -11.980 1.00 87.38 399 ALA A N 1
ATOM 2987 C CA . ALA A 1 399 ? 23.411 2.670 -11.688 1.00 87.38 399 ALA A CA 1
ATOM 2988 C C . ALA A 1 399 ? 21.910 2.435 -11.850 1.00 87.38 399 ALA A C 1
ATOM 2990 O O . ALA A 1 399 ? 21.480 1.913 -12.877 1.00 87.38 399 ALA A O 1
ATOM 2991 N N . PHE A 1 400 ? 21.108 2.820 -10.868 1.00 89.06 400 PHE A N 1
ATOM 2992 C CA . PHE A 1 400 ? 19.663 2.634 -10.919 1.00 89.06 400 PHE A CA 1
ATOM 2993 C C . PHE A 1 400 ? 18.926 3.690 -10.101 1.00 89.06 400 PHE A C 1
ATOM 2995 O O . PHE A 1 400 ? 19.491 4.364 -9.240 1.00 89.06 400 PHE A O 1
ATOM 3002 N N . PHE A 1 401 ? 17.643 3.812 -10.399 1.00 90.56 401 PHE A N 1
ATOM 3003 C CA . PHE A 1 401 ? 16.677 4.621 -9.680 1.00 90.56 401 PHE A CA 1
ATOM 3004 C C . PHE A 1 401 ? 15.899 3.724 -8.726 1.00 90.56 401 PHE A C 1
ATOM 3006 O O . PHE A 1 401 ? 15.497 2.632 -9.121 1.00 90.56 401 PHE A O 1
ATOM 3013 N N . LEU A 1 402 ? 15.665 4.189 -7.503 1.00 93.44 402 LEU A N 1
ATOM 3014 C CA . LEU A 1 402 ? 14.938 3.487 -6.450 1.00 93.44 402 LEU A CA 1
ATOM 3015 C C . LEU A 1 402 ? 13.887 4.426 -5.853 1.00 93.44 402 LEU A C 1
ATOM 3017 O O . LEU A 1 402 ? 14.245 5.439 -5.254 1.00 93.44 402 LEU A O 1
ATOM 3021 N N . ALA A 1 403 ? 12.603 4.117 -6.022 1.00 92.12 403 ALA A N 1
ATOM 3022 C CA . ALA A 1 403 ? 11.524 4.969 -5.507 1.00 92.12 403 ALA A CA 1
ATOM 3023 C C . ALA A 1 403 ? 11.017 4.530 -4.134 1.00 92.12 403 ALA A C 1
ATOM 3025 O O . ALA A 1 403 ? 10.625 5.381 -3.337 1.00 92.12 403 ALA A O 1
ATOM 3026 N N . ASP A 1 404 ? 11.027 3.226 -3.861 1.00 92.88 404 ASP A N 1
ATOM 3027 C CA . ASP A 1 404 ? 10.411 2.657 -2.666 1.00 92.88 404 ASP A CA 1
ATOM 3028 C C . ASP A 1 404 ? 11.212 1.444 -2.187 1.00 92.88 404 ASP A C 1
ATOM 3030 O O . ASP A 1 404 ? 11.661 0.643 -3.009 1.00 92.88 404 ASP A O 1
ATOM 3034 N N . VAL A 1 405 ? 11.360 1.312 -0.869 1.00 96.88 405 VAL A N 1
ATOM 3035 C CA . VAL A 1 405 ? 11.738 0.082 -0.158 1.00 96.88 405 VAL A CA 1
ATOM 3036 C C . VAL A 1 405 ? 10.752 -0.067 0.988 1.00 96.88 405 VAL A C 1
ATOM 3038 O O . VAL A 1 405 ? 10.674 0.805 1.852 1.00 96.88 405 VAL A O 1
ATOM 3041 N N . GLU A 1 406 ? 9.982 -1.143 0.991 1.00 95.94 406 GLU A N 1
ATOM 3042 C CA . GLU A 1 406 ? 8.826 -1.319 1.860 1.00 95.94 406 GLU A CA 1
ATOM 3043 C C . GLU A 1 406 ? 8.720 -2.765 2.322 1.00 95.94 406 GLU A C 1
ATOM 3045 O O . GLU A 1 406 ? 9.036 -3.694 1.584 1.00 95.94 406 GLU A O 1
ATOM 3050 N N . LEU A 1 407 ? 8.214 -2.968 3.528 1.00 95.06 407 LEU A N 1
ATOM 3051 C CA . LEU A 1 407 ? 7.735 -4.276 3.956 1.00 95.06 407 LEU A CA 1
ATOM 3052 C C . LEU A 1 407 ? 6.258 -4.383 3.613 1.00 95.06 407 LEU A C 1
ATOM 3054 O O . LEU A 1 407 ? 5.528 -3.409 3.780 1.00 95.06 407 LEU A O 1
ATOM 3058 N N . VAL A 1 408 ? 5.819 -5.548 3.152 1.00 93.94 408 VAL A N 1
ATOM 3059 C CA . VAL A 1 408 ? 4.435 -5.822 2.755 1.00 93.94 408 VAL A CA 1
ATOM 3060 C C . VAL A 1 408 ? 3.898 -7.070 3.448 1.00 93.94 408 VAL A C 1
ATOM 3062 O O . VAL A 1 408 ? 4.664 -7.907 3.932 1.00 93.94 408 VAL A O 1
ATOM 3065 N N . ARG A 1 409 ? 2.572 -7.190 3.522 1.00 88.38 409 ARG A N 1
ATOM 3066 C CA . ARG A 1 409 ? 1.884 -8.317 4.165 1.00 88.38 409 ARG A CA 1
ATOM 3067 C C . ARG A 1 409 ? 0.579 -8.691 3.469 1.00 88.38 409 ARG A C 1
ATOM 3069 O O . ARG A 1 409 ? -0.087 -7.827 2.904 1.00 88.38 409 ARG A O 1
ATOM 3076 N N . GLU A 1 410 ? 0.195 -9.962 3.566 1.00 73.50 410 GLU A N 1
ATOM 3077 C CA . GLU A 1 410 ? -1.028 -10.509 2.957 1.00 73.50 410 GLU A CA 1
ATOM 3078 C C . GLU A 1 410 ? -2.267 -9.970 3.663 1.00 73.50 410 GLU A C 1
ATOM 3080 O O . GLU A 1 410 ? -3.195 -9.425 3.069 1.00 73.50 410 GLU A O 1
ATOM 3085 N N . ARG A 1 411 ? -2.287 -10.145 4.985 1.00 68.00 411 ARG A N 1
ATOM 3086 C CA . ARG A 1 411 ? -3.486 -9.941 5.784 1.00 68.00 411 ARG A CA 1
ATOM 3087 C C . ARG A 1 411 ? -3.451 -8.559 6.360 1.00 68.00 411 ARG A C 1
ATOM 3089 O O . ARG A 1 411 ? -2.474 -8.211 7.027 1.00 68.00 411 ARG A O 1
ATOM 3096 N N . ILE A 1 412 ? -4.558 -7.848 6.179 1.00 76.00 412 ILE A N 1
ATOM 3097 C CA . ILE A 1 412 ? -4.864 -6.652 6.948 1.00 76.00 412 ILE A CA 1
ATOM 3098 C C . ILE A 1 412 ? -4.704 -7.020 8.434 1.00 76.00 412 ILE A C 1
ATOM 3100 O O . ILE A 1 412 ? -5.428 -7.897 8.921 1.00 76.00 412 ILE A O 1
ATOM 3104 N N . PRO A 1 413 ? -3.711 -6.452 9.141 1.00 80.25 413 PRO A N 1
ATOM 3105 C CA . PRO A 1 413 ? -3.544 -6.684 10.562 1.00 80.25 413 PRO A CA 1
ATOM 3106 C C . PRO A 1 413 ? -4.831 -6.315 11.282 1.00 80.25 413 PRO A C 1
ATOM 3108 O O . PRO A 1 413 ? -5.333 -5.203 11.149 1.00 80.25 413 PRO A O 1
ATOM 3111 N N . ALA A 1 414 ? -5.369 -7.270 12.031 1.00 89.25 414 ALA A N 1
ATOM 3112 C CA . ALA A 1 414 ? -6.601 -7.082 12.765 1.00 89.25 414 ALA A CA 1
ATOM 3113 C C . ALA A 1 414 ? -6.550 -7.818 14.097 1.00 89.25 414 ALA A C 1
ATOM 3115 O O . ALA A 1 414 ? -5.968 -8.902 14.207 1.00 89.25 414 ALA A O 1
ATOM 3116 N N . VAL A 1 415 ? -7.203 -7.246 15.102 1.00 94.06 415 VAL A N 1
ATOM 3117 C CA . VAL A 1 415 ? -7.551 -7.981 16.312 1.00 94.06 415 VAL A CA 1
ATOM 3118 C C . VAL A 1 415 ? -8.872 -8.687 16.055 1.00 94.06 415 VAL A C 1
ATOM 3120 O O . VAL A 1 415 ? -9.867 -8.064 15.695 1.00 94.06 415 VAL A O 1
ATOM 3123 N N . THR A 1 416 ? -8.878 -10.001 16.226 1.00 94.62 416 THR A N 1
ATOM 3124 C CA . THR A 1 416 ? -10.078 -10.823 16.027 1.00 94.62 416 THR A CA 1
ATOM 3125 C C . THR A 1 416 ? -10.664 -11.263 17.357 1.00 94.62 416 THR A C 1
ATOM 3127 O O . THR A 1 416 ? -10.005 -11.212 18.395 1.00 94.62 416 THR A O 1
ATOM 3130 N N . GLY A 1 417 ? -11.892 -11.759 17.353 1.00 95.31 417 GLY A N 1
ATOM 3131 C CA . GLY A 1 417 ? -12.421 -12.429 18.528 1.00 95.31 417 GLY A CA 1
ATOM 3132 C C . GLY A 1 417 ? -13.924 -12.468 18.548 1.00 95.31 417 GLY A C 1
ATOM 3133 O O . GLY A 1 417 ? -14.576 -12.405 17.508 1.00 95.31 417 GLY A O 1
ATOM 3134 N N . THR A 1 418 ? -14.470 -12.605 19.746 1.00 95.44 418 THR A N 1
ATOM 3135 C CA . THR A 1 418 ? -15.910 -12.658 19.961 1.00 95.44 418 THR A CA 1
ATOM 3136 C C . THR A 1 418 ? -16.348 -11.664 21.018 1.00 95.44 418 THR A C 1
ATOM 3138 O O . THR A 1 418 ? -15.601 -11.341 21.929 1.00 95.44 418 THR A O 1
ATOM 3141 N N . VAL A 1 419 ? -17.578 -11.186 20.897 1.00 95.06 419 VAL A N 1
ATOM 3142 C CA . VAL A 1 419 ? -18.279 -10.386 21.891 1.00 95.06 419 VAL A CA 1
ATOM 3143 C C . VAL A 1 419 ? -19.405 -11.234 22.463 1.00 95.06 419 VAL A C 1
ATOM 3145 O O . VAL A 1 419 ? -20.224 -11.800 21.733 1.00 95.06 419 VAL A O 1
ATOM 3148 N N . THR A 1 420 ? -19.451 -11.315 23.786 1.00 94.06 420 THR A N 1
ATOM 3149 C CA . THR A 1 420 ? -20.496 -11.999 24.548 1.00 94.06 420 THR A CA 1
ATOM 3150 C C . THR A 1 420 ? -21.059 -11.079 25.618 1.00 94.06 420 THR A C 1
ATOM 3152 O O . THR A 1 420 ? -20.355 -10.230 26.156 1.00 94.06 420 THR A O 1
ATOM 3155 N N . TYR A 1 421 ? -22.337 -11.247 25.935 1.00 91.50 421 TYR A N 1
ATOM 3156 C CA . TYR A 1 421 ? -23.000 -10.593 27.059 1.00 91.50 421 TYR A CA 1
ATOM 3157 C C . TYR A 1 421 ? -24.191 -11.441 27.518 1.00 91.50 421 TYR A C 1
ATOM 3159 O O . TYR A 1 421 ? -24.619 -12.358 26.817 1.00 91.50 421 TYR A O 1
ATOM 3167 N N . ALA A 1 422 ? -24.700 -11.180 28.723 1.00 83.00 422 ALA A N 1
ATOM 3168 C CA . ALA A 1 422 ? -25.885 -11.865 29.238 1.00 83.00 422 ALA A CA 1
ATOM 3169 C C . ALA A 1 422 ? -27.129 -11.514 28.408 1.00 83.00 422 ALA A C 1
ATOM 3171 O O . ALA A 1 422 ? -27.215 -10.401 27.901 1.00 83.00 422 ALA A O 1
ATOM 3172 N N . ASP A 1 423 ? -28.107 -12.422 28.329 1.00 74.00 423 ASP A N 1
ATOM 3173 C CA . ASP A 1 423 ? -29.366 -12.219 27.596 1.00 74.00 423 ASP A CA 1
ATOM 3174 C C . ASP A 1 423 ? -30.116 -10.974 28.114 1.00 74.00 423 ASP A C 1
ATOM 3176 O O . ASP A 1 423 ? -30.801 -11.003 29.140 1.00 74.00 423 ASP A O 1
ATOM 3180 N N . THR A 1 424 ? -29.884 -9.848 27.437 1.00 80.50 424 THR A N 1
ATOM 3181 C CA . THR A 1 424 ? -30.298 -8.499 27.824 1.00 80.50 424 THR A CA 1
ATOM 3182 C C . THR A 1 424 ? -31.073 -7.903 26.664 1.00 80.50 424 THR A C 1
ATOM 3184 O O . THR A 1 424 ? -30.608 -7.919 25.526 1.00 80.50 424 THR A O 1
ATOM 3187 N N . VAL A 1 425 ? -32.249 -7.345 26.947 1.00 83.38 425 VAL A N 1
ATOM 3188 C CA . VAL A 1 425 ? -33.030 -6.632 25.933 1.00 83.38 425 VAL A CA 1
ATOM 3189 C C . VAL A 1 425 ? -32.347 -5.297 25.650 1.00 83.38 425 VAL A C 1
ATOM 3191 O O . VAL A 1 425 ? -32.395 -4.389 26.480 1.00 83.38 425 VAL A O 1
ATOM 3194 N N . LEU A 1 426 ? -31.700 -5.195 24.490 1.00 86.62 426 LEU A N 1
ATOM 3195 C CA . LEU A 1 426 ? -31.084 -3.960 24.014 1.00 86.62 426 LEU A CA 1
ATOM 3196 C C . LEU A 1 426 ? -32.108 -3.098 23.250 1.00 86.62 426 LEU A C 1
ATOM 3198 O O . LEU A 1 426 ? -32.995 -3.648 22.587 1.00 86.62 426 LEU A O 1
ATOM 3202 N N . PRO A 1 427 ? -32.004 -1.760 23.323 1.00 87.31 427 PRO A N 1
ATOM 3203 C CA . PRO A 1 427 ? -32.718 -0.848 22.435 1.00 87.31 427 PRO A CA 1
ATOM 3204 C C . PRO A 1 427 ? -32.463 -1.153 20.952 1.00 87.31 427 PRO A C 1
ATOM 3206 O O . PRO A 1 427 ? -31.416 -1.685 20.587 1.00 87.31 427 PRO A O 1
ATOM 3209 N N . ALA A 1 428 ? -33.425 -0.806 20.092 1.00 87.56 428 ALA A N 1
ATOM 3210 C CA . ALA A 1 428 ? -33.350 -1.077 18.651 1.00 87.56 428 ALA A CA 1
ATOM 3211 C C . ALA A 1 428 ? -32.248 -0.275 17.931 1.00 87.56 428 ALA A C 1
ATOM 3213 O O . ALA A 1 428 ? -31.853 -0.628 16.828 1.00 87.56 428 ALA A O 1
ATOM 3214 N N . ASP A 1 429 ? -31.781 0.795 18.561 1.00 86.69 429 ASP A N 1
ATOM 3215 C CA . ASP A 1 429 ? -30.754 1.728 18.111 1.00 86.69 429 ASP A CA 1
ATOM 3216 C C . ASP A 1 429 ? -29.394 1.485 18.786 1.00 86.69 429 ASP A C 1
ATOM 3218 O O . ASP A 1 429 ? -28.493 2.308 18.662 1.00 86.69 429 ASP A O 1
ATOM 3222 N N . ALA A 1 430 ? -29.240 0.387 19.536 1.00 89.75 430 ALA A N 1
ATOM 3223 C CA . ALA A 1 430 ? -27.998 0.111 20.239 1.00 89.75 430 ALA A CA 1
ATOM 3224 C C . ALA A 1 430 ? -26.870 -0.299 19.278 1.00 89.75 430 ALA A C 1
ATOM 3226 O O . ALA A 1 430 ? -27.054 -1.154 18.405 1.00 89.75 430 ALA A O 1
ATOM 3227 N N . THR A 1 431 ? -25.676 0.246 19.505 1.00 92.56 431 THR A N 1
ATOM 3228 C CA . THR A 1 431 ? -24.461 -0.051 18.733 1.00 92.56 431 THR A CA 1
ATOM 3229 C C . THR A 1 431 ? -23.334 -0.526 19.640 1.00 92.56 431 THR A C 1
ATOM 3231 O O . THR A 1 431 ? -23.176 -0.033 20.753 1.00 92.56 431 THR A O 1
ATOM 3234 N N . LEU A 1 432 ? -22.531 -1.473 19.162 1.00 91.94 432 LEU A N 1
ATOM 3235 C CA . LEU A 1 432 ? -21.272 -1.889 19.776 1.00 91.94 432 LEU A CA 1
ATOM 3236 C C . LEU A 1 432 ? -20.146 -0.995 19.271 1.00 91.94 432 LEU A C 1
ATOM 3238 O O . LEU A 1 432 ? -19.933 -0.915 18.068 1.00 91.94 432 LEU A O 1
ATOM 3242 N N . ASN A 1 433 ? -19.395 -0.398 20.182 1.00 92.81 433 ASN A N 1
ATOM 3243 C CA . ASN A 1 433 ? -18.152 0.294 19.896 1.00 92.81 433 ASN A CA 1
ATOM 3244 C C . ASN A 1 433 ? -16.979 -0.596 20.340 1.00 92.81 433 ASN A C 1
ATOM 3246 O O . ASN A 1 433 ? -16.904 -0.997 21.502 1.00 92.81 433 ASN A O 1
ATOM 3250 N N . LEU A 1 434 ? -16.100 -0.954 19.405 1.00 94.69 434 LEU A N 1
ATOM 3251 C CA . LEU A 1 434 ? -14.875 -1.725 19.626 1.00 94.69 434 LEU A CA 1
ATOM 3252 C C . LEU A 1 434 ? -13.684 -0.782 19.543 1.00 94.69 434 LEU A C 1
ATOM 3254 O O . LEU A 1 434 ? -13.577 -0.034 18.578 1.00 94.69 434 LEU A O 1
ATOM 3258 N N . ARG A 1 435 ? -12.771 -0.835 20.515 1.00 94.38 435 ARG A N 1
ATOM 3259 C CA . ARG A 1 435 ? -11.587 0.034 20.561 1.00 94.38 435 ARG A CA 1
ATOM 3260 C C . ARG A 1 435 ? -10.337 -0.776 20.855 1.00 94.38 435 ARG A C 1
ATOM 3262 O O . ARG A 1 435 ? -10.289 -1.510 21.842 1.00 94.38 435 ARG A O 1
ATOM 3269 N N . LEU A 1 436 ? -9.314 -0.587 20.033 1.00 94.94 436 LEU A N 1
ATOM 3270 C CA . LEU A 1 436 ? -7.942 -0.980 20.325 1.00 94.94 436 LEU A CA 1
ATOM 3271 C C . LEU A 1 436 ? -7.205 0.245 20.860 1.00 94.94 436 LEU A C 1
ATOM 3273 O O . LEU A 1 436 ? -7.139 1.273 20.184 1.00 94.94 436 LEU A O 1
ATOM 3277 N N . VAL A 1 437 ? -6.648 0.139 22.063 1.00 91.62 437 VAL A N 1
ATOM 3278 C CA . VAL A 1 437 ? -5.975 1.257 22.733 1.00 91.62 437 VAL A CA 1
ATOM 3279 C C . VAL A 1 437 ? -4.573 0.882 23.208 1.00 91.62 437 VAL A C 1
ATOM 3281 O O . VAL A 1 437 ? -4.342 -0.241 23.660 1.00 91.62 437 VAL A O 1
ATOM 3284 N N . ASP A 1 438 ? -3.641 1.832 23.133 1.00 90.62 438 ASP A N 1
ATOM 3285 C CA . ASP A 1 438 ? -2.328 1.738 23.777 1.00 90.62 438 ASP A CA 1
ATOM 3286 C C . ASP A 1 438 ? -2.476 2.054 25.277 1.00 90.62 438 ASP A C 1
ATOM 3288 O O . ASP A 1 438 ? -2.892 3.148 25.671 1.00 90.62 438 ASP A O 1
ATOM 3292 N N . VAL A 1 439 ? -2.140 1.072 26.115 1.00 88.12 439 VAL A N 1
ATOM 3293 C CA . VAL A 1 439 ? -2.187 1.123 27.585 1.00 88.12 439 VAL A CA 1
ATOM 3294 C C . VAL A 1 439 ? -0.789 1.037 28.211 1.00 88.12 439 VAL A C 1
ATOM 3296 O O . VAL A 1 439 ? -0.636 0.677 29.378 1.00 88.12 439 VAL A O 1
ATOM 3299 N N . THR A 1 440 ? 0.251 1.371 27.446 1.00 85.75 440 THR A N 1
ATOM 3300 C CA . THR A 1 440 ? 1.660 1.297 27.866 1.00 85.75 440 THR A CA 1
ATOM 3301 C C . THR A 1 440 ? 1.964 2.181 29.060 1.00 85.75 440 THR A C 1
ATOM 3303 O O . THR A 1 440 ? 2.800 1.812 29.882 1.00 85.75 440 THR A O 1
ATOM 3306 N N . GLN A 1 441 ? 1.318 3.347 29.154 1.00 80.75 441 GLN A N 1
ATOM 3307 C CA . GLN A 1 441 ? 1.490 4.275 30.266 1.00 80.75 441 GLN A CA 1
ATOM 3308 C C . GLN A 1 441 ? 0.343 4.145 31.270 1.00 80.75 441 GLN A C 1
ATOM 3310 O O . GLN A 1 441 ? -0.754 4.663 31.045 1.00 80.75 441 GLN A O 1
ATOM 3315 N N . PRO A 1 442 ? 0.598 3.508 32.420 1.00 65.38 442 PRO A N 1
ATOM 3316 C CA . PRO A 1 442 ? -0.356 3.440 33.500 1.00 65.38 442 PRO A CA 1
ATOM 3317 C C . PRO A 1 442 ? -0.978 4.762 33.938 1.00 65.38 442 PRO A C 1
ATOM 3319 O O . PRO A 1 442 ? -0.266 5.705 34.279 1.00 65.38 442 PRO A O 1
ATOM 3322 N N . GLY A 1 443 ? -2.309 4.808 34.021 1.00 59.22 443 GLY A N 1
ATOM 3323 C CA . GLY A 1 443 ? -3.044 5.966 34.543 1.00 59.22 443 GLY A CA 1
ATOM 3324 C C . GLY A 1 443 ? -3.007 7.219 33.659 1.00 59.22 443 GLY A C 1
ATOM 3325 O O . GLY A 1 443 ? -3.641 8.215 34.016 1.00 59.22 443 GLY A O 1
ATOM 3326 N N . ALA A 1 444 ? -2.320 7.172 32.513 1.00 65.50 444 ALA A N 1
ATOM 3327 C CA . ALA A 1 444 ? -2.448 8.156 31.449 1.00 65.50 444 ALA A CA 1
ATOM 3328 C C . ALA A 1 444 ? -3.718 7.890 30.626 1.00 65.50 444 ALA A C 1
ATOM 3330 O O . ALA A 1 444 ? -4.334 6.824 30.716 1.00 65.50 444 ALA A O 1
ATOM 3331 N N . THR A 1 445 ? -4.130 8.878 29.840 1.00 65.94 445 THR A N 1
ATOM 3332 C CA . THR A 1 445 ? -5.165 8.689 28.824 1.00 65.94 445 THR A CA 1
ATOM 3333 C C . THR A 1 445 ? -4.649 7.701 27.774 1.00 65.94 445 THR A C 1
ATOM 3335 O O . THR A 1 445 ? -3.616 7.948 27.156 1.00 65.94 445 THR A O 1
ATOM 3338 N N . ALA A 1 446 ? -5.360 6.585 27.593 1.00 77.88 446 ALA A N 1
ATOM 3339 C CA . ALA A 1 446 ? -5.008 5.569 26.606 1.00 77.88 446 ALA A CA 1
ATOM 3340 C C . ALA A 1 446 ? -5.182 6.118 25.179 1.00 77.88 446 ALA A C 1
ATOM 3342 O O . ALA A 1 446 ? -6.224 6.698 24.861 1.00 77.88 446 ALA A O 1
ATOM 3343 N N . GLN A 1 447 ? -4.168 5.943 24.330 1.00 83.44 447 GLN A N 1
ATOM 3344 C CA . GLN A 1 447 ? -4.203 6.403 22.941 1.00 83.44 447 GLN A CA 1
ATOM 3345 C C . GLN A 1 447 ? -5.047 5.441 22.098 1.00 83.44 447 GLN A C 1
ATOM 3347 O O . GLN A 1 447 ? -4.829 4.231 22.141 1.00 83.44 447 GLN A O 1
ATOM 3352 N N . LEU A 1 448 ? -5.991 5.972 21.318 1.00 85.44 448 LEU A N 1
ATOM 3353 C CA . LEU A 1 448 ? -6.761 5.182 20.358 1.00 85.44 448 LEU A CA 1
ATOM 3354 C C . LEU A 1 448 ? -5.872 4.759 19.184 1.00 85.44 448 LEU A C 1
ATOM 3356 O O . LEU A 1 448 ? -5.195 5.598 18.594 1.00 85.44 448 LEU A O 1
ATOM 3360 N N . ILE A 1 449 ? -5.885 3.466 18.863 1.00 89.56 449 ILE A N 1
ATOM 3361 C CA . ILE A 1 449 ? -5.162 2.887 17.722 1.00 89.56 449 ILE A CA 1
ATOM 3362 C C . ILE A 1 449 ? -6.125 2.559 16.587 1.00 89.56 449 ILE A C 1
ATOM 3364 O O . ILE A 1 449 ? -5.847 2.869 15.436 1.00 89.56 449 ILE A O 1
ATOM 3368 N N . ALA A 1 450 ? -7.253 1.934 16.918 1.00 88.62 450 ALA A N 1
ATOM 3369 C CA . ALA A 1 450 ? -8.307 1.606 15.970 1.00 88.62 450 ALA A CA 1
ATOM 3370 C C . ALA A 1 450 ? -9.659 1.571 16.683 1.00 88.62 450 ALA A C 1
ATOM 3372 O O . ALA A 1 450 ? -9.729 1.254 17.877 1.00 88.62 450 ALA A O 1
ATOM 3373 N N . GLN A 1 451 ? -10.723 1.877 15.947 1.00 92.94 451 GLN A N 1
ATOM 3374 C C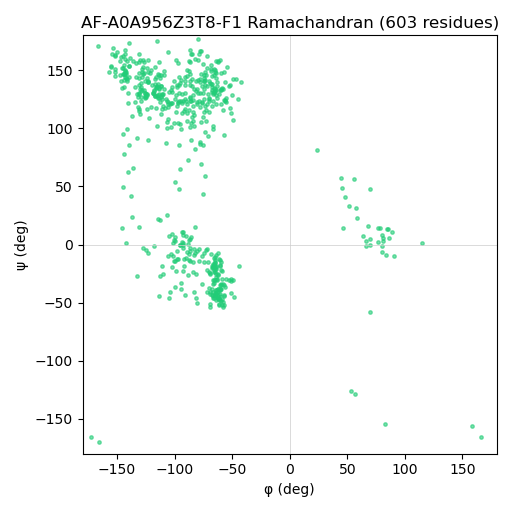A . GLN A 1 451 ? -12.090 1.831 16.441 1.00 92.94 451 GLN A CA 1
ATOM 3375 C C . GLN A 1 451 ? -13.042 1.359 15.348 1.00 92.94 451 GLN A C 1
ATOM 3377 O O . GLN A 1 451 ? -12.852 1.675 14.179 1.00 92.94 451 GLN A O 1
ATOM 3382 N N . GLU A 1 452 ? -14.085 0.638 15.741 1.00 90.62 452 GLU A N 1
ATOM 3383 C CA . GLU A 1 452 ? -15.178 0.259 14.851 1.00 90.62 452 GLU A CA 1
ATOM 3384 C C . GLU A 1 452 ? -16.509 0.342 15.600 1.00 90.62 452 GLU A C 1
ATOM 3386 O O . GLU A 1 452 ? -16.601 -0.034 16.772 1.00 90.62 452 GLU A O 1
ATOM 3391 N N . THR A 1 453 ? -17.548 0.830 14.921 1.00 90.56 453 THR A N 1
ATOM 3392 C CA . THR A 1 453 ? -18.920 0.828 15.438 1.00 90.56 453 THR A CA 1
ATOM 3393 C C . THR A 1 453 ? -19.769 -0.147 14.636 1.00 90.56 453 THR A C 1
ATOM 3395 O O . THR A 1 453 ? -19.797 -0.102 13.411 1.00 90.56 453 THR A O 1
ATOM 3398 N N . VAL A 1 454 ? -20.475 -1.030 15.337 1.00 89.50 454 VAL A N 1
ATOM 3399 C CA . VAL A 1 454 ? -21.179 -2.169 14.756 1.00 89.50 454 VAL A CA 1
ATOM 3400 C C . VAL A 1 454 ? -22.610 -2.227 15.282 1.00 89.50 454 VAL A C 1
ATOM 3402 O O . VAL A 1 454 ? -22.840 -2.230 16.490 1.00 89.50 454 VAL A O 1
ATOM 3405 N N . GLU A 1 455 ? -23.594 -2.365 14.395 1.00 89.38 455 GLU A N 1
ATOM 3406 C CA . GLU A 1 455 ? -24.969 -2.662 14.812 1.00 89.38 455 GLU A CA 1
ATOM 3407 C C . GLU A 1 455 ? -25.041 -4.039 15.492 1.00 89.38 455 GLU A C 1
ATOM 3409 O O . GLU A 1 455 ? -24.565 -5.044 14.948 1.00 89.38 455 GLU A O 1
ATOM 3414 N N . VAL A 1 456 ? -25.633 -4.098 16.689 1.00 86.75 456 VAL A N 1
ATOM 3415 C CA . VAL A 1 456 ? -25.737 -5.343 17.481 1.00 86.75 456 VAL A CA 1
ATOM 3416 C C . VAL A 1 456 ? -27.107 -5.999 17.434 1.00 86.75 456 VAL A C 1
ATOM 3418 O O . VAL A 1 456 ? -27.232 -7.186 17.741 1.00 86.75 456 VAL A O 1
ATOM 3421 N N . VAL A 1 457 ? -28.144 -5.252 17.061 1.00 81.62 457 VAL A N 1
ATOM 3422 C CA . VAL A 1 457 ? -29.522 -5.742 17.083 1.00 81.62 457 VAL A CA 1
ATOM 3423 C C . VAL A 1 457 ? -29.700 -6.864 16.059 1.00 81.62 457 VAL A C 1
ATOM 3425 O O . VAL A 1 457 ? -29.314 -6.750 14.901 1.00 81.62 457 VAL A O 1
ATOM 3428 N N . GLY A 1 458 ? -30.277 -7.984 16.498 1.00 75.56 458 GLY A N 1
ATOM 3429 C CA . GLY A 1 458 ? -30.510 -9.157 15.649 1.00 75.56 458 GLY A CA 1
ATOM 3430 C C . GLY A 1 458 ? -29.289 -10.057 15.429 1.00 75.56 458 GLY A C 1
ATOM 3431 O O . GLY A 1 458 ? -29.427 -11.101 14.790 1.00 75.56 458 GLY A O 1
ATOM 3432 N N . LYS A 1 459 ? -28.115 -9.719 15.980 1.00 81.50 459 LYS A N 1
ATOM 3433 C CA . LYS A 1 459 ? -26.928 -10.578 15.908 1.00 81.50 459 LYS A CA 1
ATOM 3434 C C . LYS A 1 459 ? -26.951 -11.646 16.999 1.00 81.50 459 LYS A C 1
ATOM 3436 O O . LYS A 1 459 ? -27.219 -11.364 18.164 1.00 81.50 459 LYS A O 1
ATOM 3441 N N . ALA A 1 460 ? -26.660 -12.889 16.622 1.00 82.06 460 ALA A N 1
ATOM 3442 C CA . ALA A 1 460 ? -26.526 -13.983 17.579 1.00 82.06 460 ALA A CA 1
ATOM 3443 C C . ALA A 1 460 ? -25.214 -13.847 18.367 1.00 82.06 460 ALA A C 1
ATOM 3445 O O . ALA A 1 460 ? -24.166 -13.566 17.788 1.00 82.06 460 ALA A O 1
ATOM 3446 N N . ILE A 1 461 ? -25.276 -14.080 19.679 1.00 85.19 461 ILE A N 1
ATOM 3447 C CA . ILE A 1 461 ? -24.101 -14.148 20.554 1.00 85.19 461 ILE A CA 1
ATOM 3448 C C . ILE A 1 461 ? -23.626 -15.607 20.719 1.00 85.19 461 ILE A C 1
ATOM 3450 O O . ILE A 1 461 ? -24.473 -16.498 20.835 1.00 85.19 461 ILE A O 1
ATOM 3454 N N . PRO A 1 462 ? -22.305 -15.885 20.769 1.00 89.00 462 PRO A N 1
ATOM 3455 C CA . PRO A 1 462 ? -21.185 -14.950 20.608 1.00 89.00 462 PRO A CA 1
ATOM 3456 C C . PRO A 1 462 ? -21.122 -14.331 19.204 1.00 89.00 462 PRO A C 1
ATOM 3458 O O . PRO A 1 462 ? -21.219 -15.038 18.204 1.00 89.00 462 PRO A O 1
ATOM 3461 N N . PHE A 1 463 ? -20.926 -13.015 19.146 1.00 86.62 463 PHE A N 1
ATOM 3462 C CA . PHE A 1 463 ? -20.775 -12.270 17.898 1.00 86.62 463 PHE A CA 1
ATOM 3463 C C . PHE A 1 463 ? -19.288 -12.145 17.559 1.00 86.62 463 PHE A C 1
ATOM 3465 O O . PHE A 1 463 ? -18.533 -11.620 18.370 1.00 86.62 463 PHE A O 1
ATOM 3472 N N . ALA A 1 464 ? -18.850 -12.629 16.398 1.00 92.00 464 ALA A N 1
ATOM 3473 C CA . ALA A 1 464 ? -17.455 -12.492 15.983 1.00 92.00 464 ALA A CA 1
ATOM 3474 C C . ALA A 1 464 ? -17.162 -11.081 15.451 1.00 92.00 464 ALA A C 1
ATOM 3476 O O . ALA A 1 464 ? -17.972 -10.534 14.707 1.00 92.00 464 ALA A O 1
ATOM 3477 N N . PHE A 1 465 ? -15.995 -10.531 15.786 1.00 92.56 465 PHE A N 1
ATOM 3478 C CA . PHE A 1 465 ? -15.509 -9.259 15.250 1.00 92.56 465 PHE A CA 1
ATOM 3479 C C . PHE A 1 465 ? -14.108 -9.400 14.647 1.00 92.56 465 PHE A C 1
ATOM 3481 O O . PHE A 1 465 ? -13.340 -10.303 15.003 1.00 92.56 465 PHE A O 1
ATOM 3488 N N . VAL A 1 466 ? -13.786 -8.476 13.745 1.00 91.31 466 VAL A N 1
ATOM 3489 C CA . VAL A 1 466 ? -12.465 -8.286 13.148 1.00 91.31 466 VAL A CA 1
ATOM 3490 C C . VAL A 1 466 ? -12.225 -6.784 13.140 1.00 91.31 466 VAL A C 1
ATOM 3492 O O . VAL A 1 466 ? -12.901 -6.097 12.395 1.00 91.31 466 VAL A O 1
ATOM 3495 N N . LEU A 1 467 ? -11.296 -6.292 13.961 1.00 93.25 467 LEU A N 1
ATOM 3496 C CA . LEU A 1 467 ? -10.944 -4.873 14.034 1.00 93.25 467 LEU A CA 1
ATOM 3497 C C . LEU A 1 467 ? -9.577 -4.650 13.367 1.00 93.25 467 LEU A C 1
ATOM 3499 O O . LEU A 1 467 ? -8.559 -4.950 14.007 1.00 93.25 467 LEU A O 1
ATOM 3503 N N . PRO A 1 468 ? -9.523 -4.172 12.109 1.00 90.25 468 PRO A N 1
ATOM 3504 C CA . PRO A 1 468 ? -8.284 -3.755 11.460 1.00 90.25 468 PRO A CA 1
ATOM 3505 C C . PRO A 1 468 ? -7.553 -2.673 12.257 1.00 90.25 468 PRO A C 1
ATOM 3507 O O . PRO A 1 468 ? -8.187 -1.852 12.915 1.00 90.25 468 PRO A O 1
ATOM 3510 N N . TYR A 1 469 ? -6.225 -2.645 12.188 1.00 87.75 469 TYR A N 1
ATOM 3511 C CA . TYR A 1 469 ? -5.419 -1.583 12.787 1.00 87.75 469 TYR A CA 1
ATOM 3512 C C . TYR A 1 469 ? -4.205 -1.244 11.922 1.00 87.75 469 TYR A C 1
ATOM 3514 O O . TYR A 1 469 ? -3.645 -2.117 11.262 1.00 87.75 469 TYR A O 1
ATOM 3522 N N . ASP A 1 470 ? -3.753 0.010 11.979 1.00 81.75 470 ASP A N 1
ATOM 3523 C CA . ASP A 1 470 ? -2.511 0.430 11.331 1.00 81.75 470 ASP A CA 1
ATOM 3524 C C . ASP A 1 470 ? -1.295 -0.174 12.074 1.00 81.75 470 ASP A C 1
ATOM 3526 O O . ASP A 1 470 ? -1.032 0.175 13.233 1.00 81.75 470 ASP A O 1
ATOM 3530 N N . PRO A 1 471 ? -0.521 -1.078 11.441 1.00 78.25 471 PRO A N 1
ATOM 3531 C CA . PRO A 1 471 ? 0.641 -1.694 12.068 1.00 78.25 471 PRO A CA 1
ATOM 3532 C C . PRO A 1 471 ? 1.753 -0.685 12.359 1.00 78.25 471 PRO A C 1
ATOM 3534 O O . PRO A 1 471 ? 2.578 -0.925 13.243 1.00 78.25 471 PRO A O 1
ATOM 3537 N N . THR A 1 472 ? 1.783 0.455 11.663 1.00 78.75 472 THR A N 1
ATOM 3538 C CA . THR A 1 472 ? 2.753 1.513 11.930 1.00 78.75 472 THR A CA 1
ATOM 3539 C C . THR A 1 472 ? 2.532 2.151 13.304 1.00 78.75 472 THR A C 1
ATOM 3541 O O . THR A 1 472 ? 3.473 2.693 13.878 1.00 78.75 472 THR A O 1
ATOM 3544 N N . LEU A 1 473 ? 1.355 2.012 13.910 1.00 85.19 473 LEU A N 1
ATOM 3545 C CA . LEU A 1 473 ? 1.087 2.508 15.262 1.00 85.19 473 LEU A CA 1
ATOM 3546 C C . LEU A 1 473 ? 1.477 1.508 16.364 1.00 85.19 473 LEU A C 1
ATOM 3548 O O . LEU A 1 473 ? 1.425 1.842 17.549 1.00 85.19 473 LEU A O 1
ATOM 3552 N N . ILE A 1 474 ? 1.892 0.293 15.991 1.00 86.56 474 ILE A N 1
ATOM 3553 C CA . ILE A 1 474 ? 2.256 -0.762 16.936 1.00 86.56 474 ILE A CA 1
ATOM 3554 C C . ILE A 1 474 ? 3.760 -0.759 17.207 1.00 86.56 474 ILE A C 1
ATOM 3556 O O . ILE A 1 474 ? 4.583 -0.909 16.305 1.00 86.56 474 ILE A O 1
ATOM 3560 N N . LEU A 1 475 ? 4.118 -0.630 18.483 1.00 86.25 475 LEU A N 1
ATOM 3561 C CA . LEU A 1 475 ? 5.483 -0.710 18.982 1.00 86.25 475 LEU A CA 1
ATOM 3562 C C . LEU A 1 475 ? 5.636 -1.997 19.806 1.00 86.25 475 LEU A C 1
ATOM 3564 O O . LEU A 1 475 ? 4.906 -2.175 20.781 1.00 86.25 475 LEU A O 1
ATOM 3568 N N . PRO A 1 476 ? 6.602 -2.878 19.491 1.00 84.62 476 PRO A N 1
ATOM 3569 C CA . PRO A 1 476 ? 6.831 -4.123 20.232 1.00 84.62 476 PRO A CA 1
ATOM 3570 C C . PRO A 1 476 ? 6.962 -3.977 21.758 1.00 84.62 476 PRO A C 1
ATOM 3572 O O . PRO A 1 476 ? 6.609 -4.894 22.498 1.00 84.62 476 PRO A O 1
ATOM 3575 N N . THR A 1 477 ? 7.461 -2.834 22.238 1.00 85.31 477 THR A N 1
ATOM 3576 C CA . THR A 1 477 ? 7.636 -2.536 23.669 1.00 85.31 477 THR A CA 1
ATOM 3577 C C . THR A 1 477 ? 6.378 -2.002 24.354 1.00 85.31 477 THR A C 1
ATOM 3579 O O . THR A 1 477 ? 6.335 -1.976 25.582 1.00 85.31 477 THR A O 1
ATOM 3582 N N . SER A 1 478 ? 5.375 -1.570 23.590 1.00 90.25 478 SER A N 1
ATOM 3583 C CA . SER A 1 478 ? 4.100 -1.071 24.110 1.00 90.25 478 SER A CA 1
ATOM 3584 C C . SER A 1 478 ? 3.183 -2.217 24.553 1.00 90.25 478 SER A C 1
ATOM 3586 O O . SER A 1 478 ? 3.428 -3.380 24.231 1.00 90.25 478 SER A O 1
ATOM 3588 N N . SER A 1 479 ? 2.123 -1.897 25.295 1.00 90.75 479 SER A N 1
ATOM 3589 C CA . SER A 1 479 ? 1.042 -2.812 25.682 1.00 90.75 479 SER A CA 1
ATOM 3590 C C . SER A 1 479 ? -0.272 -2.320 25.089 1.00 90.75 479 SER A C 1
ATOM 3592 O O . SER A 1 479 ? -0.644 -1.171 25.314 1.00 90.75 479 SER A O 1
ATOM 3594 N N . TYR A 1 480 ? -0.997 -3.189 24.387 1.00 93.50 480 TYR A N 1
ATOM 3595 C CA . TYR A 1 480 ? -2.272 -2.851 23.751 1.00 93.50 480 TYR A CA 1
ATOM 3596 C C . TYR A 1 480 ? -3.417 -3.646 24.366 1.00 93.50 480 TYR A C 1
ATOM 3598 O O . TYR A 1 480 ? -3.241 -4.810 24.729 1.00 93.50 480 TYR A O 1
ATOM 3606 N N . ALA A 1 481 ? -4.592 -3.029 24.478 1.00 93.69 481 ALA A N 1
ATOM 3607 C CA . ALA A 1 481 ? -5.783 -3.668 25.020 1.00 93.69 481 ALA A CA 1
ATOM 3608 C C . ALA A 1 481 ? -7.013 -3.423 24.145 1.00 93.69 481 ALA A C 1
ATOM 3610 O O . ALA A 1 481 ? -7.199 -2.332 23.606 1.00 93.69 481 ALA A O 1
ATOM 3611 N N . MET A 1 482 ? -7.875 -4.434 24.068 1.00 95.75 482 MET A N 1
ATOM 3612 C CA . MET A 1 482 ? -9.223 -4.299 23.532 1.00 95.75 482 MET A CA 1
ATOM 3613 C C . MET A 1 482 ? -10.189 -3.813 24.609 1.00 95.75 482 MET A C 1
ATOM 3615 O O . MET A 1 482 ? -10.193 -4.313 25.737 1.00 95.75 482 MET A O 1
ATOM 3619 N N . GLN A 1 483 ? -11.041 -2.869 24.227 1.00 92.75 483 GLN A N 1
ATOM 3620 C CA . GLN A 1 483 ? -12.177 -2.387 25.000 1.00 92.75 483 GLN A CA 1
ATOM 3621 C C . GLN A 1 483 ? -13.431 -2.455 24.132 1.00 92.75 483 GLN A C 1
ATOM 3623 O O . GLN A 1 483 ? -13.360 -2.272 22.916 1.00 92.75 483 GLN A O 1
ATOM 3628 N N . ALA A 1 484 ? -14.578 -2.717 24.752 1.00 92.88 484 ALA A N 1
ATOM 3629 C CA . ALA A 1 484 ? -15.851 -2.673 24.051 1.00 92.88 484 ALA A CA 1
ATOM 3630 C C . ALA A 1 484 ? -16.976 -2.133 24.927 1.00 92.88 484 ALA A C 1
ATOM 3632 O O . ALA A 1 484 ? -17.062 -2.487 26.104 1.00 92.88 484 ALA A O 1
ATOM 3633 N N . SER A 1 485 ? -17.865 -1.341 24.335 1.00 90.62 485 SER A N 1
ATOM 3634 C CA . SER A 1 485 ? -19.104 -0.849 24.943 1.00 90.62 485 SER A CA 1
ATOM 3635 C C . SER A 1 485 ? -20.283 -1.070 23.999 1.00 90.62 485 SER A C 1
ATOM 3637 O O . SER A 1 485 ? -20.135 -1.036 22.785 1.00 90.62 485 SER A O 1
ATOM 3639 N N . ILE A 1 486 ? -21.467 -1.322 24.551 1.00 90.75 486 ILE A N 1
ATOM 3640 C CA . ILE A 1 486 ? -22.736 -1.230 23.827 1.00 90.75 486 ILE A CA 1
ATOM 3641 C C . ILE A 1 486 ? -23.449 0.016 24.328 1.00 90.75 486 ILE A C 1
ATOM 3643 O O . ILE A 1 486 ? -23.666 0.154 25.534 1.00 90.75 486 ILE A O 1
ATOM 3647 N N . GLU A 1 487 ? -23.819 0.893 23.405 1.00 87.88 487 GLU A N 1
ATOM 3648 C CA . GLU A 1 487 ? -24.318 2.241 23.675 1.00 87.88 487 GLU A CA 1
ATOM 3649 C C . GLU A 1 487 ? -25.667 2.472 22.985 1.00 87.88 487 GLU A C 1
ATOM 3651 O O . GLU A 1 487 ? -25.928 1.894 21.931 1.00 87.88 487 GLU A O 1
ATOM 3656 N N . SER A 1 488 ? -26.542 3.283 23.587 1.00 83.06 488 SER A N 1
ATOM 3657 C CA . SER A 1 488 ? -27.768 3.784 22.940 1.00 83.06 488 SER A CA 1
ATOM 3658 C C . SER A 1 488 ? -27.451 4.924 21.960 1.00 83.06 488 SER A C 1
ATOM 3660 O O . SER A 1 488 ? -26.388 5.535 22.062 1.00 83.06 488 SER A O 1
ATOM 3662 N N . ALA A 1 489 ? -28.386 5.322 21.083 1.00 76.94 489 ALA A N 1
ATOM 3663 C CA . ALA A 1 489 ? -28.167 6.492 20.218 1.00 76.94 489 ALA A CA 1
ATOM 3664 C C . ALA A 1 489 ? -28.046 7.818 20.995 1.00 76.94 489 ALA A C 1
ATOM 3666 O O . ALA A 1 489 ? -27.591 8.822 20.449 1.00 76.94 489 ALA A O 1
ATOM 3667 N N . ALA A 1 490 ? -28.447 7.839 22.271 1.00 72.19 490 ALA A N 1
ATOM 3668 C CA . ALA A 1 490 ? -28.233 8.974 23.164 1.00 72.19 490 ALA A CA 1
ATOM 3669 C C . ALA A 1 490 ? -26.812 9.013 23.767 1.00 72.19 490 ALA A C 1
ATOM 3671 O O . ALA A 1 490 ? -26.477 9.986 24.440 1.00 72.19 490 ALA A O 1
ATOM 3672 N N . GLY A 1 491 ? -25.987 7.985 23.526 1.00 69.31 491 GLY A N 1
ATOM 3673 C CA . GLY A 1 491 ? -24.639 7.839 24.083 1.00 69.31 491 GLY A CA 1
ATOM 3674 C C . GLY A 1 491 ? -24.599 7.200 25.476 1.00 69.31 491 GLY A C 1
ATOM 3675 O O . GLY A 1 491 ? -23.570 7.255 26.150 1.00 69.31 491 GLY A O 1
ATOM 3676 N N . ASP A 1 492 ? -25.706 6.605 25.938 1.00 75.50 492 ASP A N 1
ATOM 3677 C CA . ASP A 1 492 ? -25.730 5.905 27.224 1.00 75.50 492 ASP A CA 1
ATOM 3678 C C . ASP A 1 492 ? -25.092 4.522 27.081 1.00 75.50 492 ASP A C 1
ATOM 3680 O O . ASP A 1 492 ? -25.572 3.692 26.307 1.00 75.50 492 ASP A O 1
ATOM 3684 N N . ILE A 1 493 ? -24.062 4.229 27.877 1.00 78.25 493 ILE A N 1
ATOM 3685 C CA . ILE A 1 493 ? -23.455 2.894 27.921 1.00 78.25 493 ILE A CA 1
ATOM 3686 C C . ILE A 1 493 ? -24.378 1.931 28.660 1.00 78.25 493 ILE A C 1
ATOM 3688 O O . ILE A 1 493 ? -24.652 2.080 29.852 1.00 78.25 493 ILE A O 1
ATOM 3692 N N . LEU A 1 494 ? -24.805 0.893 27.957 1.00 84.19 494 LEU A N 1
ATOM 3693 C CA . LEU A 1 494 ? -25.671 -0.160 28.471 1.00 84.19 494 LEU A CA 1
ATOM 3694 C C . LEU A 1 494 ? -24.852 -1.320 29.041 1.00 84.19 494 LEU A C 1
ATOM 3696 O O . LEU A 1 494 ? -25.162 -1.849 30.110 1.00 84.19 494 LEU A O 1
ATOM 3700 N N . LEU A 1 495 ? -23.795 -1.709 28.327 1.00 88.50 495 LEU A N 1
ATOM 3701 C CA . LEU A 1 495 ? -22.885 -2.796 28.680 1.00 88.50 495 LEU A CA 1
ATOM 3702 C C . LEU A 1 495 ? -21.459 -2.390 28.296 1.00 88.50 495 LEU A C 1
ATOM 3704 O O . LEU A 1 495 ? -21.284 -1.708 27.293 1.00 88.50 495 LEU A O 1
ATOM 3708 N N . ALA A 1 496 ? -20.436 -2.839 29.021 1.00 88.62 496 ALA A N 1
ATOM 3709 C CA . ALA A 1 496 ? -19.057 -2.733 28.534 1.00 88.62 496 ALA A CA 1
ATOM 3710 C C . ALA A 1 496 ? -18.137 -3.801 29.129 1.00 88.62 496 ALA A C 1
ATOM 3712 O O . ALA A 1 496 ? -18.495 -4.521 30.067 1.00 88.62 496 ALA A O 1
ATOM 3713 N N . THR A 1 497 ? -16.939 -3.909 28.563 1.00 88.31 497 THR A N 1
ATOM 3714 C CA . THR A 1 497 ? -15.850 -4.718 29.104 1.00 88.31 497 THR A CA 1
ATOM 3715 C C . THR A 1 497 ? -15.366 -4.127 30.419 1.00 88.31 497 THR A C 1
ATOM 3717 O O . THR A 1 497 ? -14.928 -2.978 30.469 1.00 88.31 497 THR A O 1
ATOM 3720 N N . THR A 1 498 ? -15.398 -4.936 31.472 1.00 80.56 498 THR A N 1
ATOM 3721 C CA . THR A 1 498 ? -14.834 -4.581 32.778 1.00 80.56 498 THR A CA 1
ATOM 3722 C C . THR A 1 498 ? -13.470 -5.209 33.008 1.00 80.56 498 THR A C 1
ATOM 3724 O O . THR A 1 498 ? -12.784 -4.807 33.924 1.00 80.56 498 THR A O 1
ATOM 3727 N N . ASP A 1 499 ? -13.044 -6.191 32.226 1.00 84.12 499 ASP A N 1
ATOM 3728 C CA . ASP A 1 499 ? -11.691 -6.740 32.345 1.00 84.12 499 ASP A CA 1
ATOM 3729 C C . ASP A 1 499 ? -10.775 -6.130 31.279 1.00 84.12 499 ASP A C 1
ATOM 3731 O O . ASP A 1 499 ? -11.243 -5.609 30.265 1.00 84.12 499 ASP A O 1
ATOM 3735 N N . THR A 1 500 ? -9.463 -6.175 31.511 1.00 83.81 500 THR A N 1
ATOM 3736 C CA . THR A 1 500 ? -8.468 -5.761 30.515 1.00 83.81 500 THR A CA 1
ATOM 3737 C C . THR A 1 500 ? -8.146 -6.937 29.595 1.00 83.81 500 THR A C 1
ATOM 3739 O O . THR A 1 500 ? -7.686 -7.981 30.058 1.00 83.81 500 THR A O 1
ATOM 3742 N N . TYR A 1 501 ? -8.330 -6.756 28.288 1.00 93.12 501 TYR A N 1
ATOM 3743 C CA . TYR A 1 501 ? -8.052 -7.775 27.275 1.00 93.12 501 TYR A CA 1
ATOM 3744 C C . TYR A 1 501 ? -6.793 -7.403 26.487 1.00 93.12 501 TYR A C 1
ATOM 3746 O O . TYR A 1 501 ? -6.883 -6.715 25.472 1.00 93.12 501 TYR A O 1
ATOM 3754 N N . LEU A 1 502 ? -5.616 -7.809 26.975 1.00 93.75 502 LEU A N 1
ATOM 3755 C CA . LEU A 1 502 ? -4.336 -7.509 26.321 1.00 93.75 502 LEU A CA 1
ATOM 3756 C C . LEU A 1 502 ? -4.177 -8.264 24.993 1.00 93.75 502 LEU A C 1
ATOM 3758 O O . LEU A 1 502 ? -4.508 -9.446 24.904 1.00 93.75 502 LEU A O 1
ATOM 3762 N N . VAL A 1 503 ? -3.637 -7.584 23.981 1.00 94.00 503 VAL A N 1
ATOM 3763 C CA . VAL A 1 503 ? -3.467 -8.096 22.611 1.00 94.00 503 VAL A CA 1
ATOM 3764 C C . VAL A 1 503 ? -2.156 -7.616 21.974 1.00 94.00 503 VAL A C 1
ATOM 3766 O O . VAL A 1 503 ? -1.517 -6.686 22.462 1.00 94.00 503 VAL A O 1
ATOM 3769 N N . LEU A 1 504 ? -1.791 -8.241 20.848 1.00 90.75 504 LEU A N 1
ATOM 3770 C CA . LEU A 1 504 ? -0.702 -7.883 19.919 1.00 90.75 504 LEU A CA 1
ATOM 3771 C C . LEU A 1 504 ? 0.735 -8.069 20.424 1.00 90.75 504 LEU A C 1
ATOM 3773 O O . LEU A 1 504 ? 1.522 -8.763 19.785 1.00 90.75 504 LEU A O 1
ATOM 3777 N N . THR A 1 505 ? 1.109 -7.428 21.525 1.00 89.50 505 THR A N 1
ATOM 3778 C CA . THR A 1 505 ? 2.502 -7.349 21.990 1.00 89.50 505 THR A CA 1
ATOM 3779 C C . THR A 1 505 ? 2.692 -8.065 23.321 1.00 89.50 505 THR A C 1
ATOM 3781 O O . THR A 1 505 ? 1.743 -8.576 23.920 1.00 89.50 505 THR A O 1
ATOM 3784 N N . GLN A 1 506 ? 3.940 -8.151 23.793 1.00 85.25 506 GLN A N 1
ATOM 3785 C CA . GLN A 1 506 ? 4.282 -8.790 25.074 1.00 85.25 506 GLN A CA 1
ATOM 3786 C C . GLN A 1 506 ? 3.828 -10.262 25.168 1.00 85.25 506 GLN A C 1
ATOM 3788 O O . GLN A 1 506 ? 3.483 -10.759 26.238 1.00 85.25 506 GLN A O 1
ATOM 3793 N N . GLY A 1 507 ? 3.809 -10.964 24.029 1.00 82.69 507 GLY A N 1
ATOM 3794 C CA . GLY A 1 507 ? 3.376 -12.361 23.927 1.00 82.69 507 GLY A CA 1
ATOM 3795 C C . GLY A 1 507 ? 1.859 -12.569 23.868 1.00 82.69 507 GLY A C 1
ATOM 3796 O O . GLY A 1 507 ? 1.420 -13.718 23.826 1.00 82.69 507 GLY A O 1
ATOM 3797 N N . ASN A 1 508 ? 1.056 -11.499 23.845 1.00 90.50 508 ASN A N 1
ATOM 3798 C CA . ASN A 1 508 ? -0.394 -11.598 23.696 1.00 90.50 508 ASN A CA 1
ATOM 3799 C C . ASN A 1 508 ? -0.786 -11.822 22.224 1.00 90.50 508 ASN A C 1
ATOM 3801 O O . ASN A 1 508 ? -0.184 -11.224 21.331 1.00 90.50 508 ASN A O 1
ATOM 3805 N N . PRO A 1 509 ? -1.800 -12.656 21.936 1.00 90.06 509 PRO A N 1
ATOM 3806 C CA . PRO A 1 509 ? -2.241 -12.899 20.567 1.00 90.06 509 PRO A CA 1
ATOM 3807 C C . PRO A 1 509 ? -2.980 -11.684 19.982 1.00 90.06 509 PRO A C 1
ATOM 3809 O O . PRO A 1 509 ? -3.519 -10.849 20.707 1.00 90.06 509 PRO A O 1
ATOM 3812 N N . ALA A 1 510 ? -3.113 -11.633 18.655 1.00 91.12 510 ALA A N 1
ATOM 3813 C CA . ALA A 1 510 ? -4.042 -10.730 17.959 1.00 91.12 510 ALA A CA 1
ATOM 3814 C C . ALA A 1 510 ? -5.507 -11.214 18.066 1.00 91.12 510 ALA A C 1
ATOM 3816 O O . ALA A 1 510 ? -6.252 -11.259 17.081 1.00 91.12 510 ALA A O 1
ATOM 3817 N N . ARG A 1 511 ? -5.911 -11.655 19.265 1.00 95.19 511 ARG A N 1
ATOM 3818 C CA . ARG A 1 511 ? -7.248 -12.177 19.540 1.00 95.19 511 ARG A CA 1
ATOM 3819 C C . ARG A 1 511 ? -7.723 -11.837 20.951 1.00 95.19 511 ARG A C 1
ATOM 3821 O O . ARG A 1 511 ? -6.988 -12.078 21.903 1.00 95.19 511 ARG A O 1
ATOM 3828 N N . ALA A 1 512 ? -8.970 -11.387 21.081 1.00 95.56 512 ALA A N 1
ATOM 3829 C CA . ALA A 1 512 ? -9.625 -11.154 22.365 1.00 95.56 512 ALA A CA 1
ATOM 3830 C C . ALA A 1 512 ? -11.097 -11.594 22.346 1.00 95.56 512 ALA A C 1
ATOM 3832 O O . ALA A 1 512 ? -11.896 -11.088 21.566 1.00 95.56 512 ALA A O 1
ATOM 3833 N N . ASP A 1 513 ? -11.468 -12.516 23.233 1.00 95.88 513 ASP A N 1
ATOM 3834 C CA . ASP A 1 513 ? -12.862 -12.919 23.434 1.00 95.88 513 ASP A CA 1
ATOM 3835 C C . ASP A 1 513 ? -13.455 -12.088 24.585 1.00 95.88 513 ASP A C 1
ATOM 3837 O O . ASP A 1 513 ? -13.198 -12.348 25.758 1.00 95.88 513 ASP A O 1
ATOM 3841 N N . LEU A 1 514 ? -14.193 -11.040 24.222 1.00 95.31 514 LEU A N 1
ATOM 3842 C CA . LEU A 1 514 ? -14.700 -9.987 25.094 1.00 95.31 514 LEU A CA 1
ATOM 3843 C C . LEU A 1 514 ? -16.014 -10.403 25.765 1.00 95.31 514 LEU A C 1
ATOM 3845 O O . LEU A 1 514 ? -16.988 -10.786 25.108 1.00 95.31 514 LEU A O 1
ATOM 3849 N N . LEU A 1 515 ? -16.065 -10.256 27.087 1.00 93.88 515 LEU A N 1
ATOM 3850 C CA . LEU A 1 515 ? -17.286 -10.344 27.880 1.00 93.88 515 LEU A CA 1
ATOM 3851 C C . LEU A 1 515 ? -17.709 -8.944 28.326 1.00 93.88 515 LEU A C 1
ATOM 3853 O O . LEU A 1 515 ? -16.992 -8.270 29.070 1.00 93.88 515 LEU A O 1
ATOM 3857 N N . LEU A 1 516 ? -18.892 -8.527 27.887 1.00 91.75 516 LEU A N 1
ATOM 3858 C CA . LEU A 1 516 ? -19.518 -7.282 28.301 1.00 91.75 516 LEU A CA 1
ATOM 3859 C C . LEU A 1 516 ? -20.493 -7.570 29.437 1.00 91.75 516 LEU A C 1
ATOM 3861 O O . LEU A 1 516 ? -21.259 -8.539 29.412 1.00 91.75 516 LEU A O 1
ATOM 3865 N N . THR A 1 517 ? -20.476 -6.700 30.438 1.00 87.31 517 THR A N 1
ATOM 3866 C CA . THR A 1 517 ? -21.351 -6.805 31.602 1.00 87.31 517 THR A CA 1
ATOM 3867 C C . THR A 1 517 ? -22.163 -5.533 31.777 1.00 87.31 517 THR A C 1
ATOM 3869 O O . THR A 1 517 ? -21.767 -4.450 31.347 1.00 87.31 517 THR A O 1
ATOM 3872 N N . SER A 1 518 ? -23.340 -5.682 32.381 1.00 78.19 518 SER A N 1
ATOM 3873 C CA . SER A 1 518 ? -24.192 -4.553 32.734 1.00 78.19 518 SER A CA 1
ATOM 3874 C C . SER A 1 518 ? -23.632 -3.821 33.940 1.00 78.19 518 SER A C 1
ATOM 3876 O O . SER A 1 518 ? -23.361 -4.447 34.968 1.00 78.19 518 SER A O 1
ATOM 3878 N N . PHE A 1 519 ? -23.584 -2.498 33.865 1.00 67.00 519 PHE A N 1
ATOM 3879 C CA . PHE A 1 519 ? -23.315 -1.666 35.027 1.00 67.00 519 PHE A CA 1
ATOM 3880 C C . PHE A 1 519 ? -24.599 -1.508 35.849 1.00 67.00 519 PHE A C 1
ATOM 3882 O O . PHE A 1 519 ? -25.600 -0.995 35.350 1.00 67.00 519 PHE A O 1
ATOM 3889 N N . LYS A 1 520 ? -24.601 -1.912 37.127 1.00 60.25 520 LYS A N 1
ATOM 3890 C CA . LYS A 1 520 ? -25.659 -1.485 38.058 1.00 60.25 520 LYS A CA 1
ATOM 3891 C C . LYS A 1 520 ? -25.321 -0.096 38.584 1.00 60.25 520 LYS A C 1
ATOM 3893 O O . LYS A 1 520 ? -24.780 0.064 39.674 1.00 60.25 520 LYS A O 1
ATOM 3898 N N . THR A 1 521 ? -25.649 0.926 37.807 1.00 62.09 521 THR A N 1
ATOM 3899 C CA . THR A 1 521 ? -25.436 2.330 38.170 1.00 62.09 521 THR A CA 1
ATOM 3900 C C . THR A 1 521 ? -26.326 2.734 39.348 1.00 62.09 521 THR A C 1
ATOM 3902 O O . THR A 1 521 ? -27.514 3.009 39.204 1.00 62.09 521 THR A O 1
ATOM 3905 N N . THR A 1 522 ? -25.755 2.746 40.556 1.00 67.69 522 THR A N 1
ATOM 3906 C CA . THR A 1 522 ? -26.473 3.123 41.793 1.00 67.69 522 THR A CA 1
ATOM 3907 C C . THR A 1 522 ? -25.796 4.251 42.575 1.00 67.69 522 THR A C 1
ATOM 3909 O O . THR A 1 522 ? -26.375 4.750 43.540 1.00 67.69 522 THR A O 1
ATOM 3912 N N . ALA A 1 523 ? -24.612 4.700 42.144 1.00 82.88 523 ALA A N 1
ATOM 3913 C CA . ALA A 1 523 ? -23.888 5.844 42.696 1.00 82.88 523 ALA A CA 1
ATOM 3914 C C . ALA A 1 523 ? -23.437 6.803 41.578 1.00 82.88 523 ALA A C 1
ATOM 3916 O O . ALA A 1 523 ? -23.446 6.440 40.403 1.00 82.88 523 ALA A O 1
ATOM 3917 N N . GLN A 1 524 ? -23.055 8.037 41.930 1.00 88.25 524 GLN A N 1
ATOM 3918 C CA . GLN A 1 524 ? -22.678 9.072 40.960 1.00 88.25 524 GLN A CA 1
ATOM 3919 C C . GLN A 1 524 ? -21.490 9.907 41.453 1.00 88.25 524 GLN A C 1
ATOM 3921 O O . GLN A 1 524 ? -21.391 10.214 42.642 1.00 88.25 524 GLN A O 1
ATOM 3926 N N . ILE A 1 525 ? -20.596 10.275 40.533 1.00 90.69 525 ILE A N 1
ATOM 3927 C CA . ILE A 1 525 ? -19.513 11.246 40.728 1.00 90.69 525 ILE A CA 1
ATOM 3928 C C . ILE A 1 525 ? -19.810 12.438 39.827 1.00 90.69 525 ILE A C 1
ATOM 3930 O O . ILE A 1 525 ? -20.078 12.271 38.643 1.00 90.69 525 ILE A O 1
ATOM 3934 N N . SER A 1 526 ? -19.789 13.650 40.369 1.00 92.88 526 SER A N 1
ATOM 3935 C CA . SER A 1 526 ? -20.073 14.865 39.600 1.00 92.88 526 SER A CA 1
ATOM 3936 C C . SER A 1 526 ? -18.912 15.842 39.674 1.00 92.88 526 SER A C 1
ATOM 3938 O O . SER A 1 526 ? -18.221 15.919 40.691 1.00 92.88 526 SER A O 1
ATOM 3940 N N . GLY A 1 527 ? -18.722 16.612 38.609 1.00 92.56 527 GLY A N 1
ATOM 3941 C CA . GLY A 1 527 ? -17.672 17.619 38.521 1.00 92.56 527 GLY A CA 1
ATOM 3942 C C . GLY A 1 527 ? -17.808 18.467 37.265 1.00 92.56 527 GLY A C 1
ATOM 3943 O O . GLY A 1 527 ? -18.844 18.439 36.603 1.00 92.56 527 GLY A O 1
ATOM 3944 N N . SER A 1 528 ? -16.753 19.212 36.937 1.00 90.25 528 SER A N 1
ATOM 3945 C CA . SER A 1 528 ? -16.678 19.981 35.695 1.00 90.25 528 SER A CA 1
ATOM 3946 C C . SER A 1 528 ? -15.388 19.672 34.947 1.00 90.25 528 SER A C 1
ATOM 3948 O O . SER A 1 528 ? -14.312 19.685 35.544 1.00 90.25 528 SER A O 1
ATOM 3950 N N . VAL A 1 529 ? -15.496 19.423 33.645 1.00 89.44 529 VAL A N 1
ATOM 3951 C CA . VAL A 1 529 ? -14.360 19.386 32.723 1.00 89.44 529 VAL A CA 1
ATOM 3952 C C . VAL A 1 529 ? -13.948 20.825 32.453 1.00 89.44 529 VAL A C 1
ATOM 3954 O O . VAL A 1 529 ? -14.768 21.637 32.022 1.00 89.44 529 VAL A O 1
ATOM 3957 N N . ILE A 1 530 ? -12.694 21.150 32.753 1.00 87.50 530 ILE A N 1
ATOM 3958 C CA . ILE A 1 530 ? -12.110 22.484 32.601 1.00 87.50 530 ILE A CA 1
ATOM 3959 C C . ILE A 1 530 ? -10.746 22.357 31.920 1.00 87.50 530 ILE A C 1
ATOM 3961 O O . ILE A 1 530 ? -10.091 21.326 32.036 1.00 87.50 530 ILE A O 1
ATOM 3965 N N . THR A 1 531 ? -10.284 23.418 31.269 1.00 82.06 531 THR A N 1
ATOM 3966 C CA . THR A 1 531 ? -8.911 23.533 30.759 1.00 82.06 531 THR A CA 1
ATOM 3967 C C . THR A 1 531 ? -8.188 24.682 31.454 1.00 82.06 531 THR A C 1
ATOM 3969 O O . THR A 1 531 ? -8.809 25.655 31.883 1.00 82.06 531 THR A O 1
ATOM 3972 N N . ASN A 1 532 ? -6.857 24.599 31.550 1.00 80.81 532 ASN A N 1
ATOM 3973 C CA . ASN A 1 532 ? -6.043 25.667 32.151 1.00 80.81 532 ASN A CA 1
ATOM 3974 C C . ASN A 1 532 ? -6.111 26.984 31.361 1.00 80.81 532 ASN A C 1
ATOM 3976 O O . ASN A 1 532 ? -5.923 28.062 31.922 1.00 80.81 532 ASN A O 1
ATOM 3980 N N . THR A 1 533 ? -6.396 26.899 30.064 1.00 78.69 533 THR A N 1
ATOM 3981 C CA . THR A 1 533 ? -6.657 28.034 29.176 1.00 78.69 533 THR A CA 1
ATOM 3982 C C . THR A 1 533 ? -8.002 27.833 28.489 1.00 78.69 533 THR A C 1
ATOM 3984 O O . THR A 1 533 ? -8.284 26.699 28.099 1.00 78.69 533 THR A O 1
ATOM 3987 N N . PRO A 1 534 ? -8.828 28.877 28.298 1.00 78.75 534 PRO A N 1
ATOM 3988 C CA . PRO A 1 534 ? -10.076 28.752 27.552 1.00 78.75 534 PRO A CA 1
ATOM 3989 C C . PRO A 1 534 ? -9.818 28.181 26.154 1.00 78.75 534 PRO A C 1
ATOM 3991 O O . PRO A 1 534 ? -8.987 28.713 25.420 1.00 78.75 534 PRO A O 1
ATOM 3994 N N . VAL A 1 535 ? -10.518 27.102 25.802 1.00 80.06 535 VAL A N 1
ATOM 3995 C CA . VAL A 1 535 ? -10.471 26.496 24.467 1.00 80.06 535 VAL A CA 1
ATOM 3996 C C . VAL A 1 535 ? -11.870 26.547 23.864 1.00 80.06 535 VAL A C 1
ATOM 3998 O O . VAL A 1 535 ? -12.843 26.160 24.515 1.00 80.06 535 VAL A O 1
ATOM 4001 N N . THR A 1 536 ? -11.961 27.031 22.627 1.00 83.81 536 THR A N 1
ATOM 4002 C CA . THR A 1 536 ? -13.163 26.893 21.800 1.00 83.81 536 THR A CA 1
ATOM 4003 C C . THR A 1 536 ? -13.123 25.531 21.122 1.00 83.81 536 THR A C 1
ATOM 4005 O O . THR A 1 536 ? -12.146 25.198 20.454 1.00 83.81 536 THR A O 1
ATOM 4008 N N . LEU A 1 537 ? -14.167 24.740 21.323 1.00 83.81 537 LEU A N 1
ATOM 4009 C CA . LEU A 1 537 ? -14.287 23.398 20.775 1.00 83.81 537 LEU A CA 1
ATOM 4010 C C . LEU A 1 537 ? -14.850 23.458 19.346 1.00 83.81 537 LEU A C 1
ATOM 4012 O O . LEU A 1 537 ? -15.734 24.280 19.083 1.00 83.81 537 LEU A O 1
ATOM 4016 N N . PRO A 1 538 ? -14.382 22.603 18.421 1.00 83.25 538 PRO A N 1
ATOM 4017 C CA . PRO A 1 538 ? -14.947 22.536 17.078 1.00 83.25 538 PRO A CA 1
ATOM 4018 C C . PRO A 1 538 ? -16.424 22.104 17.086 1.00 83.25 538 PRO A C 1
ATOM 4020 O O . PRO A 1 538 ? -16.876 21.437 18.024 1.00 83.25 538 PRO A O 1
ATOM 4023 N N . PRO A 1 539 ? -17.189 22.420 16.025 1.00 82.31 539 PRO A N 1
ATOM 4024 C CA . PRO A 1 539 ? -18.486 21.795 15.791 1.00 82.31 539 PRO A CA 1
ATOM 4025 C C . PRO A 1 539 ? -18.386 20.268 15.801 1.00 82.31 539 PRO A C 1
ATOM 4027 O O . PRO A 1 539 ? -17.463 19.705 15.224 1.00 82.31 539 PRO A O 1
ATOM 4030 N N . GLY A 1 540 ? -19.339 19.609 16.464 1.00 79.56 540 GLY A N 1
ATOM 4031 C CA . GLY A 1 540 ? -19.359 18.148 16.589 1.00 79.56 540 GLY A CA 1
ATOM 4032 C C . GLY A 1 540 ? -18.448 17.580 17.682 1.00 79.56 540 GLY A C 1
ATOM 4033 O O . GLY A 1 540 ? -18.348 16.364 17.791 1.00 79.56 540 GLY A O 1
ATOM 4034 N N . ALA A 1 541 ? -17.808 18.420 18.503 1.00 83.94 541 ALA A N 1
ATOM 4035 C CA . ALA A 1 541 ? -16.989 17.929 19.605 1.00 83.94 541 ALA A CA 1
ATOM 4036 C C . ALA A 1 541 ? -17.813 17.157 20.652 1.00 83.94 541 ALA A C 1
ATOM 4038 O O . ALA A 1 541 ? -18.880 17.599 21.086 1.00 83.94 541 ALA A O 1
ATOM 4039 N N . THR A 1 542 ? -17.273 16.031 21.105 1.00 85.38 542 THR A N 1
ATOM 4040 C CA . THR A 1 542 ? -17.813 15.189 22.175 1.00 85.38 542 THR A CA 1
ATOM 4041 C C . THR A 1 542 ? -16.878 15.197 23.373 1.00 85.38 542 THR A C 1
ATOM 4043 O O . THR A 1 542 ? -15.659 15.106 23.223 1.00 85.38 542 THR A O 1
ATOM 4046 N N . ILE A 1 543 ? -17.447 15.286 24.571 1.00 86.44 543 ILE A N 1
ATOM 4047 C CA . ILE A 1 543 ? -16.725 15.165 25.835 1.00 86.44 543 ILE A CA 1
ATOM 4048 C C . ILE A 1 543 ? -16.905 13.748 26.350 1.00 86.44 543 ILE A C 1
ATOM 4050 O O . ILE A 1 543 ? -18.033 13.277 26.468 1.00 86.44 543 ILE A O 1
ATOM 4054 N N . ILE A 1 544 ? -15.793 13.101 26.676 1.00 86.00 544 ILE A N 1
ATOM 4055 C CA . ILE A 1 544 ? -15.732 11.737 27.194 1.00 86.00 544 ILE A CA 1
ATOM 4056 C C . ILE A 1 544 ? -15.170 11.818 28.610 1.00 86.00 544 ILE A C 1
ATOM 4058 O O . ILE A 1 544 ? -14.039 12.255 28.795 1.00 86.00 544 ILE A O 1
ATOM 4062 N N . VAL A 1 545 ? -15.935 11.411 29.619 1.00 90.12 545 VAL A N 1
ATOM 4063 C CA . VAL A 1 545 ? -15.484 11.347 31.018 1.00 90.12 545 VAL A CA 1
ATOM 4064 C C . VAL A 1 545 ? -15.466 9.895 31.463 1.00 90.12 545 VAL A C 1
ATOM 4066 O O . VAL A 1 545 ? -16.487 9.223 31.371 1.00 90.12 545 VAL A O 1
ATOM 4069 N N . GLN A 1 546 ? -14.335 9.413 31.975 1.00 87.88 546 GLN A N 1
ATOM 4070 C CA . GLN A 1 546 ? -14.166 8.015 32.370 1.00 87.88 546 GLN A CA 1
ATOM 4071 C C . GLN A 1 546 ? -13.568 7.856 33.768 1.00 87.88 546 GLN A C 1
ATOM 4073 O O . GLN A 1 546 ? -12.619 8.545 34.139 1.00 87.88 546 GLN A O 1
ATOM 4078 N N . LEU A 1 547 ? -14.119 6.916 34.532 1.00 88.62 547 LEU A N 1
ATOM 4079 C CA . LEU A 1 547 ? -13.597 6.432 35.803 1.00 88.62 547 LEU A CA 1
ATOM 4080 C C . LEU A 1 547 ? -12.913 5.085 35.567 1.00 88.62 547 LEU A C 1
ATOM 4082 O O . LEU A 1 547 ? -13.545 4.130 35.113 1.00 88.62 547 LEU A O 1
ATOM 4086 N N . LEU A 1 548 ? -11.634 5.009 35.911 1.00 85.25 548 LEU A N 1
ATOM 4087 C CA . LEU A 1 548 ? -10.781 3.838 35.746 1.00 85.25 548 LEU A CA 1
ATOM 4088 C C . LEU A 1 548 ? -10.317 3.332 37.115 1.00 85.25 548 LEU A C 1
ATOM 4090 O O . LEU A 1 548 ? -9.919 4.119 37.970 1.00 85.25 548 LEU A O 1
ATOM 4094 N N . ASP A 1 549 ? -10.320 2.019 37.310 1.00 86.38 549 ASP A N 1
ATOM 4095 C CA . ASP A 1 549 ? -9.581 1.337 38.369 1.00 86.38 549 ASP A CA 1
ATOM 4096 C C . ASP A 1 549 ? -8.141 1.142 37.893 1.00 86.38 549 ASP A C 1
ATOM 4098 O O . ASP A 1 549 ? -7.881 0.392 36.954 1.00 86.38 549 ASP A O 1
ATOM 4102 N N . ILE A 1 550 ? -7.218 1.862 38.524 1.00 85.31 550 ILE A N 1
ATOM 4103 C CA . ILE A 1 550 ? -5.780 1.857 38.236 1.00 85.31 550 ILE A CA 1
ATOM 4104 C C . ILE A 1 550 ? -4.985 1.245 39.396 1.00 85.31 550 ILE A C 1
ATOM 4106 O O . ILE A 1 550 ? -3.788 1.498 39.542 1.00 85.31 550 ILE A O 1
ATOM 4110 N N . THR A 1 551 ? -5.641 0.439 40.240 1.00 82.44 551 THR A N 1
ATOM 4111 C CA . THR A 1 551 ? -4.994 -0.261 41.362 1.00 82.44 551 THR A CA 1
ATOM 4112 C C . THR A 1 551 ? -3.826 -1.119 40.879 1.00 82.44 551 THR A C 1
ATOM 4114 O O . THR A 1 551 ? -2.797 -1.198 41.547 1.00 82.44 551 THR A O 1
ATOM 4117 N N . GLN A 1 552 ? -3.975 -1.732 39.700 1.00 80.56 552 GLN A N 1
ATOM 4118 C CA . GLN A 1 552 ? -2.873 -2.280 38.917 1.00 80.56 552 GLN A CA 1
ATOM 4119 C C . GLN A 1 552 ? -2.589 -1.311 37.768 1.00 80.56 552 GLN A C 1
ATOM 4121 O O . GLN A 1 552 ? -3.327 -1.309 36.786 1.00 80.56 552 GLN A O 1
ATOM 4126 N N . PRO A 1 553 ? -1.544 -0.475 37.868 1.00 66.50 553 PRO A N 1
ATOM 4127 C CA . PRO A 1 553 ? -1.375 0.639 36.947 1.00 66.50 553 PRO A CA 1
ATOM 4128 C C . PRO A 1 553 ? -1.254 0.176 35.476 1.00 66.50 553 PRO A C 1
ATOM 4130 O O . PRO A 1 553 ? -1.779 0.822 34.577 1.00 66.50 553 PRO A O 1
ATOM 4133 N N . THR A 1 554 ? -0.622 -0.973 35.226 1.00 59.25 554 THR A N 1
ATOM 4134 C CA . THR A 1 554 ? -0.431 -1.566 33.887 1.00 59.25 554 THR A CA 1
ATOM 4135 C C . THR A 1 554 ? -1.657 -2.299 33.335 1.00 59.25 554 THR A C 1
ATOM 4137 O O . THR A 1 554 ? -1.609 -2.801 32.218 1.00 59.25 554 THR A O 1
ATOM 4140 N N . LEU A 1 555 ? -2.730 -2.411 34.120 1.00 68.38 555 LEU A N 1
ATOM 4141 C CA . LEU A 1 555 ? -3.979 -3.090 33.766 1.00 68.38 555 LEU A CA 1
ATOM 4142 C C . LEU A 1 555 ? -5.166 -2.213 34.204 1.00 68.38 555 LEU A C 1
ATOM 4144 O O . LEU A 1 555 ? -5.896 -2.577 35.131 1.00 68.38 555 LEU A O 1
ATOM 4148 N N . PRO A 1 556 ? -5.335 -1.023 33.596 1.00 72.88 556 PRO A N 1
ATOM 4149 C CA . PRO A 1 556 ? -6.453 -0.159 33.922 1.00 72.88 556 PRO A CA 1
ATOM 4150 C C . PRO A 1 556 ? -7.767 -0.827 33.507 1.00 72.88 556 PRO A C 1
ATOM 4152 O O . PRO A 1 556 ? -7.904 -1.351 32.397 1.00 72.88 556 PRO A O 1
ATOM 4155 N N . ARG A 1 557 ? -8.749 -0.777 34.405 1.00 79.50 557 ARG A N 1
ATOM 4156 C CA . ARG A 1 557 ? -10.091 -1.323 34.195 1.00 79.50 557 ARG A CA 1
ATOM 4157 C C . ARG A 1 557 ? -11.122 -0.203 34.151 1.00 79.50 557 ARG A C 1
ATOM 4159 O O . ARG A 1 557 ? -11.181 0.610 35.070 1.00 79.50 557 ARG A O 1
ATOM 4166 N N . LEU A 1 558 ? -11.975 -0.187 33.127 1.00 79.31 558 LEU A N 1
ATOM 4167 C CA . LEU A 1 558 ? -13.079 0.767 33.048 1.00 79.31 558 LEU A CA 1
ATOM 4168 C C . LEU A 1 558 ? -14.153 0.462 34.097 1.00 79.31 558 LEU A C 1
ATOM 4170 O O . LEU A 1 558 ? -14.654 -0.657 34.184 1.00 79.31 558 LEU A O 1
ATOM 4174 N N . ILE A 1 559 ? -14.495 1.472 34.897 1.00 83.06 559 ILE A N 1
ATOM 4175 C CA . ILE A 1 559 ? -15.547 1.399 35.919 1.00 83.06 559 ILE A CA 1
ATOM 4176 C C . ILE A 1 559 ? -16.807 2.121 35.454 1.00 83.06 559 ILE A C 1
ATOM 4178 O O . ILE A 1 559 ? -17.912 1.643 35.697 1.00 83.06 559 ILE A O 1
ATOM 4182 N N . ALA A 1 560 ? -16.643 3.276 34.811 1.00 81.19 560 ALA A N 1
ATOM 4183 C CA . ALA A 1 560 ? -17.736 4.035 34.224 1.00 81.19 560 ALA A CA 1
ATOM 4184 C C . ALA A 1 560 ? -17.210 4.954 33.120 1.00 81.19 560 ALA A C 1
ATOM 4186 O O . ALA A 1 560 ? -16.097 5.463 33.231 1.00 81.19 560 ALA A O 1
ATOM 4187 N N . LEU A 1 561 ? -18.020 5.206 32.094 1.00 82.31 561 LEU A N 1
ATOM 4188 C CA . LEU A 1 561 ? -17.757 6.212 31.067 1.00 82.31 561 LEU A CA 1
ATOM 4189 C C . LEU A 1 561 ? -19.058 6.946 30.729 1.00 82.31 561 LEU A C 1
ATOM 4191 O O . LEU A 1 561 ? -20.141 6.369 30.793 1.00 82.31 561 LEU A O 1
ATOM 4195 N N . GLN A 1 562 ? -18.951 8.239 30.452 1.00 83.00 562 GLN A N 1
ATOM 4196 C CA . GLN A 1 562 ? -20.047 9.095 30.024 1.00 83.00 562 GLN A CA 1
ATOM 4197 C C . GLN A 1 562 ? -19.559 9.931 28.846 1.00 83.00 562 GLN A C 1
ATOM 4199 O O . GLN A 1 562 ? -18.596 10.686 28.992 1.00 83.00 562 GLN A O 1
ATOM 4204 N N . THR A 1 563 ? -20.256 9.832 27.716 1.00 81.88 563 THR A N 1
ATOM 4205 C CA . THR A 1 563 ? -19.999 10.653 26.531 1.00 81.88 563 THR A CA 1
ATOM 4206 C C . THR A 1 563 ? -21.165 11.605 26.310 1.00 81.88 563 THR A C 1
ATOM 4208 O O . THR A 1 563 ? -22.321 11.217 26.455 1.00 81.88 563 THR A O 1
ATOM 4211 N N . PHE A 1 564 ? -20.891 12.867 25.988 1.00 83.19 564 PHE A N 1
ATOM 4212 C CA . PHE A 1 564 ? -21.935 13.832 25.647 1.00 83.19 564 PHE A CA 1
ATOM 4213 C C . PHE A 1 564 ? -21.428 14.912 24.691 1.00 83.19 564 PHE A C 1
ATOM 4215 O O . PHE A 1 564 ? -20.260 15.299 24.713 1.00 83.19 564 PHE A O 1
ATOM 4222 N N . ALA A 1 565 ? -22.324 15.410 23.840 1.00 82.88 565 ALA A N 1
ATOM 4223 C CA . ALA A 1 565 ? -22.008 16.467 22.887 1.00 82.88 565 ALA A CA 1
ATOM 4224 C C . ALA A 1 565 ? -21.708 17.799 23.594 1.00 82.88 565 ALA A C 1
ATOM 4226 O O . ALA A 1 565 ? -22.414 18.212 24.518 1.00 82.88 565 ALA A O 1
ATOM 4227 N N . ALA A 1 566 ? -20.686 18.505 23.115 1.00 83.75 566 ALA A N 1
ATOM 4228 C CA . ALA A 1 566 ? -20.327 19.831 23.592 1.00 83.75 566 ALA A CA 1
ATOM 4229 C C . ALA A 1 566 ? -21.266 20.903 23.001 1.00 83.75 566 ALA A C 1
ATOM 4231 O O . ALA A 1 566 ? -20.974 21.517 21.974 1.00 83.75 566 ALA A O 1
ATOM 4232 N N . SER A 1 567 ? -22.403 21.146 23.658 1.00 76.62 567 SER A N 1
ATOM 4233 C CA . SER A 1 567 ? -23.455 22.060 23.181 1.00 76.62 567 SER A CA 1
ATOM 4234 C C . SER A 1 567 ? -23.067 23.544 23.111 1.00 76.62 567 SER A C 1
ATOM 4236 O O . SER A 1 567 ? -23.560 24.268 22.253 1.00 76.62 567 SER A O 1
ATOM 4238 N N . GLU A 1 568 ? -22.211 24.020 24.011 1.00 69.88 568 GLU A N 1
ATOM 4239 C CA . GLU A 1 568 ? -21.827 25.431 24.161 1.00 69.88 568 GLU A CA 1
ATOM 4240 C C . GLU A 1 568 ? -20.477 25.784 23.499 1.00 69.88 568 GLU A C 1
ATOM 4242 O O . GLU A 1 568 ? -20.030 26.921 23.611 1.00 69.88 568 GLU A O 1
ATOM 4247 N N . GLN A 1 569 ? -19.813 24.840 22.809 1.00 78.31 569 GLN A N 1
ATOM 4248 C CA . GLN A 1 569 ? -18.492 24.992 22.151 1.00 78.31 569 GLN A CA 1
ATOM 4249 C C . GLN A 1 569 ? -17.384 25.680 22.985 1.00 78.31 569 GLN A C 1
ATOM 4251 O O . GLN A 1 569 ? -16.342 26.055 22.455 1.00 78.31 569 GLN A O 1
ATOM 4256 N N . VAL A 1 570 ? -17.558 25.836 24.297 1.00 82.38 570 VAL A N 1
A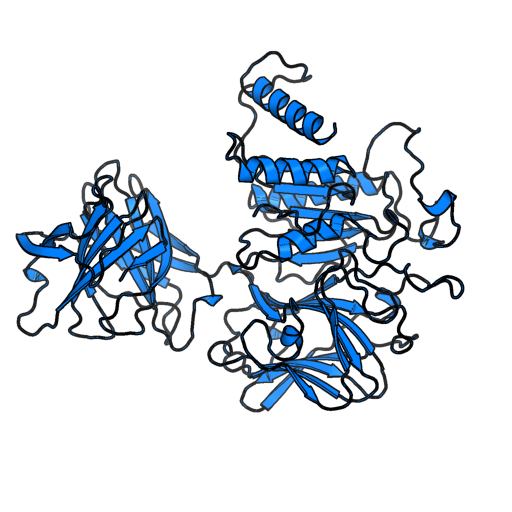TOM 4257 C CA . VAL A 1 570 ? -16.610 26.483 25.211 1.00 82.38 570 VAL A CA 1
ATOM 4258 C C . VAL A 1 570 ? -16.657 25.743 26.548 1.00 82.38 570 VAL A C 1
ATOM 4260 O O . VAL A 1 570 ? -17.735 25.418 27.033 1.00 82.38 570 VAL A O 1
ATOM 4263 N N . LEU A 1 571 ? -15.497 25.450 27.143 1.00 82.69 571 LEU A N 1
ATOM 4264 C CA . LEU A 1 571 ? -15.396 24.871 28.493 1.00 82.69 571 LEU A CA 1
ATOM 4265 C C . LEU A 1 571 ? -15.635 25.951 29.571 1.00 82.69 571 LEU A C 1
ATOM 4267 O O . LEU A 1 571 ? -15.217 27.096 29.375 1.00 82.69 571 LEU A O 1
ATOM 4271 N N . PRO A 1 572 ? -16.240 25.620 30.732 1.00 88.12 572 PRO A N 1
ATOM 4272 C CA . PRO A 1 572 ? -16.348 24.284 31.327 1.00 88.12 572 PRO A CA 1
ATOM 4273 C C . PRO A 1 572 ? -17.664 23.532 31.056 1.00 88.12 572 PRO A C 1
ATOM 4275 O O . PRO A 1 572 ? -18.706 24.153 30.896 1.00 88.12 572 PRO A O 1
ATOM 4278 N N . TYR A 1 573 ? -17.635 22.195 31.135 1.00 88.06 573 TYR A N 1
ATOM 4279 C CA . TYR A 1 573 ? -18.841 21.349 31.098 1.00 88.06 573 TYR A CA 1
ATOM 4280 C C . TYR A 1 573 ? -19.019 20.563 32.383 1.00 88.06 573 TYR A C 1
ATOM 4282 O O . TYR A 1 573 ? -18.102 19.868 32.816 1.00 88.06 573 TYR A O 1
ATOM 4290 N N . SER A 1 574 ? -20.211 20.620 32.968 1.00 90.19 574 SER A N 1
ATOM 4291 C CA . SER A 1 574 ? -20.551 19.761 34.098 1.00 90.19 574 SER A CA 1
ATOM 4292 C C . SER A 1 574 ? -20.853 18.340 33.634 1.00 90.19 574 SER A C 1
ATOM 4294 O O . SER A 1 574 ? -21.582 18.142 32.667 1.00 90.19 574 SER A O 1
ATOM 4296 N N . TYR A 1 575 ? -20.325 17.359 34.361 1.00 89.81 575 TYR A N 1
ATOM 4297 C CA . TYR A 1 575 ? -20.632 15.945 34.170 1.00 89.81 575 TYR A CA 1
ATOM 4298 C C . TYR A 1 575 ? -21.169 15.344 35.464 1.00 89.81 575 TYR A C 1
ATOM 4300 O O . TYR A 1 575 ? -20.926 15.844 36.570 1.00 89.81 575 TYR A O 1
ATOM 4308 N N . ALA A 1 576 ? -21.886 14.237 35.317 1.00 89.12 576 ALA A N 1
ATOM 4309 C CA . ALA A 1 576 ? -22.446 13.498 36.429 1.00 89.12 576 ALA A CA 1
ATOM 4310 C C . ALA A 1 576 ? -22.375 12.001 36.096 1.00 89.12 576 ALA A C 1
ATOM 4312 O O . ALA A 1 576 ? -23.357 11.377 35.696 1.00 89.12 576 ALA A O 1
ATOM 4313 N N . LEU A 1 577 ? -21.175 11.447 36.257 1.00 89.00 577 LEU A N 1
ATOM 4314 C CA . LEU A 1 577 ? -20.794 10.096 35.874 1.00 89.00 577 LEU A CA 1
ATOM 4315 C C . LEU A 1 577 ? -21.374 9.079 36.861 1.00 89.00 577 LEU A C 1
ATOM 4317 O O . LEU A 1 577 ? -20.957 9.009 38.021 1.00 89.00 577 LEU A O 1
ATOM 4321 N N . ALA A 1 578 ? -22.351 8.300 36.410 1.00 83.12 578 ALA A N 1
ATOM 4322 C CA . ALA A 1 578 ? -22.922 7.214 37.194 1.00 83.12 578 ALA A CA 1
ATOM 4323 C C . ALA A 1 578 ? -21.998 5.985 37.179 1.00 83.12 578 ALA A C 1
ATOM 4325 O O . ALA A 1 578 ? -21.408 5.670 36.152 1.00 83.12 578 ALA A O 1
ATOM 4326 N N . TYR A 1 579 ? -21.886 5.276 38.303 1.00 82.25 579 TYR A N 1
ATOM 4327 C CA . TYR A 1 579 ? -21.066 4.067 38.429 1.00 82.25 579 TYR A CA 1
ATOM 4328 C C . TYR A 1 579 ? -21.706 3.033 39.369 1.00 82.25 579 TYR A C 1
ATOM 4330 O O . TYR A 1 579 ? -22.603 3.349 40.162 1.00 82.25 579 TYR A O 1
ATOM 4338 N N . ASP A 1 580 ? -21.246 1.783 39.277 1.00 81.12 580 ASP A N 1
ATOM 4339 C CA . ASP A 1 580 ? -21.614 0.715 40.209 1.00 81.12 580 ASP A CA 1
ATOM 4340 C C . ASP A 1 580 ? -20.643 0.695 41.408 1.00 81.12 580 ASP A C 1
ATOM 4342 O O . ASP A 1 580 ? -19.461 0.376 41.236 1.00 81.12 580 ASP A O 1
ATOM 4346 N N . PRO A 1 581 ? -21.096 1.013 42.635 1.00 84.56 581 PRO A N 1
ATOM 4347 C CA . PRO A 1 581 ? -20.239 1.007 43.814 1.00 84.56 581 PRO A CA 1
ATOM 4348 C C . PRO A 1 581 ? -19.693 -0.383 44.165 1.00 84.56 581 PRO A C 1
ATOM 4350 O O . PRO A 1 581 ? -18.694 -0.459 44.874 1.00 84.56 581 PRO A O 1
ATOM 4353 N N . ALA A 1 582 ? -20.281 -1.478 43.665 1.00 82.06 582 ALA A N 1
ATOM 4354 C CA . ALA A 1 582 ? -19.739 -2.824 43.857 1.00 82.06 582 ALA A CA 1
ATOM 4355 C C . ALA A 1 582 ? -18.402 -3.045 43.125 1.00 82.06 582 ALA A C 1
ATOM 4357 O O . ALA A 1 582 ? -17.647 -3.946 43.491 1.00 82.06 582 ALA A O 1
ATOM 4358 N N . LEU A 1 583 ? -18.091 -2.221 42.117 1.00 81.31 583 LEU A N 1
ATOM 4359 C CA . LEU A 1 583 ? -16.817 -2.261 41.395 1.00 81.31 583 LEU A CA 1
ATOM 4360 C C . LEU A 1 583 ? -15.696 -1.498 42.122 1.00 81.31 583 LEU A C 1
ATOM 4362 O O . LEU A 1 583 ? -14.531 -1.606 41.735 1.00 81.31 583 LEU A O 1
ATOM 4366 N N . ILE A 1 584 ? -16.030 -0.758 43.185 1.00 87.56 584 ILE A N 1
ATOM 4367 C CA . ILE A 1 584 ? -15.082 0.025 43.977 1.00 87.56 584 ILE A CA 1
ATOM 4368 C C . ILE A 1 584 ? -14.632 -0.762 45.212 1.00 87.56 584 ILE A C 1
ATOM 4370 O O . ILE A 1 584 ? -15.424 -1.162 46.064 1.00 87.56 584 ILE A O 1
ATOM 4374 N N . SER A 1 585 ? -13.321 -0.933 45.340 1.00 89.94 585 SER A N 1
ATOM 4375 C CA . SER A 1 585 ? -12.639 -1.479 46.505 1.00 89.94 585 SER A CA 1
ATOM 4376 C C . SER A 1 585 ? -12.097 -0.341 47.374 1.00 89.94 585 SER A C 1
ATOM 4378 O O . SER A 1 585 ? -11.434 0.556 46.852 1.00 89.94 585 SER A O 1
ATOM 4380 N N . PRO A 1 586 ? -12.263 -0.388 48.709 1.00 88.31 586 PRO A N 1
ATOM 4381 C CA . PRO A 1 586 ? -11.663 0.597 49.613 1.00 88.31 586 PRO A CA 1
ATOM 4382 C C . PRO A 1 586 ? -10.130 0.670 49.554 1.00 88.31 586 PRO A C 1
ATOM 4384 O O . PRO A 1 586 ? -9.552 1.668 49.971 1.00 88.31 586 PRO A O 1
ATOM 4387 N N . ALA A 1 587 ? -9.471 -0.391 49.079 1.00 90.31 587 ALA A N 1
ATOM 4388 C CA . ALA A 1 587 ? -8.019 -0.443 48.902 1.00 90.31 587 ALA A CA 1
ATOM 4389 C C . ALA A 1 587 ? -7.571 -0.087 47.472 1.00 90.31 587 ALA A C 1
ATOM 4391 O O . ALA A 1 587 ? -6.376 -0.136 47.187 1.00 90.31 587 ALA A O 1
ATOM 4392 N N . GLY A 1 588 ? -8.515 0.206 46.572 1.00 88.31 588 GLY A N 1
ATOM 4393 C CA . GLY A 1 588 ? -8.226 0.493 45.173 1.00 88.31 588 GLY A CA 1
ATOM 4394 C C . GLY A 1 588 ? -7.729 1.917 44.936 1.00 88.31 588 GLY A C 1
ATOM 4395 O O . GLY A 1 588 ? -7.969 2.826 45.733 1.00 88.31 588 GLY A O 1
ATOM 4396 N N . VAL A 1 589 ? -7.048 2.111 43.810 1.00 90.38 589 VAL A N 1
ATOM 4397 C CA . VAL A 1 589 ? -6.652 3.425 43.294 1.00 90.38 589 VAL A CA 1
ATOM 4398 C C . VAL A 1 589 ? -7.458 3.681 42.029 1.00 90.38 589 VAL A C 1
ATOM 4400 O O . VAL A 1 589 ? -7.461 2.849 41.128 1.00 90.38 589 VAL A O 1
ATOM 4403 N N . TYR A 1 590 ? -8.137 4.824 41.956 1.00 90.31 590 TYR A N 1
ATOM 4404 C CA . TYR A 1 590 ? -9.035 5.158 40.851 1.00 90.31 590 TYR A CA 1
ATOM 4405 C C . TYR A 1 590 ? -8.616 6.469 40.192 1.00 90.31 590 TYR A C 1
ATOM 4407 O O . TYR A 1 590 ? -8.245 7.419 40.883 1.00 90.31 590 TYR A O 1
ATOM 4415 N N . ALA A 1 591 ? -8.696 6.523 38.865 1.00 89.56 591 ALA A N 1
ATOM 4416 C CA . ALA A 1 591 ? -8.438 7.717 38.071 1.00 89.56 591 ALA A CA 1
ATOM 4417 C C . ALA A 1 591 ? -9.725 8.188 37.399 1.00 89.56 591 ALA A C 1
ATOM 4419 O O . ALA A 1 591 ? -10.460 7.391 36.824 1.00 89.56 591 ALA A O 1
ATOM 4420 N N . LEU A 1 592 ? -9.976 9.493 37.455 1.00 91.56 592 LEU A N 1
ATOM 4421 C CA . LEU A 1 592 ? -11.042 10.146 36.708 1.00 91.56 592 LEU A CA 1
ATOM 4422 C C . LEU A 1 592 ? -10.391 10.974 35.603 1.00 91.56 592 LEU A C 1
ATOM 4424 O O . LEU A 1 592 ? -9.598 11.867 35.898 1.00 91.56 592 LEU A O 1
ATOM 4428 N N . GLN A 1 593 ? -10.687 10.642 34.353 1.00 89.88 593 GLN A N 1
ATOM 4429 C CA . GLN A 1 593 ? -10.091 11.256 33.168 1.00 89.88 593 GLN A CA 1
ATOM 4430 C C . GLN A 1 593 ? -11.181 11.890 32.304 1.00 89.88 593 GLN A C 1
ATOM 4432 O O . GLN A 1 593 ? -12.320 11.418 32.295 1.00 89.88 593 GLN A O 1
ATOM 4437 N N . ALA A 1 594 ? -10.832 12.951 31.579 1.00 88.44 594 ALA A N 1
ATOM 4438 C CA . ALA A 1 594 ? -11.727 13.608 30.639 1.00 88.44 594 ALA A CA 1
ATOM 4439 C C . ALA A 1 594 ? -10.999 13.878 29.322 1.00 88.44 594 ALA A C 1
ATOM 4441 O O . ALA A 1 594 ? -9.874 14.359 29.337 1.00 88.44 594 ALA A O 1
ATOM 4442 N N . GLN A 1 595 ? -11.652 13.595 28.201 1.00 87.75 595 GLN A N 1
ATOM 4443 C CA . GLN A 1 595 ? -11.136 13.833 26.858 1.00 87.75 595 GLN A CA 1
ATOM 4444 C C . GLN A 1 595 ? -12.149 14.631 26.043 1.00 87.75 595 GLN A C 1
ATOM 4446 O O . GLN A 1 595 ? -13.357 14.554 26.281 1.00 87.75 595 GLN A O 1
ATOM 4451 N N . VAL A 1 596 ? -11.656 15.380 25.062 1.00 84.50 596 VAL A N 1
ATOM 4452 C CA . VAL A 1 596 ? -12.477 16.013 24.028 1.00 84.50 596 VAL A CA 1
ATOM 4453 C C . VAL A 1 596 ? -12.079 15.434 22.683 1.00 84.50 596 VAL A C 1
ATOM 4455 O O . VAL A 1 596 ? -10.897 15.454 22.349 1.00 84.50 596 VAL A O 1
ATOM 4458 N N . ALA A 1 597 ? -13.050 14.953 21.913 1.00 79.75 597 ALA A N 1
ATOM 4459 C CA . ALA A 1 597 ? -12.839 14.349 20.600 1.00 79.75 597 ALA A CA 1
ATOM 4460 C C . ALA A 1 597 ? -13.766 14.954 19.535 1.00 79.75 597 ALA A C 1
ATOM 4462 O O . ALA A 1 597 ? -14.789 15.547 19.875 1.00 79.75 597 ALA A O 1
ATOM 4463 N N . VAL A 1 598 ? -13.406 14.821 18.258 1.00 79.44 598 VAL A N 1
ATOM 4464 C CA . VAL A 1 598 ? -14.261 15.099 17.090 1.00 79.44 598 VAL A CA 1
ATOM 4465 C C . VAL A 1 598 ? -14.153 13.901 16.154 1.00 79.44 598 VAL A C 1
ATOM 4467 O O . VAL A 1 598 ? -13.064 13.607 15.663 1.00 79.44 598 VAL A O 1
ATOM 4470 N N . GLY A 1 599 ? -15.268 13.200 15.927 1.00 70.44 599 GLY A N 1
ATOM 4471 C CA . GLY A 1 599 ? -15.221 11.879 15.294 1.00 70.44 599 GLY A CA 1
ATOM 4472 C C . GLY A 1 599 ? -14.309 10.945 16.095 1.00 70.44 599 GLY A C 1
ATOM 4473 O O . GLY A 1 599 ? -14.417 10.884 17.319 1.00 70.44 599 GLY A O 1
ATOM 4474 N N . ASP A 1 600 ? -13.360 10.300 15.419 1.00 56.03 600 ASP A N 1
ATOM 4475 C CA . ASP A 1 600 ? -12.393 9.390 16.050 1.00 56.03 600 ASP A CA 1
ATOM 4476 C C . ASP A 1 600 ? -11.118 10.090 16.564 1.00 56.03 600 ASP A C 1
ATOM 4478 O O . ASP A 1 600 ? -10.227 9.451 17.128 1.00 56.03 600 ASP A O 1
ATOM 4482 N N . GLN A 1 601 ? -11.000 11.414 16.402 1.00 62.22 601 GLN A N 1
ATOM 4483 C CA . GLN A 1 601 ? -9.793 12.162 16.763 1.00 62.22 601 GLN A CA 1
ATOM 4484 C C . GLN A 1 601 ? -9.899 12.811 18.152 1.00 62.22 601 GLN A C 1
ATOM 4486 O O . GLN A 1 601 ? -10.760 13.661 18.383 1.00 62.22 601 GLN A O 1
ATOM 4491 N N . VAL A 1 602 ? -8.979 12.482 19.068 1.00 74.88 602 VAL A N 1
ATOM 4492 C CA . VAL A 1 602 ? -8.859 13.142 20.383 1.00 74.88 602 VAL A CA 1
ATOM 4493 C C . VAL A 1 602 ? -8.103 14.468 20.241 1.00 74.88 602 VAL A C 1
ATOM 4495 O O . VAL A 1 602 ? -6.964 14.501 19.786 1.00 74.88 602 VAL A O 1
ATOM 4498 N N . LEU A 1 603 ? -8.730 15.566 20.661 1.00 75.69 603 LEU A N 1
ATOM 4499 C CA . LEU A 1 603 ? -8.184 16.926 20.617 1.00 75.69 603 LEU A CA 1
ATOM 4500 C C . LEU A 1 603 ? -7.502 17.335 21.925 1.00 75.69 603 LEU A C 1
ATOM 4502 O O . LEU A 1 603 ? -6.512 18.064 21.911 1.00 75.69 603 LEU A O 1
ATOM 4506 N N . LEU A 1 604 ? -8.073 16.920 23.058 1.00 77.62 604 LEU A N 1
ATOM 4507 C CA . LEU A 1 604 ? -7.621 17.259 24.409 1.00 77.62 604 LEU A CA 1
ATOM 4508 C C . LEU A 1 604 ? -7.815 16.043 25.317 1.00 77.62 604 LEU A C 1
ATOM 4510 O O . LEU A 1 604 ? -8.812 15.334 25.171 1.00 77.62 604 LEU A O 1
ATOM 4514 N N . ALA A 1 605 ? -6.898 15.828 26.257 1.00 77.56 605 ALA A N 1
ATOM 4515 C CA . ALA A 1 605 ? -6.898 14.698 27.182 1.00 77.56 605 ALA A CA 1
ATOM 4516 C C . ALA A 1 605 ? -6.350 15.077 28.560 1.00 77.56 605 ALA A C 1
ATOM 4518 O O . ALA A 1 605 ? -5.559 16.051 28.630 1.00 77.56 605 ALA A O 1
#

Mean predicted aligned error: 12.33 Å

Radius of gyration: 28.12 Å; Cα contacts (8 Å, |Δi|>4): 1438; chains: 1; bounding box: 70×47×89 Å

Sequence (605 aa):
NALEIAERHLAALLAATQGQNVSFPEPLNGLADWNQLAVIGHDTGAASAALMTWTRGTLGEEADVDALVLVNASAELATQNTALPDIPTLVVLGECARESRDAGTDYAGQLYFEAARQSPVRETPALSVLVEGANRNYFMTGDELLITDDYGAGFGDDTACLPESEGRLTRDQQPVLIQQLAAAFLDTVLLGQPVEANIGLDPLQPAPTEIFGFPVRTALLAPSIQRLAIMQPQTGPSVIVNALGGDVVTEGDVGIAVCLNDFACNGGLAPSGQPAAAYISSRYESSIAFTLPEPRQDLRMFDGLHFRFAFDPLSRLNAMGEKLGFEVTVTDKAGNTAVYPLPGLTPANFVAEADPVQAYTRIPNFLQSIRIDLSEFADVDLSQVESVGFRFYPLNSVAFFLADVELVRERIPAVTGTVTYADTVLPADATLNLRLVDVTQPGATAQLIAQETVEVVGKAIPFAFVLPYDPTLILPTSSYAMQASIESAAGDILLATTDTYLVLTQGNPARADLLLTSFKTTAQISGSVITNTPVTLPPGATIIVQLLDITQPTLPRLIALQTFAASEQVLPYSYALAYDPALISPAGVYALQAQVAVGDQVLLA

Solvent-accessible surface area (backbone atoms only — not comparable to full-atom values): 32629 Å² total; per-residue (Å²): 108,62,46,61,50,52,53,52,51,50,52,46,49,52,39,21,31,72,62,43,96,50,99,58,99,63,91,38,55,75,70,70,65,64,92,62,29,68,48,76,24,52,28,64,46,10,28,24,47,55,52,46,52,30,52,38,70,74,68,71,56,102,69,61,66,53,30,41,37,26,33,46,12,31,49,92,68,57,49,94,80,49,62,54,63,81,35,37,33,40,31,36,34,28,66,36,33,62,73,59,86,53,47,23,46,32,43,29,32,39,36,56,54,48,27,45,64,71,45,78,76,32,69,37,41,37,39,37,38,38,31,54,36,21,44,55,50,32,60,60,90,77,68,78,90,62,68,81,43,51,71,58,82,79,66,80,71,60,70,55,58,38,88,91,26,80,73,42,54,49,66,77,50,37,41,54,49,51,54,53,51,52,48,49,51,47,38,38,76,71,64,69,42,88,62,91,67,64,78,43,79,55,72,74,51,58,51,36,61,44,46,98,88,39,53,33,45,33,31,64,44,69,21,31,52,30,43,47,60,47,34,55,31,74,49,75,60,35,73,46,36,28,63,68,69,11,52,42,47,71,43,72,57,60,48,76,46,63,28,45,61,91,44,57,33,90,82,37,49,25,40,40,27,30,56,30,16,33,43,39,33,35,63,34,54,25,35,38,33,44,34,40,38,90,66,66,19,53,47,74,86,43,47,22,42,36,34,25,37,32,59,38,75,86,40,77,46,44,65,84,50,95,51,61,26,56,30,41,32,40,28,16,73,87,68,35,67,24,75,46,74,64,83,94,55,36,55,72,82,56,46,73,83,74,57,91,88,72,76,51,33,78,69,80,32,67,52,30,40,44,47,42,57,52,75,78,38,73,72,31,56,47,70,39,28,36,29,44,35,40,40,34,39,62,88,30,30,32,36,30,40,38,40,39,33,28,38,24,32,84,64,71,43,44,43,31,38,32,42,38,63,71,102,66,94,70,60,90,62,27,33,33,41,40,35,37,28,42,42,62,58,51,83,52,85,63,46,81,64,30,74,51,80,41,83,47,69,94,62,66,77,71,36,75,52,73,47,62,38,55,59,89,79,62,47,62,89,42,40,32,31,49,45,41,37,32,25,40,82,84,45,50,69,58,30,29,35,53,65,69,38,58,23,66,31,84,88,30,51,52,48,49,76,43,58,33,44,70,68,64,64,79,43,74,50,71,54,68,53,73,64,100,59,92,52,78,50,61,90,76,23,33,39,39,39,35,35,30,39,34,62,48,39,79,56,55,21,57,61,30,66,40,49,46,73,53,86,76,37,50,64,65,45,79,50,71,45,52,26,31,65,87,79,61,55,96,90,55,40,73,45,81,49,56,35,34,28,47,85,92,45,76,78,46,110